Protein 1NIX (pdb70)

Radius of gyration: 7.75 Å; Cα contacts (8 Å, |Δi|>4): 69; chains: 1; bounding box: 17×21×16 Å

Solvent-accessible surface area: 2794 Å² total; per-residue (Å²): 217,59,62,31,136,35,105,81,18,99,59,72,178,108,75,12,26,117,59,90,21,21,24,101,228,77,142,75,0,86,55,146,181

Nearest PDB structures (foldseek):
  1nix-assembly1_A  TM=9.279E-01  e=1.036E-04  Haplopelma hainanum
  2mqf-assembly1_A  TM=8.501E-01  e=8.531E-04  Haplopelma hainanum
  2jtb-assembly1_A  TM=7.986E-01  e=7.970E-04  Haplopelma hainanum
  1qk6-assembly1_A  TM=8.111E-01  e=1.948E-02  Cyriopagopus schmidti
  1la4-assembly1_A  TM=8.201E-01  e=4.762E-01  unclassified

Foldseek 3Di:
DAADAPAADAAPVQPHHPQWGQDPVNNGTHGDD

Secondary structure (DSSP, 8-state):
--B-SS-B--TTTT-BPTTEEE-SSSSBEEE--

Structure (mmCIF, N/CA/C/O backbone):
data_1NIX
#
_entry.id   1NIX
#
_cell.length_a   1.000
_cell.length_b   1.000
_cell.length_c   1.000
_cell.angle_alpha   90.00
_cell.angle_beta   90.00
_cell.angle_gamma   90.00
#
_symmetry.space_group_name_H-M   'P 1'
#
loop_
_atom_site.group_PDB
_atom_site.id
_atom_site.type_symbol
_atom_site.label_atom_id
_atom_site.label_alt_id
_atom_site.label_comp_id
_atom_site.label_asym_id
_atom_site.label_entity_id
_atom_site.label_seq_id
_atom_site.pdbx_PDB_ins_code
_atom_site.Cartn_x
_atom_site.Cartn_y
_atom_site.Cartn_z
_atom_site.occupancy
_atom_site.B_iso_or_equiv
_atom_site.auth_seq_id
_atom_site.auth_comp_id
_atom_site.auth_asym_id
_atom_site.auth_atom_id
_atom_site.pdbx_PDB_model_num
ATOM 1 N N . GLU A 1 1 ? -7.788 8.078 -6.430 1.00 0.00 1 GLU A N 1
ATOM 2 C CA . GLU A 1 1 ? -6.881 8.803 -5.485 1.00 0.00 1 GLU A CA 1
ATOM 3 C C . GLU A 1 1 ? -6.305 7.831 -4.442 1.00 0.00 1 GLU A C 1
ATOM 4 O O . GLU A 1 1 ? -6.442 8.029 -3.248 1.00 0.00 1 GLU A O 1
ATOM 18 N N . CYS A 1 2 ? -5.658 6.784 -4.888 1.00 0.00 2 CYS A N 1
ATOM 19 C CA . CYS A 1 2 ? -5.069 5.797 -3.931 1.00 0.00 2 CYS A CA 1
ATOM 20 C C . CYS A 1 2 ? -3.648 5.407 -4.363 1.00 0.00 2 CYS A C 1
ATOM 21 O O . CYS A 1 2 ? -3.148 5.868 -5.373 1.00 0.00 2 CYS A O 1
ATOM 28 N N . LYS A 1 3 ? -2.996 4.561 -3.603 1.00 0.00 3 LYS A N 1
ATOM 29 C CA . LYS A 1 3 ? -1.605 4.139 -3.965 1.00 0.00 3 LYS A CA 1
ATOM 30 C C . LYS A 1 3 ? -1.649 2.848 -4.791 1.00 0.00 3 LYS A C 1
ATOM 31 O O . LYS A 1 3 ? -2.321 1.898 -4.437 1.00 0.00 3 LYS A O 1
ATOM 50 N N . GLY A 1 4 ? -0.942 2.810 -5.894 1.00 0.00 4 GLY A N 1
ATOM 51 C CA . GLY A 1 4 ? -0.946 1.587 -6.753 1.00 0.00 4 GLY A CA 1
ATOM 52 C C . GLY A 1 4 ? 0.059 0.567 -6.213 1.00 0.00 4 GLY A C 1
ATOM 53 O O . GLY A 1 4 ? -0.304 -0.365 -5.521 1.00 0.00 4 GLY A O 1
ATOM 57 N N . PHE A 1 5 ? 1.320 0.736 -6.527 1.00 0.00 5 PHE A N 1
ATOM 58 C CA . PHE A 1 5 ? 2.354 -0.224 -6.035 1.00 0.00 5 PHE A CA 1
ATOM 59 C C . PHE A 1 5 ? 3.702 0.488 -5.868 1.00 0.00 5 PHE A C 1
ATOM 60 O O . PHE A 1 5 ? 4.162 1.184 -6.755 1.00 0.00 5 PHE A O 1
ATOM 77 N N . GLY A 1 6 ? 4.334 0.318 -4.733 1.00 0.00 6 GLY A N 1
ATOM 78 C CA . GLY A 1 6 ? 5.650 0.982 -4.492 1.00 0.00 6 GLY A CA 1
ATOM 79 C C . GLY A 1 6 ? 5.428 2.466 -4.181 1.00 0.00 6 GLY A C 1
ATOM 80 O O . GLY A 1 6 ? 6.216 3.310 -4.562 1.00 0.00 6 GLY A O 1
ATOM 84 N N . LYS A 1 7 ? 4.357 2.787 -3.493 1.00 0.00 7 LYS A N 1
ATOM 85 C CA . LYS A 1 7 ? 4.075 4.216 -3.155 1.00 0.00 7 LYS A CA 1
ATOM 86 C C . LYS A 1 7 ? 3.884 4.375 -1.644 1.00 0.00 7 LYS A C 1
ATOM 87 O O . LYS A 1 7 ? 3.109 3.665 -1.032 1.00 0.00 7 LYS A O 1
ATOM 106 N N . SER A 1 8 ? 4.589 5.304 -1.043 1.00 0.00 8 SER A N 1
ATOM 107 C CA . SER A 1 8 ? 4.465 5.525 0.434 1.00 0.00 8 SER A CA 1
ATOM 108 C C . SER A 1 8 ? 2.992 5.669 0.844 1.00 0.00 8 SER A C 1
ATOM 109 O O . SER A 1 8 ? 2.259 6.469 0.292 1.00 0.00 8 SER A O 1
ATOM 117 N N . CYS A 1 9 ? 2.559 4.894 1.808 1.00 0.00 9 CYS A N 1
ATOM 118 C CA . CYS A 1 9 ? 1.137 4.972 2.264 1.00 0.00 9 CYS A CA 1
ATOM 119 C C . CYS A 1 9 ? 1.044 4.688 3.770 1.00 0.00 9 CYS A C 1
ATOM 120 O O . CYS A 1 9 ? 2.035 4.411 4.420 1.00 0.00 9 CYS A O 1
ATOM 127 N N . VAL A 1 10 ? -0.140 4.755 4.328 1.00 0.00 10 VAL A N 1
ATOM 128 C CA . VAL A 1 10 ? -0.298 4.490 5.792 1.00 0.00 10 VAL A CA 1
ATOM 129 C C . VAL A 1 10 ? -1.130 3.216 6.016 1.00 0.00 10 VAL A C 1
ATOM 130 O O . VAL A 1 10 ? -2.295 3.171 5.669 1.00 0.00 10 VAL A O 1
ATOM 143 N N . PRO A 1 11 ? -0.501 2.220 6.598 1.00 0.00 11 PRO A N 1
ATOM 144 C CA . PRO A 1 11 ? -1.199 0.939 6.877 1.00 0.00 11 PRO A CA 1
ATOM 145 C C . PRO A 1 11 ? -2.161 1.100 8.061 1.00 0.00 11 PRO A C 1
ATOM 146 O O . PRO A 1 11 ? -1.823 1.693 9.070 1.00 0.00 11 PRO A O 1
ATOM 157 N N . GLY A 1 12 ? -3.358 0.580 7.941 1.00 0.00 12 GLY A N 1
ATOM 158 C CA . GLY A 1 12 ? -4.349 0.702 9.053 1.00 0.00 12 GLY A CA 1
ATOM 159 C C . GLY A 1 12 ? -5.733 0.995 8.470 1.00 0.00 12 GLY A C 1
ATOM 160 O O . GLY A 1 12 ? -6.672 0.250 8.676 1.00 0.00 12 GLY A O 1
ATOM 164 N N . LYS A 1 13 ? -5.862 2.073 7.737 1.00 0.00 13 LYS A N 1
ATOM 165 C CA . LYS A 1 13 ? -7.184 2.419 7.126 1.00 0.00 13 LYS A CA 1
ATOM 166 C C . LYS A 1 13 ? -7.252 1.939 5.666 1.00 0.00 13 LYS A C 1
ATOM 167 O O . LYS A 1 13 ? -8.230 2.171 4.981 1.00 0.00 13 LYS A O 1
ATOM 186 N N . ASN A 1 14 ? -6.219 1.270 5.190 1.00 0.00 14 ASN A N 1
ATOM 187 C CA . ASN A 1 14 ? -6.203 0.762 3.780 1.00 0.00 14 ASN A CA 1
ATOM 188 C C . ASN A 1 14 ? -6.366 1.919 2.788 1.00 0.00 14 ASN A C 1
ATOM 189 O O . ASN A 1 14 ? -7.377 2.049 2.122 1.00 0.00 14 ASN A O 1
ATOM 200 N N . GLU A 1 15 ? -5.365 2.756 2.683 1.00 0.00 15 GLU A N 1
ATOM 201 C CA . GLU A 1 15 ? -5.436 3.909 1.731 1.00 0.00 15 GLU A CA 1
ATOM 202 C C . GLU A 1 15 ? -4.986 3.481 0.325 1.00 0.00 15 GLU A C 1
ATOM 203 O O . GLU A 1 15 ? -5.197 4.191 -0.640 1.00 0.00 15 GLU A O 1
ATOM 215 N N . CYS A 1 16 ? -4.371 2.326 0.201 1.00 0.00 16 CYS A N 1
ATOM 216 C CA . CYS A 1 16 ? -3.911 1.852 -1.142 1.00 0.00 16 CYS A CA 1
ATOM 217 C C . CYS A 1 16 ? -5.113 1.591 -2.060 1.00 0.00 16 CYS A C 1
ATOM 218 O O . CYS A 1 16 ? -6.248 1.564 -1.620 1.00 0.00 16 CYS A O 1
ATOM 225 N N . CYS A 1 17 ?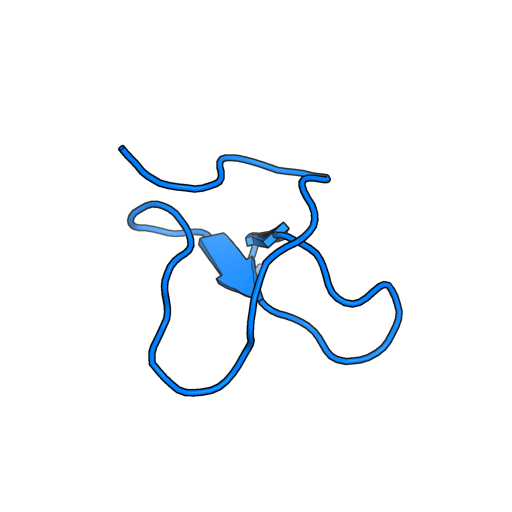 -4.867 1.394 -3.332 1.00 0.00 17 CYS A N 1
ATOM 226 C CA . CYS A 1 17 ? -5.990 1.127 -4.285 1.00 0.00 17 CYS A CA 1
ATOM 227 C C . CYS A 1 17 ? -6.609 -0.247 -3.996 1.00 0.00 17 CYS A C 1
ATOM 228 O O . CYS A 1 17 ? -6.041 -1.054 -3.281 1.00 0.00 17 CYS A O 1
ATOM 235 N N . SER A 1 18 ? -7.768 -0.517 -4.545 1.00 0.00 18 SER A N 1
ATOM 236 C CA . SER A 1 18 ? -8.429 -1.840 -4.305 1.00 0.00 18 SER A CA 1
ATOM 237 C C . SER A 1 18 ? -7.534 -2.981 -4.810 1.00 0.00 18 SER A C 1
ATOM 238 O O . SER A 1 18 ? -7.163 -3.026 -5.969 1.00 0.00 18 SER A O 1
ATOM 246 N N . GLY A 1 19 ? -7.178 -3.895 -3.941 1.00 0.00 19 GLY A N 1
ATOM 247 C CA . GLY A 1 19 ? -6.298 -5.031 -4.354 1.00 0.00 19 GLY A CA 1
ATOM 248 C C . GLY A 1 19 ? -4.934 -4.903 -3.666 1.00 0.00 19 GLY A C 1
ATOM 249 O O . GLY A 1 19 ? -4.359 -5.883 -3.230 1.00 0.00 19 GLY A O 1
ATOM 253 N N . TYR A 1 20 ? -4.412 -3.703 -3.566 1.00 0.00 20 TYR A N 1
ATOM 254 C CA . TYR A 1 20 ? -3.083 -3.511 -2.905 1.00 0.00 20 TYR A CA 1
ATOM 255 C C . TYR A 1 20 ? -3.275 -3.089 -1.442 1.00 0.00 20 TYR A C 1
ATOM 256 O O . TYR A 1 20 ? -4.248 -2.445 -1.095 1.00 0.00 20 TYR A O 1
ATOM 274 N N . ALA A 1 21 ? -2.350 -3.449 -0.585 1.00 0.00 21 ALA A N 1
ATOM 275 C CA . ALA A 1 21 ? -2.466 -3.074 0.858 1.00 0.00 21 ALA A CA 1
ATOM 276 C C . ALA A 1 21 ? -1.131 -2.521 1.374 1.00 0.00 21 ALA A C 1
ATOM 277 O O . ALA A 1 21 ? -0.072 -2.857 0.874 1.00 0.00 21 ALA A O 1
ATOM 284 N N . CYS A 1 22 ? -1.177 -1.674 2.373 1.00 0.00 22 CYS A N 1
ATOM 285 C CA . CYS A 1 22 ? 0.084 -1.091 2.930 1.00 0.00 22 CYS A CA 1
ATOM 286 C C . CYS A 1 22 ? 0.819 -2.125 3.794 1.00 0.00 22 CYS A C 1
ATOM 287 O O . CYS A 1 22 ? 0.209 -2.867 4.541 1.00 0.00 22 CYS A O 1
ATOM 294 N N . ASN A 1 23 ? 2.125 -2.174 3.696 1.00 0.00 23 ASN A N 1
ATOM 295 C CA . ASN A 1 23 ? 2.909 -3.158 4.509 1.00 0.00 23 ASN A CA 1
ATOM 296 C C . ASN A 1 23 ? 3.694 -2.441 5.619 1.00 0.00 23 ASN A C 1
ATOM 297 O O . ASN A 1 23 ? 3.639 -1.232 5.750 1.00 0.00 23 ASN A O 1
ATOM 308 N N . SER A 1 24 ? 4.421 -3.182 6.422 1.00 0.00 24 SER A N 1
ATOM 309 C CA . SER A 1 24 ? 5.208 -2.549 7.528 1.00 0.00 24 SER A CA 1
ATOM 310 C C . SER A 1 24 ? 6.719 -2.609 7.244 1.00 0.00 24 SER A C 1
ATOM 311 O O . SER A 1 24 ? 7.514 -2.096 8.009 1.00 0.00 24 SER A O 1
ATOM 319 N N . ARG A 1 25 ? 7.126 -3.226 6.157 1.00 0.00 25 ARG A N 1
ATOM 320 C CA . ARG A 1 25 ? 8.587 -3.308 5.841 1.00 0.00 25 ARG A CA 1
ATOM 321 C C . ARG A 1 25 ? 9.044 -2.044 5.099 1.00 0.00 25 ARG A C 1
ATOM 322 O O . ARG A 1 25 ? 9.985 -1.387 5.502 1.00 0.00 25 ARG A O 1
ATOM 343 N N . ASP A 1 26 ? 8.380 -1.701 4.023 1.00 0.00 26 ASP A N 1
ATOM 344 C CA . ASP A 1 26 ? 8.764 -0.479 3.251 1.00 0.00 26 ASP A CA 1
ATOM 345 C C . ASP A 1 26 ? 7.758 0.660 3.494 1.00 0.00 26 ASP A C 1
ATOM 346 O O . ASP A 1 26 ? 7.908 1.744 2.960 1.00 0.00 26 ASP A O 1
ATOM 355 N N . LYS A 1 27 ? 6.737 0.424 4.293 1.00 0.00 27 LYS A N 1
ATOM 356 C CA . LYS A 1 27 ? 5.718 1.486 4.577 1.00 0.00 27 LYS A CA 1
ATOM 357 C C . LYS A 1 27 ? 5.141 2.053 3.269 1.00 0.00 27 LYS A C 1
ATOM 358 O O . LYS A 1 27 ? 4.935 3.246 3.135 1.00 0.00 27 LYS A O 1
ATOM 377 N N . TRP A 1 28 ? 4.873 1.202 2.307 1.00 0.00 28 TRP A N 1
ATOM 378 C CA . TRP A 1 28 ? 4.302 1.685 1.011 1.00 0.00 28 TRP A CA 1
ATOM 379 C C . TRP A 1 28 ? 3.214 0.727 0.506 1.00 0.00 28 TRP A C 1
ATOM 380 O O . TRP A 1 28 ? 2.778 -0.162 1.215 1.00 0.00 28 TRP A O 1
ATOM 401 N N . CYS A 1 29 ? 2.764 0.911 -0.709 1.00 0.00 29 CYS A N 1
ATOM 402 C CA . CYS A 1 29 ? 1.698 0.021 -1.256 1.00 0.00 29 CYS A CA 1
ATOM 403 C C . CYS A 1 29 ? 2.294 -1.313 -1.718 1.00 0.00 29 CYS A C 1
ATOM 404 O O . CYS A 1 29 ? 3.263 -1.352 -2.453 1.00 0.00 29 CYS A O 1
ATOM 411 N N . LYS A 1 30 ? 1.714 -2.404 -1.288 1.00 0.00 30 LYS A N 1
ATOM 412 C CA . LYS A 1 30 ? 2.227 -3.748 -1.690 1.00 0.00 30 LYS A CA 1
ATOM 413 C C . LYS A 1 30 ? 1.054 -4.695 -1.969 1.00 0.00 30 LYS A C 1
ATOM 414 O O . LYS A 1 30 ? 0.103 -4.753 -1.213 1.00 0.00 30 LYS A O 1
ATOM 433 N N . VAL A 1 31 ? 1.117 -5.437 -3.046 1.00 0.00 31 VAL A N 1
ATOM 434 C CA . VAL A 1 31 ? 0.004 -6.384 -3.374 1.00 0.00 31 VAL A CA 1
ATOM 435 C C . VAL A 1 31 ? -0.089 -7.490 -2.309 1.00 0.00 31 VAL A C 1
ATOM 436 O O . VAL A 1 31 ? 0.904 -7.903 -1.738 1.00 0.00 31 VAL A O 1
ATOM 449 N N . LEU A 1 32 ? -1.283 -7.960 -2.035 1.00 0.00 32 LEU A N 1
ATOM 450 C CA . LEU A 1 32 ? -1.462 -9.031 -1.002 1.00 0.00 32 LEU A CA 1
ATOM 451 C C . LEU A 1 32 ? -0.785 -10.333 -1.443 1.00 0.00 32 LEU A C 1
ATOM 452 O O . LEU A 1 32 ? -0.009 -10.917 -0.711 1.00 0.00 32 LEU A O 1
ATOM 468 N N . LEU A 1 33 ? -1.080 -10.790 -2.631 1.00 0.00 33 LEU A N 1
ATOM 469 C CA . LEU A 1 33 ? -0.462 -12.061 -3.129 1.00 0.00 33 LEU A CA 1
ATOM 470 C C . LEU A 1 33 ? 0.852 -11.782 -3.878 1.00 0.00 33 LEU A C 1
ATOM 471 O O . LEU A 1 33 ? 0.901 -10.630 -4.281 1.00 0.00 33 LEU A O 1
ATOM 490 N N . GLU A 1 1 ? 12.751 5.680 3.911 1.00 0.00 1 GLU A N 2
ATOM 491 C CA . GLU A 1 1 ? 11.498 5.582 4.718 1.00 0.00 1 GLU A CA 2
ATOM 492 C C . GLU A 1 1 ? 10.287 5.361 3.801 1.00 0.00 1 GLU A C 2
ATOM 493 O O . GLU A 1 1 ? 10.251 5.833 2.679 1.00 0.00 1 GLU A O 2
ATOM 507 N N . CYS A 1 2 ? 9.295 4.645 4.273 1.00 0.00 2 CYS A N 2
ATOM 508 C CA . CYS A 1 2 ? 8.081 4.385 3.435 1.00 0.00 2 CYS A CA 2
ATOM 509 C C . CYS A 1 2 ? 6.846 4.168 4.324 1.00 0.00 2 CYS A C 2
ATOM 510 O O . CYS A 1 2 ? 6.921 4.246 5.537 1.00 0.00 2 CYS A O 2
ATOM 517 N N . LYS A 1 3 ? 5.708 3.904 3.726 1.00 0.00 3 LYS A N 2
ATOM 518 C CA . LYS A 1 3 ? 4.462 3.691 4.531 1.00 0.00 3 LYS A CA 2
ATOM 519 C C . LYS A 1 3 ? 4.425 2.270 5.104 1.00 0.00 3 LYS A C 2
ATOM 520 O O . LYS A 1 3 ? 4.760 1.312 4.434 1.00 0.00 3 LYS A O 2
ATOM 539 N N . GLY A 1 4 ? 4.014 2.133 6.341 1.00 0.00 4 GLY A N 2
ATOM 540 C CA . GLY A 1 4 ? 3.946 0.779 6.972 1.00 0.00 4 GLY A CA 2
ATOM 541 C C . GLY A 1 4 ? 2.671 0.057 6.519 1.00 0.00 4 GLY A C 2
ATOM 542 O O . GLY A 1 4 ? 1.895 0.577 5.740 1.00 0.00 4 GLY A O 2
ATOM 546 N N . PHE A 1 5 ? 2.452 -1.140 7.004 1.00 0.00 5 PHE A N 2
ATOM 547 C CA . PHE A 1 5 ? 1.229 -1.907 6.606 1.00 0.00 5 PHE A CA 2
ATOM 548 C C . PHE A 1 5 ? -0.006 -1.361 7.338 1.00 0.00 5 PHE A C 2
ATOM 549 O O . PHE A 1 5 ? 0.065 -0.969 8.488 1.00 0.00 5 PHE A O 2
ATOM 566 N N . GLY A 1 6 ? -1.136 -1.332 6.672 1.00 0.00 6 GLY A N 2
ATOM 567 C CA . GLY A 1 6 ? -2.380 -0.811 7.315 1.00 0.00 6 GLY A CA 2
ATOM 568 C C . GLY A 1 6 ? -2.361 0.723 7.316 1.00 0.00 6 GLY A C 2
ATOM 569 O O . GLY A 1 6 ? -2.872 1.354 8.222 1.00 0.00 6 GLY A O 2
ATOM 573 N N . LYS A 1 7 ? -1.779 1.322 6.305 1.00 0.00 7 LYS A N 2
ATOM 574 C CA . LYS A 1 7 ? -1.724 2.814 6.232 1.00 0.00 7 LYS A CA 2
ATOM 575 C C . LYS A 1 7 ? -2.480 3.300 4.993 1.00 0.00 7 LYS A C 2
ATOM 576 O O . LYS A 1 7 ? -2.277 2.804 3.901 1.00 0.00 7 LYS A O 2
ATOM 595 N N . SER A 1 8 ? -3.354 4.260 5.160 1.00 0.00 8 SER A N 2
ATOM 596 C CA . SER A 1 8 ? -4.142 4.782 3.998 1.00 0.00 8 SER A CA 2
ATOM 597 C C . SER A 1 8 ? -3.211 5.281 2.885 1.00 0.00 8 SER A C 2
ATOM 598 O O . SER A 1 8 ? -2.399 6.165 3.089 1.00 0.00 8 SER A O 2
ATOM 606 N N . CYS A 1 9 ? -3.330 4.716 1.708 1.00 0.00 9 CYS A N 2
ATOM 607 C CA . CYS A 1 9 ? -2.464 5.145 0.566 1.00 0.00 9 CYS A CA 2
ATOM 608 C C . CYS A 1 9 ? -3.226 4.999 -0.758 1.00 0.00 9 CYS A C 2
ATOM 609 O O . CYS A 1 9 ? -4.197 4.269 -0.848 1.00 0.00 9 CYS A O 2
ATOM 616 N N . VAL A 1 10 ? -2.793 5.689 -1.784 1.00 0.00 10 VAL A N 2
ATOM 617 C CA . VAL A 1 10 ? -3.491 5.594 -3.103 1.00 0.00 10 VAL A CA 2
ATOM 618 C C . VAL A 1 10 ? -2.791 4.559 -3.997 1.00 0.00 10 VAL A C 2
ATOM 619 O O . VAL A 1 10 ? -1.599 4.647 -4.226 1.00 0.00 10 VAL A O 2
ATOM 632 N N . PRO A 1 11 ? -3.562 3.609 -4.479 1.00 0.00 11 PRO A N 2
ATOM 633 C CA . PRO A 1 11 ? -3.008 2.549 -5.362 1.00 0.00 11 PRO A CA 2
ATOM 634 C C . PRO A 1 11 ? -2.688 3.118 -6.752 1.00 0.00 11 PRO A C 2
ATOM 635 O O . PRO A 1 11 ? -3.301 4.070 -7.200 1.00 0.00 11 PRO A O 2
ATOM 646 N N . GLY A 1 12 ? -1.727 2.542 -7.429 1.00 0.00 12 GLY A N 2
ATOM 647 C CA . GLY A 1 12 ? -1.351 3.040 -8.786 1.00 0.00 12 GLY A CA 2
ATOM 648 C C . GLY A 1 12 ? 0.175 3.099 -8.895 1.00 0.00 12 GLY A C 2
ATOM 649 O O . GLY A 1 12 ? 0.777 2.373 -9.663 1.00 0.00 12 GLY A O 2
ATOM 653 N N . LYS A 1 13 ? 0.802 3.953 -8.123 1.00 0.00 13 LYS A N 2
ATOM 654 C CA . LYS A 1 13 ? 2.295 4.057 -8.168 1.00 0.00 13 LYS A CA 2
ATOM 655 C C . LYS A 1 13 ? 2.928 3.330 -6.967 1.00 0.00 13 LYS A C 2
ATOM 656 O O . LYS A 1 13 ? 4.117 3.441 -6.732 1.00 0.00 13 LYS A O 2
ATOM 675 N N . ASN A 1 14 ? 2.143 2.585 -6.212 1.00 0.00 14 ASN A N 2
ATOM 676 C CA . ASN A 1 14 ? 2.683 1.841 -5.028 1.00 0.00 14 ASN A CA 2
ATOM 677 C C . ASN A 1 14 ? 3.385 2.799 -4.052 1.00 0.00 14 ASN A C 2
ATOM 678 O O . ASN A 1 14 ? 4.596 2.924 -4.047 1.00 0.00 14 ASN A O 2
ATOM 689 N N . GLU A 1 15 ? 2.626 3.471 -3.221 1.00 0.00 15 GLU A N 2
ATOM 690 C CA . GLU A 1 15 ? 3.235 4.417 -2.235 1.00 0.00 15 GLU A CA 2
ATOM 691 C C . GLU A 1 15 ? 3.420 3.714 -0.882 1.00 0.00 15 GLU A C 2
ATOM 692 O O . GLU A 1 15 ? 2.876 4.127 0.127 1.00 0.00 15 GLU A O 2
ATOM 704 N N . CYS A 1 16 ? 4.183 2.647 -0.860 1.00 0.00 16 CYS A N 2
ATOM 705 C CA . CYS A 1 16 ? 4.410 1.900 0.415 1.00 0.00 16 CYS A CA 2
ATOM 706 C C . CYS A 1 16 ? 5.822 1.299 0.438 1.00 0.00 16 CYS A C 2
ATOM 707 O O . CYS A 1 16 ? 6.568 1.414 -0.517 1.00 0.00 16 CYS A O 2
ATOM 714 N N . CYS A 1 17 ? 6.189 0.656 1.521 1.00 0.00 17 CYS A N 2
ATOM 715 C CA . CYS A 1 17 ? 7.552 0.038 1.610 1.00 0.00 17 CYS A CA 2
ATOM 716 C C . CYS A 1 17 ? 7.725 -1.031 0.521 1.00 0.00 17 CYS A C 2
ATOM 717 O O . CYS A 1 17 ? 6.765 -1.624 0.062 1.00 0.00 17 CYS A O 2
ATOM 724 N N . SER A 1 18 ? 8.946 -1.276 0.107 1.00 0.00 18 SER A N 2
ATOM 725 C CA . SER A 1 18 ? 9.198 -2.303 -0.955 1.00 0.00 18 SER A CA 2
ATOM 726 C C . SER A 1 18 ? 8.683 -3.677 -0.507 1.00 0.00 18 SER A C 2
ATOM 727 O O . SER A 1 18 ? 8.908 -4.100 0.612 1.00 0.00 18 SER A O 2
ATOM 735 N N . GLY A 1 19 ? 7.986 -4.370 -1.375 1.00 0.00 19 GLY A N 2
ATOM 736 C CA . GLY A 1 19 ? 7.443 -5.714 -1.009 1.00 0.00 19 GLY A CA 2
ATOM 737 C C . GLY A 1 19 ? 5.926 -5.620 -0.806 1.00 0.00 19 GLY A C 2
ATOM 738 O O . GLY A 1 19 ? 5.198 -6.552 -1.094 1.00 0.00 19 GLY A O 2
ATOM 742 N N . TYR A 1 20 ? 5.445 -4.503 -0.312 1.00 0.00 20 TYR A N 2
ATOM 743 C CA . TYR A 1 20 ? 3.973 -4.343 -0.089 1.00 0.00 20 TYR A CA 2
ATOM 744 C C . TYR A 1 20 ? 3.397 -3.350 -1.106 1.00 0.00 20 TYR A C 2
ATOM 745 O O . TYR A 1 20 ? 4.037 -2.379 -1.466 1.00 0.00 20 TYR A O 2
ATOM 763 N N . ALA A 1 21 ? 2.195 -3.587 -1.571 1.00 0.00 21 ALA A N 2
ATOM 764 C CA . ALA A 1 21 ? 1.575 -2.659 -2.567 1.00 0.00 21 ALA A CA 2
ATOM 765 C C . ALA A 1 21 ? 0.214 -2.163 -2.063 1.00 0.00 21 ALA A C 2
ATOM 766 O O . ALA A 1 21 ? -0.456 -2.831 -1.296 1.00 0.00 21 ALA A O 2
ATOM 773 N N . CYS A 1 22 ? -0.200 -0.996 -2.495 1.00 0.00 22 CYS A N 2
ATOM 774 C CA . CYS A 1 22 ? -1.521 -0.452 -2.051 1.00 0.00 22 CYS A CA 2
ATOM 775 C C . CYS A 1 22 ? -2.656 -1.176 -2.784 1.00 0.00 22 CYS A C 2
ATOM 776 O O . CYS A 1 22 ? -2.648 -1.289 -3.996 1.00 0.00 22 CYS A O 2
ATOM 783 N N . ASN A 1 23 ? -3.627 -1.673 -2.058 1.00 0.00 23 ASN A N 2
ATOM 784 C CA . ASN A 1 23 ? -4.761 -2.399 -2.711 1.00 0.00 23 ASN A CA 2
ATOM 785 C C . ASN A 1 23 ? -6.063 -1.598 -2.592 1.00 0.00 23 ASN A C 2
ATOM 786 O O . ASN A 1 23 ? -6.154 -0.644 -1.841 1.00 0.00 23 ASN A O 2
ATOM 797 N N . SER A 1 24 ? -7.072 -1.987 -3.334 1.00 0.00 24 SER A N 2
ATOM 798 C CA . SER A 1 24 ? -8.381 -1.261 -3.279 1.00 0.00 24 SER A CA 2
ATOM 799 C C . SER A 1 24 ? -9.302 -1.866 -2.206 1.00 0.00 24 SER A C 2
ATOM 800 O O . SER A 1 24 ? -10.298 -1.271 -1.840 1.00 0.00 24 SER A O 2
ATOM 808 N N . ARG A 1 25 ? -8.980 -3.038 -1.700 1.00 0.00 25 ARG A N 2
ATOM 809 C CA . ARG A 1 25 ? -9.841 -3.675 -0.650 1.00 0.00 25 ARG A CA 2
ATOM 810 C C . ARG A 1 25 ? -10.035 -2.717 0.532 1.00 0.00 25 ARG A C 2
ATOM 811 O O . ARG A 1 25 ? -11.148 -2.434 0.934 1.00 0.00 25 ARG A O 2
ATOM 832 N N . ASP A 1 26 ? -8.958 -2.215 1.082 1.00 0.00 26 ASP A N 2
ATOM 833 C CA . ASP A 1 26 ? -9.067 -1.268 2.233 1.00 0.00 26 ASP A CA 2
ATOM 834 C C . ASP A 1 26 ? -8.380 0.069 1.901 1.00 0.00 26 ASP A C 2
ATOM 835 O O . ASP A 1 26 ? -8.164 0.890 2.774 1.00 0.00 26 ASP A O 2
ATOM 844 N N . LYS A 1 27 ? -8.038 0.291 0.646 1.00 0.00 27 LYS A N 2
ATOM 845 C CA . LYS A 1 27 ? -7.363 1.568 0.240 1.00 0.00 27 LYS A CA 2
ATOM 846 C C . LYS A 1 27 ? -6.175 1.874 1.166 1.00 0.00 27 LYS A C 2
ATOM 847 O O . LYS A 1 27 ? -5.994 2.994 1.609 1.00 0.00 27 LYS A O 2
ATOM 866 N N . TRP A 1 28 ? -5.362 0.886 1.459 1.00 0.00 28 TRP A N 2
ATOM 867 C CA . TRP A 1 28 ? -4.187 1.122 2.354 1.00 0.00 28 TRP A CA 2
ATOM 868 C C . TRP A 1 28 ? -3.006 0.222 1.961 1.00 0.00 28 TRP A C 2
ATOM 869 O O . TRP A 1 28 ? -3.017 -0.417 0.924 1.00 0.00 28 TRP A O 2
ATOM 890 N N . CYS A 1 29 ? -1.985 0.175 2.780 1.00 0.00 29 CYS A N 2
ATOM 891 C CA . CYS A 1 29 ? -0.799 -0.675 2.459 1.00 0.00 29 CYS A CA 2
ATOM 892 C C . CYS A 1 29 ? -1.110 -2.148 2.743 1.00 0.00 29 CYS A C 2
ATOM 893 O O . CYS A 1 29 ? -1.586 -2.496 3.809 1.00 0.00 29 CYS A O 2
ATOM 900 N N . LYS A 1 30 ? -0.846 -3.012 1.795 1.00 0.00 30 LYS A N 2
ATOM 901 C CA . LYS A 1 30 ? -1.124 -4.464 1.999 1.00 0.00 30 LYS A CA 2
ATOM 902 C C . LYS A 1 30 ? 0.043 -5.305 1.472 1.00 0.00 30 LYS A C 2
ATOM 903 O O . LYS A 1 30 ? 0.678 -4.958 0.493 1.00 0.00 30 LYS A O 2
ATOM 922 N N . VAL A 1 31 ? 0.329 -6.410 2.114 1.00 0.00 31 VAL A N 2
ATOM 923 C CA . VAL A 1 31 ? 1.457 -7.278 1.654 1.00 0.00 31 VAL A CA 2
ATOM 924 C C . VAL A 1 31 ? 1.063 -8.019 0.371 1.00 0.00 31 VAL A C 2
ATOM 925 O O . VAL A 1 31 ? -0.019 -8.567 0.268 1.00 0.00 31 VAL A O 2
ATOM 938 N N . LEU A 1 32 ? 1.937 -8.040 -0.604 1.00 0.00 32 LEU A N 2
ATOM 939 C CA . LEU A 1 32 ? 1.623 -8.746 -1.885 1.00 0.00 32 LEU A CA 2
ATOM 940 C C . LEU A 1 32 ? 1.652 -10.264 -1.673 1.00 0.00 32 LEU A C 2
ATOM 941 O O . LEU A 1 32 ? 2.425 -10.774 -0.883 1.00 0.00 32 LEU A O 2
ATOM 957 N N . LEU A 1 33 ? 0.814 -10.986 -2.373 1.00 0.00 33 LEU A N 2
ATOM 958 C CA . LEU A 1 33 ? 0.787 -12.473 -2.216 1.00 0.00 33 LEU A CA 2
ATOM 959 C C . LEU A 1 33 ? 1.766 -13.129 -3.198 1.00 0.00 33 LEU A C 2
ATOM 960 O O . LEU A 1 33 ? 2.388 -14.043 -2.683 1.00 0.00 33 LEU A O 2
ATOM 979 N N . GLU A 1 1 ? 12.459 4.761 5.287 1.00 0.00 1 GLU A N 3
ATOM 980 C CA . GLU A 1 1 ? 11.339 4.073 5.998 1.00 0.00 1 GLU A CA 3
ATOM 981 C C . GLU A 1 1 ? 10.192 3.772 5.024 1.00 0.00 1 GLU A C 3
ATOM 982 O O . GLU A 1 1 ? 9.853 4.581 4.180 1.00 0.00 1 GLU A O 3
ATOM 996 N N . CYS A 1 2 ? 9.592 2.613 5.141 1.00 0.00 2 CYS A N 3
ATOM 997 C CA . CYS A 1 2 ? 8.463 2.248 4.228 1.00 0.00 2 CYS A CA 3
ATOM 998 C C . CYS A 1 2 ? 7.261 1.740 5.038 1.00 0.00 2 CYS A C 3
ATOM 999 O O . CYS A 1 2 ? 7.334 1.582 6.243 1.00 0.00 2 CYS A O 3
ATOM 1006 N N . LYS A 1 3 ? 6.155 1.485 4.380 1.00 0.00 3 LYS A N 3
ATOM 1007 C CA . LYS A 1 3 ? 4.942 0.988 5.104 1.00 0.00 3 LYS A CA 3
ATOM 1008 C C . LYS A 1 3 ? 4.949 -0.545 5.176 1.00 0.00 3 LYS A C 3
ATOM 1009 O O . LYS A 1 3 ? 5.721 -1.203 4.505 1.00 0.00 3 LYS A O 3
ATOM 1028 N N . GLY A 1 4 ? 4.092 -1.115 5.988 1.00 0.00 4 GLY A N 3
ATOM 1029 C CA . GLY A 1 4 ? 4.044 -2.603 6.111 1.00 0.00 4 GLY A CA 3
ATOM 1030 C C . GLY A 1 4 ? 2.753 -3.128 5.479 1.00 0.00 4 GLY A C 3
ATOM 1031 O O . GLY A 1 4 ? 2.629 -3.199 4.271 1.00 0.00 4 GLY A O 3
ATOM 1035 N N . PHE A 1 5 ? 1.792 -3.496 6.289 1.00 0.00 5 PHE A N 3
ATOM 1036 C CA . PHE A 1 5 ? 0.502 -4.018 5.744 1.00 0.00 5 PHE A CA 3
ATOM 1037 C C . PHE A 1 5 ? -0.679 -3.418 6.518 1.00 0.00 5 PHE A C 3
ATOM 1038 O O . PHE A 1 5 ? -0.679 -3.379 7.735 1.00 0.00 5 PHE A O 3
ATOM 1055 N N . GLY A 1 6 ? -1.682 -2.950 5.817 1.00 0.00 6 GLY A N 3
ATOM 1056 C CA . GLY A 1 6 ? -2.869 -2.348 6.498 1.00 0.00 6 GLY A CA 3
ATOM 1057 C C . GLY A 1 6 ? -2.529 -0.941 7.009 1.00 0.00 6 GLY A C 3
ATOM 1058 O O . GLY A 1 6 ? -3.108 -0.472 7.971 1.00 0.00 6 GLY A O 3
ATOM 1062 N N . LYS A 1 7 ? -1.600 -0.263 6.374 1.00 0.00 7 LYS A N 3
ATOM 1063 C CA . LYS A 1 7 ? -1.228 1.113 6.823 1.00 0.00 7 LYS A CA 3
ATOM 1064 C C . LYS A 1 7 ? -1.793 2.153 5.849 1.00 0.00 7 LYS A C 3
ATOM 1065 O O . LYS A 1 7 ? -1.562 2.083 4.657 1.00 0.00 7 LYS A O 3
ATOM 1084 N N . SER A 1 8 ? -2.534 3.113 6.350 1.00 0.00 8 SER A N 3
ATOM 1085 C CA . SER A 1 8 ? -3.126 4.162 5.458 1.00 0.00 8 SER A CA 3
ATOM 1086 C C . SER A 1 8 ? -2.027 4.880 4.662 1.00 0.00 8 SER A C 3
ATOM 1087 O O . SER A 1 8 ? -1.144 5.499 5.226 1.00 0.00 8 SER A O 3
ATOM 1095 N N . CYS A 1 9 ? -2.082 4.797 3.355 1.00 0.00 9 CYS A N 3
ATOM 1096 C CA . CYS A 1 9 ? -1.048 5.470 2.509 1.00 0.00 9 CYS A CA 3
ATOM 1097 C C . CYS A 1 9 ? -1.703 6.112 1.276 1.00 0.00 9 CYS A C 3
ATOM 1098 O O . CYS A 1 9 ? -2.912 6.237 1.201 1.00 0.00 9 CYS A O 3
ATOM 1105 N N . VAL A 1 10 ? -0.915 6.525 0.312 1.00 0.00 10 VAL A N 3
ATOM 1106 C CA . VAL A 1 10 ? -1.491 7.163 -0.912 1.00 0.00 10 VAL A CA 3
ATOM 1107 C C . VAL A 1 10 ? -1.412 6.200 -2.108 1.00 0.00 10 VAL A C 3
ATOM 1108 O O . VAL A 1 10 ? -0.335 5.911 -2.597 1.00 0.00 10 VAL A O 3
ATOM 1121 N N . PRO A 1 11 ? -2.564 5.741 -2.547 1.00 0.00 11 PRO A N 3
ATOM 1122 C CA . PRO A 1 11 ? -2.625 4.812 -3.706 1.00 0.00 11 PRO A CA 3
ATOM 1123 C C . PRO A 1 11 ? -2.325 5.566 -5.008 1.00 0.00 11 PRO A C 3
ATOM 1124 O O . PRO A 1 11 ? -2.976 6.541 -5.335 1.00 0.00 11 PRO A O 3
ATOM 1135 N N . GLY A 1 12 ? -1.334 5.125 -5.741 1.00 0.00 12 GLY A N 3
ATOM 1136 C CA . GLY A 1 12 ? -0.971 5.813 -7.017 1.00 0.00 12 GLY A CA 3
ATOM 1137 C C . GLY A 1 12 ? 0.501 6.233 -6.963 1.00 0.00 12 GLY A C 3
ATOM 1138 O O . GLY A 1 12 ? 1.221 6.121 -7.937 1.00 0.00 12 GLY A O 3
ATOM 1142 N N . LYS A 1 13 ? 0.953 6.708 -5.825 1.00 0.00 13 LYS A N 3
ATOM 1143 C CA . LYS A 1 13 ? 2.383 7.131 -5.694 1.00 0.00 13 LYS A CA 3
ATOM 1144 C C . LYS A 1 13 ? 3.262 5.958 -5.226 1.00 0.00 13 LYS A C 3
ATOM 1145 O O . LYS A 1 13 ? 4.472 6.078 -5.164 1.00 0.00 13 LYS A O 3
ATOM 1164 N N . ASN A 1 14 ? 2.664 4.828 -4.897 1.00 0.00 14 ASN A N 3
ATOM 1165 C CA . ASN A 1 14 ? 3.456 3.645 -4.432 1.00 0.00 14 ASN A CA 3
ATOM 1166 C C . ASN A 1 14 ? 4.327 4.023 -3.224 1.00 0.00 14 ASN A C 3
ATOM 1167 O O . ASN A 1 14 ? 5.542 4.040 -3.298 1.00 0.00 14 ASN A O 3
ATOM 1178 N N . GLU A 1 15 ? 3.705 4.322 -2.112 1.00 0.00 15 GLU A N 3
ATOM 1179 C CA . GLU A 1 15 ? 4.479 4.696 -0.889 1.00 0.00 15 GLU A CA 3
ATOM 1180 C C . GLU A 1 15 ? 4.481 3.524 0.101 1.00 0.00 15 GLU A C 3
ATOM 1181 O O . GLU A 1 15 ? 4.029 3.641 1.225 1.00 0.00 15 GLU A O 3
ATOM 1193 N N . CYS A 1 16 ? 4.988 2.390 -0.320 1.00 0.00 16 CYS A N 3
ATOM 1194 C CA . CYS A 1 16 ? 5.026 1.193 0.575 1.00 0.00 16 CYS A CA 3
ATOM 1195 C C . CYS A 1 16 ? 6.346 0.430 0.392 1.00 0.00 16 CYS A C 3
ATOM 1196 O O . CYS A 1 16 ? 7.173 0.791 -0.425 1.00 0.00 16 CYS A O 3
ATOM 1203 N N . CYS A 1 17 ? 6.546 -0.624 1.146 1.00 0.00 17 CYS A N 3
ATOM 1204 C CA . CYS A 1 17 ? 7.811 -1.417 1.016 1.00 0.00 17 CYS A CA 3
ATOM 1205 C C . CYS A 1 17 ? 7.673 -2.470 -0.092 1.00 0.00 17 CYS A C 3
ATOM 1206 O O . CYS A 1 17 ? 6.597 -2.696 -0.616 1.00 0.00 17 CYS A O 3
ATOM 1213 N N . SER A 1 18 ? 8.758 -3.116 -0.447 1.00 0.00 18 SER A N 3
ATOM 1214 C CA . SER A 1 18 ? 8.700 -4.160 -1.519 1.00 0.00 18 SER A CA 3
ATOM 1215 C C . SER A 1 18 ? 7.732 -5.280 -1.117 1.00 0.00 18 SER A C 3
ATOM 1216 O O . SER A 1 18 ? 7.777 -5.780 -0.007 1.00 0.00 18 SER A O 3
ATOM 1224 N N . GLY A 1 19 ? 6.854 -5.669 -2.008 1.00 0.00 19 GLY A N 3
ATOM 1225 C CA . GLY A 1 19 ? 5.873 -6.750 -1.683 1.00 0.00 19 GLY A CA 3
ATOM 1226 C C . GLY A 1 19 ? 4.494 -6.134 -1.419 1.00 0.00 19 GLY A C 3
ATOM 1227 O O . GLY A 1 19 ? 3.482 -6.669 -1.831 1.00 0.00 19 GLY A O 3
ATOM 1231 N N . TYR A 1 20 ? 4.446 -5.013 -0.736 1.00 0.00 20 TYR A N 3
ATOM 1232 C CA . TYR A 1 20 ? 3.130 -4.361 -0.447 1.00 0.00 20 TYR A CA 3
ATOM 1233 C C . TYR A 1 20 ? 2.944 -3.130 -1.342 1.00 0.00 20 TYR A C 3
ATOM 1234 O O . TYR A 1 20 ? 3.879 -2.397 -1.607 1.00 0.00 20 TYR A O 3
ATOM 1252 N N . ALA A 1 21 ? 1.741 -2.899 -1.807 1.00 0.00 21 ALA A N 3
ATOM 1253 C CA . ALA A 1 21 ? 1.482 -1.717 -2.686 1.00 0.00 21 ALA A CA 3
ATOM 1254 C C . ALA A 1 21 ? 0.272 -0.928 -2.174 1.00 0.00 21 ALA A C 3
ATOM 1255 O O . ALA A 1 21 ? -0.615 -1.475 -1.543 1.00 0.00 21 ALA A O 3
ATOM 1262 N N . CYS A 1 22 ? 0.225 0.353 -2.448 1.00 0.00 22 CYS A N 3
ATOM 1263 C CA . CYS A 1 22 ? -0.932 1.179 -1.985 1.00 0.00 22 CYS A CA 3
ATOM 1264 C C . CYS A 1 22 ? -2.123 0.986 -2.930 1.00 0.00 22 CYS A C 3
ATOM 1265 O O . CYS A 1 22 ? -2.011 1.166 -4.129 1.00 0.00 22 CYS A O 3
ATOM 1272 N N . ASN A 1 23 ? -3.260 0.611 -2.397 1.00 0.00 23 ASN A N 3
ATOM 1273 C CA . ASN A 1 23 ? -4.463 0.393 -3.258 1.00 0.00 23 ASN A CA 3
ATOM 1274 C C . ASN A 1 23 ? -5.572 1.389 -2.902 1.00 0.00 23 ASN A C 3
ATOM 1275 O O . ASN A 1 23 ? -5.608 1.930 -1.813 1.00 0.00 23 ASN A O 3
ATOM 1286 N N . SER A 1 24 ? -6.479 1.629 -3.817 1.00 0.00 24 SER A N 3
ATOM 1287 C CA . SER A 1 24 ? -7.596 2.587 -3.544 1.00 0.00 24 SER A CA 3
ATOM 1288 C C . SER A 1 24 ? -8.773 1.873 -2.858 1.00 0.00 24 SER A C 3
ATOM 1289 O O . SER A 1 24 ? -9.633 2.510 -2.278 1.00 0.00 24 SER A O 3
ATOM 1297 N N . ARG A 1 25 ? -8.815 0.558 -2.911 1.00 0.00 25 ARG A N 3
ATOM 1298 C CA . ARG A 1 25 ? -9.933 -0.195 -2.253 1.00 0.00 25 ARG A CA 3
ATOM 1299 C C . ARG A 1 25 ? -9.997 0.156 -0.760 1.00 0.00 25 ARG A C 3
ATOM 1300 O O . ARG A 1 25 ? -11.046 0.475 -0.232 1.00 0.00 25 ARG A O 3
ATOM 1321 N N . ASP A 1 26 ? -8.875 0.105 -0.084 1.00 0.00 26 ASP A N 3
ATOM 1322 C CA . ASP A 1 26 ? -8.848 0.442 1.373 1.00 0.00 26 ASP A CA 3
ATOM 1323 C C . ASP A 1 26 ? -7.930 1.650 1.637 1.00 0.00 26 ASP A C 3
ATOM 1324 O O . ASP A 1 26 ? -7.757 2.061 2.770 1.00 0.00 26 ASP A O 3
ATOM 1333 N N . LYS A 1 27 ? -7.339 2.218 0.602 1.00 0.00 27 LYS A N 3
ATOM 1334 C CA . LYS A 1 27 ? -6.430 3.395 0.784 1.00 0.00 27 LYS A CA 3
ATOM 1335 C C . LYS A 1 27 ? -5.309 3.062 1.783 1.00 0.00 27 LYS A C 3
ATOM 1336 O O . LYS A 1 27 ? -4.973 3.861 2.639 1.00 0.00 27 LYS A O 3
ATOM 1355 N N . TRP A 1 28 ? -4.728 1.889 1.677 1.00 0.00 28 TRP A N 3
ATOM 1356 C CA . TRP A 1 28 ? -3.630 1.506 2.618 1.00 0.00 28 TRP A CA 3
ATOM 1357 C C . TRP A 1 28 ? -2.606 0.590 1.931 1.00 0.00 28 TRP A C 3
ATOM 1358 O O . TRP A 1 28 ? -2.610 0.431 0.724 1.00 0.00 28 TRP A O 3
ATOM 1379 N N . CYS A 1 29 ? -1.730 -0.008 2.697 1.00 0.00 29 CYS A N 3
ATOM 1380 C CA . CYS A 1 29 ? -0.703 -0.914 2.105 1.00 0.00 29 CYS A CA 3
ATOM 1381 C C . CYS A 1 29 ? -1.221 -2.356 2.090 1.00 0.00 29 CYS A C 3
ATOM 1382 O O . CYS A 1 29 ? -1.686 -2.866 3.091 1.00 0.00 29 CYS A O 3
ATOM 1389 N N . LYS A 1 30 ? -1.144 -3.015 0.962 1.00 0.00 30 LYS A N 3
ATOM 1390 C CA . LYS A 1 30 ? -1.632 -4.427 0.881 1.00 0.00 30 LYS A CA 3
ATOM 1391 C C . LYS A 1 30 ? -0.710 -5.256 -0.021 1.00 0.00 30 LYS A C 3
ATOM 1392 O O . LYS A 1 30 ? -0.181 -4.765 -1.001 1.00 0.00 30 LYS A O 3
ATOM 1411 N N . VAL A 1 31 ? -0.512 -6.510 0.305 1.00 0.00 31 VAL A N 3
ATOM 1412 C CA . VAL A 1 31 ? 0.379 -7.372 -0.532 1.00 0.00 31 VAL A CA 3
ATOM 1413 C C . VAL A 1 31 ? -0.309 -7.723 -1.859 1.00 0.00 31 VAL A C 3
ATOM 1414 O O . VAL A 1 31 ? -1.486 -8.035 -1.898 1.00 0.00 31 VAL A O 3
ATOM 1427 N N . LEU A 1 32 ? 0.422 -7.674 -2.944 1.00 0.00 32 LEU A N 3
ATOM 1428 C CA . LEU A 1 32 ? -0.179 -8.005 -4.273 1.00 0.00 32 LEU A CA 3
ATOM 1429 C C . LEU A 1 32 ? -0.191 -9.525 -4.481 1.00 0.00 32 LEU A C 3
ATOM 1430 O O . LEU A 1 32 ? 0.753 -10.216 -4.144 1.00 0.00 32 LEU A O 3
ATOM 1446 N N . LEU A 1 33 ? -1.260 -10.048 -5.028 1.00 0.00 33 LEU A N 3
ATOM 1447 C CA . LEU A 1 33 ? -1.347 -11.524 -5.256 1.00 0.00 33 LEU A CA 3
ATOM 1448 C C . LEU A 1 33 ? -1.743 -11.816 -6.709 1.00 0.00 33 LEU A C 3
ATOM 1449 O O . LEU A 1 33 ? -2.851 -11.381 -6.983 1.00 0.00 33 LEU A O 3
ATOM 1468 N N . GLU A 1 1 ? 10.634 6.624 3.479 1.00 0.00 1 GLU A N 4
ATOM 1469 C CA . GLU A 1 1 ? 9.212 6.436 3.897 1.00 0.00 1 GLU A CA 4
ATOM 1470 C C . GLU A 1 1 ? 8.680 5.099 3.366 1.00 0.00 1 GLU A C 4
ATOM 1471 O O . GLU A 1 1 ? 8.232 5.001 2.237 1.00 0.00 1 GLU A O 4
ATOM 1485 N N . CYS A 1 2 ? 8.729 4.068 4.172 1.00 0.00 2 CYS A N 4
ATOM 1486 C CA . CYS A 1 2 ? 8.232 2.733 3.721 1.00 0.00 2 CYS A CA 4
ATOM 1487 C C . CYS A 1 2 ? 7.111 2.243 4.644 1.00 0.00 2 CYS A C 4
ATOM 1488 O O . CYS A 1 2 ? 7.315 2.040 5.826 1.00 0.00 2 CYS A O 4
ATOM 1495 N N . LYS A 1 3 ? 5.930 2.048 4.110 1.00 0.00 3 LYS A N 4
ATOM 1496 C CA . LYS A 1 3 ? 4.795 1.565 4.952 1.00 0.00 3 LYS A CA 4
ATOM 1497 C C . LYS A 1 3 ? 4.570 0.068 4.713 1.00 0.00 3 LYS A C 4
ATOM 1498 O O . LYS A 1 3 ? 4.350 -0.364 3.596 1.00 0.00 3 LYS A O 4
ATOM 1517 N N . GLY A 1 4 ? 4.624 -0.727 5.755 1.00 0.00 4 GLY A N 4
ATOM 1518 C CA . GLY A 1 4 ? 4.414 -2.197 5.593 1.00 0.00 4 GLY A CA 4
ATOM 1519 C C . GLY A 1 4 ? 2.918 -2.490 5.455 1.00 0.00 4 GLY A C 4
ATOM 1520 O O . GLY A 1 4 ? 2.125 -1.605 5.197 1.00 0.00 4 GLY A O 4
ATOM 1524 N N . PHE A 1 5 ? 2.528 -3.727 5.623 1.00 0.00 5 PHE A N 4
ATOM 1525 C CA . PHE A 1 5 ? 1.081 -4.079 5.500 1.00 0.00 5 PHE A CA 4
ATOM 1526 C C . PHE A 1 5 ? 0.287 -3.501 6.679 1.00 0.00 5 PHE A C 4
ATOM 1527 O O . PHE A 1 5 ? 0.777 -3.424 7.790 1.00 0.00 5 PHE A O 4
ATOM 1544 N N . GLY A 1 6 ? -0.934 -3.091 6.437 1.00 0.00 6 GLY A N 4
ATOM 1545 C CA . GLY A 1 6 ? -1.768 -2.511 7.532 1.00 0.00 6 GLY A CA 4
ATOM 1546 C C . GLY A 1 6 ? -1.445 -1.021 7.697 1.00 0.00 6 GLY A C 4
ATOM 1547 O O . GLY A 1 6 ? -1.594 -0.466 8.769 1.00 0.00 6 GLY A O 4
ATOM 1551 N N . LYS A 1 7 ? -1.004 -0.369 6.645 1.00 0.00 7 LYS A N 4
ATOM 1552 C CA . LYS A 1 7 ? -0.670 1.085 6.742 1.00 0.00 7 LYS A CA 4
ATOM 1553 C C . LYS A 1 7 ? -1.550 1.894 5.785 1.00 0.00 7 LYS A C 4
ATOM 1554 O O . LYS A 1 7 ? -1.492 1.722 4.583 1.00 0.00 7 LYS A O 4
ATOM 1573 N N . SER A 1 8 ? -2.366 2.771 6.316 1.00 0.00 8 SER A N 4
ATOM 1574 C CA . SER A 1 8 ? -3.267 3.598 5.451 1.00 0.00 8 SER A CA 4
ATOM 1575 C C . SER A 1 8 ? -2.464 4.340 4.370 1.00 0.00 8 SER A C 4
ATOM 1576 O O . SER A 1 8 ? -1.445 4.946 4.646 1.00 0.00 8 SER A O 4
ATOM 1584 N N . CYS A 1 9 ? -2.926 4.293 3.144 1.00 0.00 9 CYS A N 4
ATOM 1585 C CA . CYS A 1 9 ? -2.211 4.992 2.028 1.00 0.00 9 CYS A CA 4
ATOM 1586 C C . CYS A 1 9 ? -3.213 5.397 0.937 1.00 0.00 9 CYS A C 4
ATOM 1587 O O . CYS A 1 9 ? -4.411 5.281 1.116 1.00 0.00 9 CYS A O 4
ATOM 1594 N N . VAL A 1 10 ? -2.736 5.865 -0.193 1.00 0.00 10 VAL A N 4
ATOM 1595 C CA . VAL A 1 10 ? -3.669 6.266 -1.291 1.00 0.00 10 VAL A CA 4
ATOM 1596 C C . VAL A 1 10 ? -3.449 5.374 -2.522 1.00 0.00 10 VAL A C 4
ATOM 1597 O O . VAL A 1 10 ? -2.368 5.351 -3.082 1.00 0.00 10 VAL A O 4
ATOM 1610 N N . PRO A 1 11 ? -4.490 4.666 -2.905 1.00 0.00 11 PRO A N 4
ATOM 1611 C CA . PRO A 1 11 ? -4.413 3.765 -4.084 1.00 0.00 11 PRO A CA 4
ATOM 1612 C C . PRO A 1 11 ? -4.324 4.590 -5.374 1.00 0.00 11 PRO A C 4
ATOM 1613 O O . PRO A 1 11 ? -5.163 5.428 -5.645 1.00 0.00 11 PRO A O 4
ATOM 1624 N N . GLY A 1 12 ? -3.303 4.365 -6.161 1.00 0.00 12 GLY A N 4
ATOM 1625 C CA . GLY A 1 12 ? -3.142 5.139 -7.427 1.00 0.00 12 GLY A CA 4
ATOM 1626 C C . GLY A 1 12 ? -1.837 5.936 -7.365 1.00 0.00 12 GLY A C 4
ATOM 1627 O O . GLY A 1 12 ? -1.078 5.969 -8.315 1.00 0.00 12 GLY A O 4
ATOM 1631 N N . LYS A 1 13 ? -1.564 6.568 -6.248 1.00 0.00 13 LYS A N 4
ATOM 1632 C CA . LYS A 1 13 ? -0.300 7.357 -6.119 1.00 0.00 13 LYS A CA 4
ATOM 1633 C C . LYS A 1 13 ? 0.836 6.459 -5.603 1.00 0.00 13 LYS A C 4
ATOM 1634 O O . LYS A 1 13 ? 1.995 6.823 -5.677 1.00 0.00 13 LYS A O 4
ATOM 1653 N N . ASN A 1 14 ? 0.508 5.289 -5.087 1.00 0.00 14 ASN A N 4
ATOM 1654 C CA . ASN A 1 14 ? 1.553 4.349 -4.564 1.00 0.00 14 ASN A CA 4
ATOM 1655 C C . ASN A 1 14 ? 2.357 5.005 -3.436 1.00 0.00 14 ASN A C 4
ATOM 1656 O O . ASN A 1 14 ? 3.441 5.518 -3.645 1.00 0.00 14 ASN A O 4
ATOM 1667 N N . GLU A 1 15 ? 1.828 4.983 -2.238 1.00 0.00 15 GLU A N 4
ATOM 1668 C CA . GLU A 1 15 ? 2.547 5.593 -1.079 1.00 0.00 15 GLU A CA 4
ATOM 1669 C C . GLU A 1 15 ? 3.032 4.496 -0.119 1.00 0.00 15 GLU A C 4
ATOM 1670 O O . GLU A 1 15 ? 3.022 4.663 1.087 1.00 0.00 15 GLU A O 4
ATOM 1682 N N . CYS A 1 16 ? 3.454 3.374 -0.649 1.00 0.00 16 CYS A N 4
ATOM 1683 C CA . CYS A 1 16 ? 3.937 2.261 0.222 1.00 0.00 16 CYS A CA 4
ATOM 1684 C C . CYS A 1 16 ? 5.409 1.949 -0.074 1.00 0.00 16 CYS A C 4
ATOM 1685 O O . CYS A 1 16 ? 6.023 2.560 -0.929 1.00 0.00 16 CYS A O 4
ATOM 1692 N N . CYS A 1 17 ? 5.977 0.998 0.626 1.00 0.00 17 CYS A N 4
ATOM 1693 C CA . CYS A 1 17 ? 7.409 0.638 0.387 1.00 0.00 17 CYS A CA 4
ATOM 1694 C C . CYS A 1 17 ? 7.555 -0.082 -0.963 1.00 0.00 17 CYS A C 4
ATOM 1695 O O . CYS A 1 17 ? 6.583 -0.532 -1.541 1.00 0.00 17 CYS A O 4
ATOM 1702 N N . SER A 1 18 ? 8.762 -0.194 -1.465 1.00 0.00 18 SER A N 4
ATOM 1703 C CA . SER A 1 18 ? 8.977 -0.888 -2.775 1.00 0.00 18 SER A CA 4
ATOM 1704 C C . SER A 1 18 ? 8.426 -2.317 -2.709 1.00 0.00 18 SER A C 4
ATOM 1705 O O . SER A 1 18 ? 8.797 -3.094 -1.848 1.00 0.00 18 SER A O 4
ATOM 1713 N N . GLY A 1 19 ? 7.534 -2.663 -3.603 1.00 0.00 19 GLY A N 4
ATOM 1714 C CA . GLY A 1 19 ? 6.944 -4.035 -3.587 1.00 0.00 19 GLY A CA 4
ATOM 1715 C C . GLY A 1 19 ? 5.505 -3.969 -3.063 1.00 0.00 19 GLY A C 4
ATOM 1716 O O . GLY A 1 19 ? 4.668 -4.768 -3.435 1.00 0.00 19 GLY A O 4
ATOM 1720 N N . TYR A 1 20 ? 5.210 -3.022 -2.202 1.00 0.00 20 TYR A N 4
ATOM 1721 C CA . TYR A 1 20 ? 3.824 -2.905 -1.655 1.00 0.00 20 TYR A CA 4
ATOM 1722 C C . TYR A 1 20 ? 2.978 -1.998 -2.553 1.00 0.00 20 TYR A C 4
ATOM 1723 O O . TYR A 1 20 ? 3.460 -1.019 -3.091 1.00 0.00 20 TYR A O 4
ATOM 1741 N N . ALA A 1 21 ? 1.720 -2.321 -2.714 1.00 0.00 21 ALA A N 4
ATOM 1742 C CA . ALA A 1 21 ? 0.825 -1.490 -3.574 1.00 0.00 21 ALA A CA 4
ATOM 1743 C C . ALA A 1 21 ? -0.433 -1.088 -2.795 1.00 0.00 21 ALA A C 4
ATOM 1744 O O . ALA A 1 21 ? -1.091 -1.916 -2.193 1.00 0.00 21 ALA A O 4
ATOM 1751 N N . CYS A 1 22 ? -0.770 0.178 -2.803 1.00 0.00 22 CYS A N 4
ATOM 1752 C CA . CYS A 1 22 ? -1.984 0.642 -2.064 1.00 0.00 22 CYS A CA 4
ATOM 1753 C C . CYS A 1 22 ? -3.251 0.265 -2.843 1.00 0.00 22 CYS A C 4
ATOM 1754 O O . CYS A 1 22 ? -3.415 0.637 -3.991 1.00 0.00 22 CYS A O 4
ATOM 1761 N N . ASN A 1 23 ? -4.144 -0.473 -2.229 1.00 0.00 23 ASN A N 4
ATOM 1762 C CA . ASN A 1 23 ? -5.400 -0.879 -2.935 1.00 0.00 23 ASN A CA 4
ATOM 1763 C C . ASN A 1 23 ? -6.615 -0.169 -2.322 1.00 0.00 23 ASN A C 4
ATOM 1764 O O . ASN A 1 23 ? -6.522 0.460 -1.284 1.00 0.00 23 ASN A O 4
ATOM 1775 N N . SER A 1 24 ? -7.754 -0.272 -2.959 1.00 0.00 24 SER A N 4
ATOM 1776 C CA . SER A 1 24 ? -8.985 0.388 -2.423 1.00 0.00 24 SER A CA 4
ATOM 1777 C C . SER A 1 24 ? -9.789 -0.583 -1.541 1.00 0.00 24 SER A C 4
ATOM 1778 O O . SER A 1 24 ? -10.747 -0.192 -0.901 1.00 0.00 24 SER A O 4
ATOM 1786 N N . ARG A 1 25 ? -9.409 -1.842 -1.496 1.00 0.00 25 ARG A N 4
ATOM 1787 C CA . ARG A 1 25 ? -10.154 -2.828 -0.651 1.00 0.00 25 ARG A CA 4
ATOM 1788 C C . ARG A 1 25 ? -9.972 -2.494 0.833 1.00 0.00 25 ARG A C 4
ATOM 1789 O O . ARG A 1 25 ? -10.930 -2.266 1.547 1.00 0.00 25 ARG A O 4
ATOM 1810 N N . ASP A 1 26 ? -8.749 -2.459 1.297 1.00 0.00 26 ASP A N 4
ATOM 1811 C CA . ASP A 1 26 ? -8.493 -2.134 2.732 1.00 0.00 26 ASP A CA 4
ATOM 1812 C C . ASP A 1 26 ? -7.926 -0.713 2.869 1.00 0.00 26 ASP A C 4
ATOM 1813 O O . ASP A 1 26 ? -7.740 -0.221 3.966 1.00 0.00 26 ASP A O 4
ATOM 1822 N N . LYS A 1 27 ? -7.660 -0.047 1.761 1.00 0.00 27 LYS A N 4
ATOM 1823 C CA . LYS A 1 27 ? -7.119 1.349 1.805 1.00 0.00 27 LYS A CA 4
ATOM 1824 C C . LYS A 1 27 ? -5.726 1.406 2.456 1.00 0.00 27 LYS A C 4
ATOM 1825 O O . LYS A 1 27 ? -5.279 2.463 2.858 1.00 0.00 27 LYS A O 4
ATOM 1844 N N . TRP A 1 28 ? -5.025 0.296 2.552 1.00 0.00 28 TRP A N 4
ATOM 1845 C CA . TRP A 1 28 ? -3.660 0.337 3.165 1.00 0.00 28 TRP A CA 4
ATOM 1846 C C . TRP A 1 28 ? -2.626 -0.300 2.228 1.00 0.00 28 TRP A C 4
ATOM 1847 O O . TRP A 1 28 ? -2.933 -0.663 1.106 1.00 0.00 28 TRP A O 4
ATOM 1868 N N . CYS A 1 29 ? -1.400 -0.428 2.672 1.00 0.00 29 CYS A N 4
ATOM 1869 C CA . CYS A 1 29 ? -0.348 -1.031 1.799 1.00 0.00 29 CYS A CA 4
ATOM 1870 C C . CYS A 1 29 ? -0.533 -2.547 1.713 1.00 0.00 29 CYS A C 4
ATOM 1871 O O . CYS A 1 29 ? -0.698 -3.221 2.713 1.00 0.00 29 CYS A O 4
ATOM 1878 N N . LYS A 1 30 ? -0.506 -3.084 0.520 1.00 0.00 30 LYS A N 4
ATOM 1879 C CA . LYS A 1 30 ? -0.677 -4.557 0.350 1.00 0.00 30 LYS A CA 4
ATOM 1880 C C . LYS A 1 30 ? 0.511 -5.133 -0.423 1.00 0.00 30 LYS A C 4
ATOM 1881 O O . LYS A 1 30 ? 1.017 -4.522 -1.345 1.00 0.00 30 LYS A O 4
ATOM 1900 N N . VAL A 1 31 ? 0.961 -6.302 -0.052 1.00 0.00 31 VAL A N 4
ATOM 1901 C CA . VAL A 1 31 ? 2.119 -6.921 -0.765 1.00 0.00 31 VAL A CA 4
ATOM 1902 C C . VAL A 1 31 ? 1.738 -7.247 -2.219 1.00 0.00 31 VAL A C 4
ATOM 1903 O O . VAL A 1 31 ? 0.629 -7.664 -2.502 1.00 0.00 31 VAL A O 4
ATOM 1916 N N . LEU A 1 32 ? 2.652 -7.058 -3.138 1.00 0.00 32 LEU A N 4
ATOM 1917 C CA . LEU A 1 32 ? 2.359 -7.356 -4.576 1.00 0.00 32 LEU A CA 4
ATOM 1918 C C . LEU A 1 32 ? 3.353 -8.399 -5.109 1.00 0.00 32 LEU A C 4
ATOM 1919 O O . LEU A 1 32 ? 3.658 -8.431 -6.287 1.00 0.00 32 LEU A O 4
ATOM 1935 N N . LEU A 1 33 ? 3.866 -9.248 -4.252 1.00 0.00 33 LEU A N 4
ATOM 1936 C CA . LEU A 1 33 ? 4.846 -10.281 -4.711 1.00 0.00 33 LEU A CA 4
ATOM 1937 C C . LEU A 1 33 ? 4.712 -11.567 -3.881 1.00 0.00 33 LEU A C 4
ATOM 1938 O O . LEU A 1 33 ? 5.269 -12.516 -4.408 1.00 0.00 33 LEU A O 4
ATOM 1957 N N . GLU A 1 1 ? -1.084 5.303 -9.778 1.00 0.00 1 GLU A N 5
ATOM 1958 C CA . GLU A 1 1 ? -2.230 4.701 -10.524 1.00 0.00 1 GLU A CA 5
ATOM 1959 C C . GLU A 1 1 ? -2.434 3.241 -10.094 1.00 0.00 1 GLU A C 5
ATOM 1960 O O . GLU A 1 1 ? -2.028 2.321 -10.780 1.00 0.00 1 GLU A O 5
ATOM 1974 N N . CYS A 1 2 ? -3.063 3.032 -8.958 1.00 0.00 2 CYS A N 5
ATOM 1975 C CA . CYS A 1 2 ? -3.311 1.641 -8.452 1.00 0.00 2 CYS A CA 5
ATOM 1976 C C . CYS A 1 2 ? -1.992 0.862 -8.336 1.00 0.00 2 CYS A C 5
ATOM 1977 O O . CYS A 1 2 ? -1.608 0.132 -9.232 1.00 0.00 2 CYS A O 5
ATOM 1984 N N . LYS A 1 3 ? -1.299 1.009 -7.235 1.00 0.00 3 LYS A N 5
ATOM 1985 C CA . LYS A 1 3 ? -0.007 0.276 -7.056 1.00 0.00 3 LYS A CA 5
ATOM 1986 C C . LYS A 1 3 ? -0.275 -1.180 -6.657 1.00 0.00 3 LYS A C 5
ATOM 1987 O O . LYS A 1 3 ? -1.241 -1.480 -5.980 1.00 0.00 3 LYS A O 5
ATOM 2006 N N . GLY A 1 4 ? 0.575 -2.084 -7.078 1.00 0.00 4 GLY A N 5
ATOM 2007 C CA . GLY A 1 4 ? 0.379 -3.526 -6.734 1.00 0.00 4 GLY A CA 5
ATOM 2008 C C . GLY A 1 4 ? 1.145 -3.865 -5.451 1.00 0.00 4 GLY A C 5
ATOM 2009 O O . GLY A 1 4 ? 1.952 -3.088 -4.974 1.00 0.00 4 GLY A O 5
ATOM 2013 N N . PHE A 1 5 ? 0.894 -5.025 -4.892 1.00 0.00 5 PHE A N 5
ATOM 2014 C CA . PHE A 1 5 ? 1.600 -5.434 -3.636 1.00 0.00 5 PHE A CA 5
ATOM 2015 C C . PHE A 1 5 ? 3.117 -5.489 -3.863 1.00 0.00 5 PHE A C 5
ATOM 2016 O O . PHE A 1 5 ? 3.583 -5.886 -4.915 1.00 0.00 5 PHE A O 5
ATOM 2033 N N . GLY A 1 6 ? 3.887 -5.098 -2.877 1.00 0.00 6 GLY A N 5
ATOM 2034 C CA . GLY A 1 6 ? 5.375 -5.129 -3.020 1.00 0.00 6 GLY A CA 5
ATOM 2035 C C . GLY A 1 6 ? 5.865 -3.883 -3.770 1.00 0.00 6 GLY A C 5
ATOM 2036 O O . GLY A 1 6 ? 6.912 -3.901 -4.388 1.00 0.00 6 GLY A O 5
ATOM 2040 N N . LYS A 1 7 ? 5.123 -2.803 -3.717 1.00 0.00 7 LYS A N 5
ATOM 2041 C CA . LYS A 1 7 ? 5.552 -1.559 -4.420 1.00 0.00 7 LYS A CA 5
ATOM 2042 C C . LYS A 1 7 ? 5.628 -0.401 -3.420 1.00 0.00 7 LYS A C 5
ATOM 2043 O O . LYS A 1 7 ? 4.764 -0.247 -2.577 1.00 0.00 7 LYS A O 5
ATOM 2062 N N . SER A 1 8 ? 6.660 0.408 -3.506 1.00 0.00 8 SER A N 5
ATOM 2063 C CA . SER A 1 8 ? 6.806 1.561 -2.558 1.00 0.00 8 SER A CA 5
ATOM 2064 C C . SER A 1 8 ? 5.496 2.354 -2.471 1.00 0.00 8 SER A C 5
ATOM 2065 O O . SER A 1 8 ? 4.949 2.778 -3.473 1.00 0.00 8 SER A O 5
ATOM 2073 N N . CYS A 1 9 ? 4.985 2.542 -1.279 1.00 0.00 9 CYS A N 5
ATOM 2074 C CA . CYS A 1 9 ? 3.703 3.293 -1.114 1.00 0.00 9 CYS A CA 5
ATOM 2075 C C . CYS A 1 9 ? 3.782 4.222 0.103 1.00 0.00 9 CYS A C 5
ATOM 2076 O O . CYS A 1 9 ? 4.368 3.885 1.116 1.00 0.00 9 CYS A O 5
ATOM 2083 N N . VAL A 1 10 ? 3.185 5.385 0.011 1.00 0.00 10 VAL A N 5
ATOM 2084 C CA . VAL A 1 10 ? 3.210 6.340 1.161 1.00 0.00 10 VAL A CA 5
ATOM 2085 C C . VAL A 1 10 ? 2.027 6.051 2.099 1.00 0.00 10 VAL A C 5
ATOM 2086 O O . VAL A 1 10 ? 0.882 6.161 1.698 1.00 0.00 10 VAL A O 5
ATOM 2099 N N . PRO A 1 11 ? 2.343 5.685 3.322 1.00 0.00 11 PRO A N 5
ATOM 2100 C CA . PRO A 1 11 ? 1.288 5.374 4.322 1.00 0.00 11 PRO A CA 5
ATOM 2101 C C . PRO A 1 11 ? 0.580 6.657 4.774 1.00 0.00 11 PRO A C 5
ATOM 2102 O O . PRO A 1 11 ? 1.213 7.646 5.096 1.00 0.00 11 PRO A O 5
ATOM 2113 N N . GLY A 1 12 ? -0.729 6.645 4.792 1.00 0.00 12 GLY A N 5
ATOM 2114 C CA . GLY A 1 12 ? -1.494 7.857 5.213 1.00 0.00 12 GLY A CA 5
ATOM 2115 C C . GLY A 1 12 ? -2.407 8.302 4.067 1.00 0.00 12 GLY A C 5
ATOM 2116 O O . GLY A 1 12 ? -3.591 8.508 4.252 1.00 0.00 12 GLY A O 5
ATOM 2120 N N . LYS A 1 13 ? -1.863 8.442 2.881 1.00 0.00 13 LYS A N 5
ATOM 2121 C CA . LYS A 1 13 ? -2.696 8.865 1.711 1.00 0.00 13 LYS A CA 5
ATOM 2122 C C . LYS A 1 13 ? -3.215 7.641 0.933 1.00 0.00 13 LYS A C 5
ATOM 2123 O O . LYS A 1 13 ? -3.861 7.786 -0.086 1.00 0.00 13 LYS A O 5
ATOM 2142 N N . ASN A 1 14 ? -2.936 6.441 1.408 1.00 0.00 14 ASN A N 5
ATOM 2143 C CA . ASN A 1 14 ? -3.405 5.200 0.706 1.00 0.00 14 ASN A CA 5
ATOM 2144 C C . ASN A 1 14 ? -3.016 5.236 -0.778 1.00 0.00 14 ASN A C 5
ATOM 2145 O O . ASN A 1 14 ? -3.828 5.521 -1.639 1.00 0.00 14 ASN A O 5
ATOM 2156 N N . GLU A 1 15 ? -1.776 4.945 -1.078 1.00 0.00 15 GLU A N 5
ATOM 2157 C CA . GLU A 1 15 ? -1.320 4.956 -2.501 1.00 0.00 15 GLU A CA 5
ATOM 2158 C C . GLU A 1 15 ? -1.353 3.531 -3.073 1.00 0.00 15 GLU A C 5
ATOM 2159 O O . GLU A 1 15 ? -0.342 2.990 -3.477 1.00 0.00 15 GLU A O 5
ATOM 2171 N N . CYS A 1 16 ? -2.515 2.922 -3.106 1.00 0.00 16 CYS A N 5
ATOM 2172 C CA . CYS A 1 16 ? -2.628 1.531 -3.648 1.00 0.00 16 CYS A CA 5
ATOM 2173 C C . CYS A 1 16 ? -3.979 1.341 -4.352 1.00 0.00 16 CYS A C 5
ATOM 2174 O O . CYS A 1 16 ? -4.855 2.183 -4.274 1.00 0.00 16 CYS A O 5
ATOM 2181 N N . CYS A 1 17 ? -4.153 0.237 -5.036 1.00 0.00 17 CYS A N 5
ATOM 2182 C CA . CYS A 1 17 ? -5.446 -0.017 -5.747 1.00 0.00 17 CYS A CA 5
ATOM 2183 C C . CYS A 1 17 ? -6.505 -0.535 -4.763 1.00 0.00 17 CYS A C 5
ATOM 2184 O O . CYS A 1 17 ? -6.201 -0.873 -3.634 1.00 0.00 17 CYS A O 5
ATOM 2191 N N . SER A 1 18 ? -7.745 -0.598 -5.188 1.00 0.00 18 SER A N 5
ATOM 2192 C CA . SER A 1 18 ? -8.836 -1.091 -4.286 1.00 0.00 18 SER A CA 5
ATOM 2193 C C . SER A 1 18 ? -8.521 -2.507 -3.780 1.00 0.00 18 SER A C 5
ATOM 2194 O O . SER A 1 18 ? -8.134 -3.376 -4.541 1.00 0.00 18 SER A O 5
ATOM 2202 N N . GLY A 1 19 ? -8.678 -2.739 -2.500 1.00 0.00 19 GLY A N 5
ATOM 2203 C CA . GLY A 1 19 ? -8.384 -4.092 -1.936 1.00 0.00 19 GLY A CA 5
ATOM 2204 C C . GLY A 1 19 ? -7.031 -4.062 -1.218 1.00 0.00 19 GLY A C 5
ATOM 2205 O O . GLY A 1 19 ? -6.869 -4.641 -0.160 1.00 0.00 19 GLY A O 5
ATOM 2209 N N . TYR A 1 20 ? -6.061 -3.389 -1.787 1.00 0.00 20 TYR A N 5
ATOM 2210 C CA . TYR A 1 20 ? -4.715 -3.314 -1.144 1.00 0.00 20 TYR A CA 5
ATOM 2211 C C . TYR A 1 20 ? -4.527 -1.951 -0.466 1.00 0.00 20 TYR A C 5
ATOM 2212 O O . TYR A 1 20 ? -4.798 -0.918 -1.049 1.00 0.00 20 TYR A O 5
ATOM 2230 N N . ALA A 1 21 ? -4.061 -1.945 0.758 1.00 0.00 21 ALA A N 5
ATOM 2231 C CA . ALA A 1 21 ? -3.845 -0.655 1.482 1.00 0.00 21 ALA A CA 5
ATOM 2232 C C . ALA A 1 21 ? -2.356 -0.475 1.799 1.00 0.00 21 ALA A C 5
ATOM 2233 O O . ALA A 1 21 ? -1.606 -1.432 1.852 1.00 0.00 21 ALA A O 5
ATOM 2240 N N . CYS A 1 22 ? -1.921 0.743 2.009 1.00 0.00 22 CYS A N 5
ATOM 2241 C CA . CYS A 1 22 ? -0.477 0.982 2.321 1.00 0.00 22 CYS A CA 5
ATOM 2242 C C . CYS A 1 22 ? -0.115 0.370 3.681 1.00 0.00 22 CYS A C 5
ATOM 2243 O O . CYS A 1 22 ? -0.933 0.305 4.580 1.00 0.00 22 CYS A O 5
ATOM 2250 N N . ASN A 1 23 ? 1.106 -0.084 3.829 1.00 0.00 23 ASN A N 5
ATOM 2251 C CA . ASN A 1 23 ? 1.534 -0.705 5.121 1.00 0.00 23 ASN A CA 5
ATOM 2252 C C . ASN A 1 23 ? 2.603 0.153 5.810 1.00 0.00 23 ASN A C 5
ATOM 2253 O O . ASN A 1 23 ? 3.203 1.022 5.206 1.00 0.00 23 ASN A O 5
ATOM 2264 N N . SER A 1 24 ? 2.843 -0.095 7.074 1.00 0.00 24 SER A N 5
ATOM 2265 C CA . SER A 1 24 ? 3.874 0.691 7.822 1.00 0.00 24 SER A CA 5
ATOM 2266 C C . SER A 1 24 ? 5.119 -0.167 8.080 1.00 0.00 24 SER A C 5
ATOM 2267 O O . SER A 1 24 ? 6.233 0.321 8.039 1.00 0.00 24 SER A O 5
ATOM 2275 N N . ARG A 1 25 ? 4.938 -1.442 8.346 1.00 0.00 25 ARG A N 5
ATOM 2276 C CA . ARG A 1 25 ? 6.109 -2.341 8.607 1.00 0.00 25 ARG A CA 5
ATOM 2277 C C . ARG A 1 25 ? 7.065 -2.342 7.405 1.00 0.00 25 ARG A C 5
ATOM 2278 O O . ARG A 1 25 ? 8.264 -2.210 7.559 1.00 0.00 25 ARG A O 5
ATOM 2299 N N . ASP A 1 26 ? 6.541 -2.481 6.212 1.00 0.00 26 ASP A N 5
ATOM 2300 C CA . ASP A 1 26 ? 7.414 -2.482 4.996 1.00 0.00 26 ASP A CA 5
ATOM 2301 C C . ASP A 1 26 ? 7.263 -1.163 4.215 1.00 0.00 26 ASP A C 5
ATOM 2302 O O . ASP A 1 26 ? 7.989 -0.914 3.270 1.00 0.00 26 ASP A O 5
ATOM 2311 N N . LYS A 1 27 ? 6.327 -0.320 4.603 1.00 0.00 27 LYS A N 5
ATOM 2312 C CA . LYS A 1 27 ? 6.117 0.986 3.895 1.00 0.00 27 LYS A CA 5
ATOM 2313 C C . LYS A 1 27 ? 5.822 0.765 2.402 1.00 0.00 27 LYS A C 5
ATOM 2314 O O . LYS A 1 27 ? 6.290 1.501 1.552 1.00 0.00 27 LYS A O 5
ATOM 2333 N N . TRP A 1 28 ? 5.036 -0.235 2.080 1.00 0.00 28 TRP A N 5
ATOM 2334 C CA . TRP A 1 28 ? 4.698 -0.491 0.645 1.00 0.00 28 TRP A CA 5
ATOM 2335 C C . TRP A 1 28 ? 3.234 -0.929 0.501 1.00 0.00 28 TRP A C 5
ATOM 2336 O O . TRP A 1 28 ? 2.451 -0.821 1.426 1.00 0.00 28 TRP A O 5
ATOM 2357 N N . CYS A 1 29 ? 2.857 -1.404 -0.657 1.00 0.00 29 CYS A N 5
ATOM 2358 C CA . CYS A 1 29 ? 1.442 -1.834 -0.869 1.00 0.00 29 CYS A CA 5
ATOM 2359 C C . CYS A 1 29 ? 1.189 -3.203 -0.225 1.00 0.00 29 CYS A C 5
ATOM 2360 O O . CYS A 1 29 ? 1.892 -4.163 -0.484 1.00 0.00 29 CYS A O 5
ATOM 2367 N N . LYS A 1 30 ? 0.184 -3.289 0.611 1.00 0.00 30 LYS A N 5
ATOM 2368 C CA . LYS A 1 30 ? -0.143 -4.582 1.287 1.00 0.00 30 LYS A CA 5
ATOM 2369 C C . LYS A 1 30 ? -1.652 -4.851 1.193 1.00 0.00 30 LYS A C 5
ATOM 2370 O O . LYS A 1 30 ? -2.397 -4.046 0.670 1.00 0.00 30 LYS A O 5
ATOM 2389 N N . VAL A 1 31 ? -2.109 -5.971 1.694 1.00 0.00 31 VAL A N 5
ATOM 2390 C CA . VAL A 1 31 ? -3.573 -6.277 1.632 1.00 0.00 31 VAL A CA 5
ATOM 2391 C C . VAL A 1 31 ? -4.285 -5.665 2.845 1.00 0.00 31 VAL A C 5
ATOM 2392 O O . VAL A 1 31 ? -3.795 -5.724 3.958 1.00 0.00 31 VAL A O 5
ATOM 2405 N N . LEU A 1 32 ? -5.437 -5.076 2.635 1.00 0.00 32 LEU A N 5
ATOM 2406 C CA . LEU A 1 32 ? -6.189 -4.455 3.771 1.00 0.00 32 LEU A CA 5
ATOM 2407 C C . LEU A 1 32 ? -6.674 -5.532 4.749 1.00 0.00 32 LEU A C 5
ATOM 2408 O O . LEU A 1 32 ? -6.555 -5.386 5.951 1.00 0.00 32 LEU A O 5
ATOM 2424 N N . LEU A 1 33 ? -7.217 -6.608 4.242 1.00 0.00 33 LEU A N 5
ATOM 2425 C CA . LEU A 1 33 ? -7.714 -7.700 5.136 1.00 0.00 33 LEU A CA 5
ATOM 2426 C C . LEU A 1 33 ? -6.821 -8.941 5.011 1.00 0.00 33 LEU A C 5
ATOM 2427 O O . LEU A 1 33 ? -6.197 -9.096 6.048 1.00 0.00 33 LEU A O 5
ATOM 2446 N N . GLU A 1 1 ? 8.327 6.526 3.477 1.00 0.00 1 GLU A N 6
ATOM 2447 C CA . GLU A 1 1 ? 9.241 6.202 2.340 1.00 0.00 1 GLU A CA 6
ATOM 2448 C C . GLU A 1 1 ? 9.323 4.684 2.138 1.00 0.00 1 GLU A C 6
ATOM 2449 O O . GLU A 1 1 ? 9.832 3.967 2.981 1.00 0.00 1 GLU A O 6
ATOM 2463 N N . CYS A 1 2 ? 8.824 4.196 1.022 1.00 0.00 2 CYS A N 6
ATOM 2464 C CA . CYS A 1 2 ? 8.858 2.723 0.732 1.00 0.00 2 CYS A CA 6
ATOM 2465 C C . CYS A 1 2 ? 8.214 1.929 1.879 1.00 0.00 2 CYS A C 6
ATOM 2466 O O . CYS A 1 2 ? 8.892 1.404 2.745 1.00 0.00 2 CYS A O 6
ATOM 2473 N N . LYS A 1 3 ? 6.907 1.838 1.888 1.00 0.00 3 LYS A N 6
ATOM 2474 C CA . LYS A 1 3 ? 6.211 1.078 2.973 1.00 0.00 3 LYS A CA 6
ATOM 2475 C C . LYS A 1 3 ? 6.288 -0.428 2.698 1.00 0.00 3 LYS A C 6
ATOM 2476 O O . LYS A 1 3 ? 6.317 -0.860 1.559 1.00 0.00 3 LYS A O 6
ATOM 2495 N N . GLY A 1 4 ? 6.322 -1.229 3.735 1.00 0.00 4 GLY A N 6
ATOM 2496 C CA . GLY A 1 4 ? 6.399 -2.710 3.547 1.00 0.00 4 GLY A CA 6
ATOM 2497 C C . GLY A 1 4 ? 4.999 -3.272 3.276 1.00 0.00 4 GLY A C 6
ATOM 2498 O O . GLY A 1 4 ? 4.151 -2.604 2.719 1.00 0.00 4 GLY A O 6
ATOM 2502 N N . PHE A 1 5 ? 4.754 -4.499 3.668 1.00 0.00 5 PHE A N 6
ATOM 2503 C CA . PHE A 1 5 ? 3.408 -5.111 3.437 1.00 0.00 5 PHE A CA 6
ATOM 2504 C C . PHE A 1 5 ? 2.541 -4.967 4.693 1.00 0.00 5 PHE A C 6
ATOM 2505 O O . PHE A 1 5 ? 3.000 -5.178 5.801 1.00 0.00 5 PHE A O 6
ATOM 2522 N N . GLY A 1 6 ? 1.292 -4.608 4.526 1.00 0.00 6 GLY A N 6
ATOM 2523 C CA . GLY A 1 6 ? 0.391 -4.446 5.705 1.00 0.00 6 GLY A CA 6
ATOM 2524 C C . GLY A 1 6 ? 0.735 -3.149 6.449 1.00 0.00 6 GLY A C 6
ATOM 2525 O O . GLY A 1 6 ? 0.520 -3.037 7.641 1.00 0.00 6 GLY A O 6
ATOM 2529 N N . LYS A 1 7 ? 1.265 -2.169 5.754 1.00 0.00 7 LYS A N 6
ATOM 2530 C CA . LYS A 1 7 ? 1.620 -0.879 6.415 1.00 0.00 7 LYS A CA 6
ATOM 2531 C C . LYS A 1 7 ? 0.543 0.169 6.123 1.00 0.00 7 LYS A C 6
ATOM 2532 O O . LYS A 1 7 ? 0.102 0.312 4.999 1.00 0.00 7 LYS A O 6
ATOM 2551 N N . SER A 1 8 ? 0.117 0.894 7.130 1.00 0.00 8 SER A N 6
ATOM 2552 C CA . SER A 1 8 ? -0.942 1.936 6.926 1.00 0.00 8 SER A CA 6
ATOM 2553 C C . SER A 1 8 ? -0.597 2.834 5.729 1.00 0.00 8 SER A C 6
ATOM 2554 O O . SER A 1 8 ? 0.459 3.437 5.677 1.00 0.00 8 SER A O 6
ATOM 2562 N N . CYS A 1 9 ? -1.482 2.916 4.766 1.00 0.00 9 CYS A N 6
ATOM 2563 C CA . CYS A 1 9 ? -1.218 3.764 3.564 1.00 0.00 9 CYS A CA 6
ATOM 2564 C C . CYS A 1 9 ? -2.539 4.231 2.939 1.00 0.00 9 CYS A C 6
ATOM 2565 O O . CYS A 1 9 ? -3.522 3.512 2.929 1.00 0.00 9 CYS A O 6
ATOM 2572 N N . VAL A 1 10 ? -2.564 5.431 2.414 1.00 0.00 10 VAL A N 6
ATOM 2573 C CA . VAL A 1 10 ? -3.813 5.957 1.783 1.00 0.00 10 VAL A CA 6
ATOM 2574 C C . VAL A 1 10 ? -3.826 5.619 0.284 1.00 0.00 10 VAL A C 6
ATOM 2575 O O . VAL A 1 10 ? -2.895 5.944 -0.428 1.00 0.00 10 VAL A O 6
ATOM 2588 N N . PRO A 1 11 ? -4.888 4.978 -0.150 1.00 0.00 11 PRO A N 6
ATOM 2589 C CA . PRO A 1 11 ? -5.016 4.601 -1.582 1.00 0.00 11 PRO A CA 6
ATOM 2590 C C . PRO A 1 11 ? -5.284 5.846 -2.438 1.00 0.00 11 PRO A C 6
ATOM 2591 O O . PRO A 1 11 ? -6.338 6.451 -2.361 1.00 0.00 11 PRO A O 6
ATOM 2602 N N . GLY A 1 12 ? -4.329 6.235 -3.245 1.00 0.00 12 GLY A N 6
ATOM 2603 C CA . GLY A 1 12 ? -4.506 7.443 -4.106 1.00 0.00 12 GLY A CA 6
ATOM 2604 C C . GLY A 1 12 ? -3.153 8.135 -4.290 1.00 0.00 12 GLY A C 6
ATOM 2605 O O . GLY A 1 12 ? -2.771 8.483 -5.392 1.00 0.00 12 GLY A O 6
ATOM 2609 N N . LYS A 1 13 ? -2.422 8.327 -3.218 1.00 0.00 13 LYS A N 6
ATOM 2610 C CA . LYS A 1 13 ? -1.083 8.987 -3.325 1.00 0.00 13 LYS A CA 6
ATOM 2611 C C . LYS A 1 13 ? 0.017 7.938 -3.564 1.00 0.00 13 LYS A C 6
ATOM 2612 O O . LYS A 1 13 ? 1.121 8.275 -3.950 1.00 0.00 13 LYS A O 6
ATOM 2631 N N . ASN A 1 14 ? -0.280 6.672 -3.340 1.00 0.00 14 ASN A N 6
ATOM 2632 C CA . ASN A 1 14 ? 0.734 5.588 -3.552 1.00 0.00 14 ASN A CA 6
ATOM 2633 C C . ASN A 1 14 ? 1.981 5.838 -2.689 1.00 0.00 14 ASN A C 6
ATOM 2634 O O . ASN A 1 14 ? 2.987 6.339 -3.157 1.00 0.00 14 ASN A O 6
ATOM 2645 N N . GLU A 1 15 ? 1.914 5.487 -1.428 1.00 0.00 15 GLU A N 6
ATOM 2646 C CA . GLU A 1 15 ? 3.087 5.695 -0.520 1.00 0.00 15 GLU A CA 6
ATOM 2647 C C . GLU A 1 15 ? 3.868 4.383 -0.322 1.00 0.00 15 GLU A C 6
ATOM 2648 O O . GLU A 1 15 ? 4.855 4.350 0.388 1.00 0.00 15 GLU A O 6
ATOM 2660 N N . CYS A 1 16 ? 3.436 3.305 -0.938 1.00 0.00 16 CYS A N 6
ATOM 2661 C CA . CYS A 1 16 ? 4.158 2.005 -0.776 1.00 0.00 16 CYS A CA 6
ATOM 2662 C C . CYS A 1 16 ? 5.360 1.932 -1.726 1.00 0.00 16 CYS A C 6
ATOM 2663 O O . CYS A 1 16 ? 5.520 2.758 -2.606 1.00 0.00 16 CYS A O 6
ATOM 2670 N N . CYS A 1 17 ? 6.202 0.943 -1.554 1.00 0.00 17 CYS A N 6
ATOM 2671 C CA . CYS A 1 17 ? 7.397 0.802 -2.444 1.00 0.00 17 CYS A CA 6
ATOM 2672 C C . CYS A 1 17 ? 6.985 0.239 -3.811 1.00 0.00 17 CYS A C 6
ATOM 2673 O O . CYS A 1 17 ? 5.899 -0.291 -3.974 1.00 0.00 17 CYS A O 6
ATOM 2680 N N . SER A 1 18 ? 7.848 0.352 -4.793 1.00 0.00 18 SER A N 6
ATOM 2681 C CA . SER A 1 18 ? 7.519 -0.173 -6.158 1.00 0.00 18 SER A CA 6
ATOM 2682 C C . SER A 1 18 ? 7.222 -1.677 -6.093 1.00 0.00 18 SER A C 6
ATOM 2683 O O . SER A 1 18 ? 8.024 -2.457 -5.612 1.00 0.00 18 SER A O 6
ATOM 2691 N N . GLY A 1 19 ? 6.070 -2.083 -6.566 1.00 0.00 19 GLY A N 6
ATOM 2692 C CA . GLY A 1 19 ? 5.707 -3.532 -6.529 1.00 0.00 19 GLY A CA 6
ATOM 2693 C C . GLY A 1 19 ? 4.391 -3.715 -5.764 1.00 0.00 19 GLY A C 6
ATOM 2694 O O . GLY A 1 19 ? 3.558 -4.520 -6.136 1.00 0.00 19 GLY A O 6
ATOM 2698 N N . TYR A 1 20 ? 4.199 -2.976 -4.695 1.00 0.00 20 TYR A N 6
ATOM 2699 C CA . TYR A 1 20 ? 2.938 -3.108 -3.900 1.00 0.00 20 TYR A CA 6
ATOM 2700 C C . TYR A 1 20 ? 2.079 -1.847 -4.054 1.00 0.00 20 TYR A C 6
ATOM 2701 O O . TYR A 1 20 ? 2.585 -0.739 -4.068 1.00 0.00 20 TYR A O 6
ATOM 2719 N N . ALA A 1 21 ? 0.784 -2.011 -4.162 1.00 0.00 21 ALA A N 6
ATOM 2720 C CA . ALA A 1 21 ? -0.122 -0.830 -4.309 1.00 0.00 21 ALA A CA 6
ATOM 2721 C C . ALA A 1 21 ? -1.017 -0.700 -3.071 1.00 0.00 21 ALA A C 6
ATOM 2722 O O . ALA A 1 21 ? -1.547 -1.676 -2.576 1.00 0.00 21 ALA A O 6
ATOM 2729 N N . CYS A 1 22 ? -1.189 0.498 -2.569 1.00 0.00 22 CYS A N 6
ATOM 2730 C CA . CYS A 1 22 ? -2.050 0.690 -1.359 1.00 0.00 22 CYS A CA 6
ATOM 2731 C C . CYS A 1 22 ? -3.527 0.488 -1.719 1.00 0.00 22 CYS A C 6
ATOM 2732 O O . CYS A 1 22 ? -4.047 1.115 -2.623 1.00 0.00 22 CYS A O 6
ATOM 2739 N N . ASN A 1 23 ? -4.202 -0.390 -1.017 1.00 0.00 23 ASN A N 6
ATOM 2740 C CA . ASN A 1 23 ? -5.648 -0.646 -1.313 1.00 0.00 23 ASN A CA 6
ATOM 2741 C C . ASN A 1 23 ? -6.551 0.157 -0.363 1.00 0.00 23 ASN A C 6
ATOM 2742 O O . ASN A 1 23 ? -6.080 0.916 0.466 1.00 0.00 23 ASN A O 6
ATOM 2753 N N . SER A 1 24 ? -7.846 -0.007 -0.483 1.00 0.00 24 SER A N 6
ATOM 2754 C CA . SER A 1 24 ? -8.794 0.739 0.402 1.00 0.00 24 SER A CA 6
ATOM 2755 C C . SER A 1 24 ? -9.470 -0.207 1.409 1.00 0.00 24 SER A C 6
ATOM 2756 O O . SER A 1 24 ? -9.960 0.229 2.434 1.00 0.00 24 SER A O 6
ATOM 2764 N N . ARG A 1 25 ? -9.504 -1.493 1.126 1.00 0.00 25 ARG A N 6
ATOM 2765 C CA . ARG A 1 25 ? -10.152 -2.460 2.072 1.00 0.00 25 ARG A CA 6
ATOM 2766 C C . ARG A 1 25 ? -9.510 -2.361 3.462 1.00 0.00 25 ARG A C 6
ATOM 2767 O O . ARG A 1 25 ? -10.183 -2.112 4.445 1.00 0.00 25 ARG A O 6
ATOM 2788 N N . ASP A 1 26 ? -8.215 -2.542 3.546 1.00 0.00 26 ASP A N 6
ATOM 2789 C CA . ASP A 1 26 ? -7.522 -2.447 4.868 1.00 0.00 26 ASP A CA 6
ATOM 2790 C C . ASP A 1 26 ? -6.752 -1.120 4.982 1.00 0.00 26 ASP A C 6
ATOM 2791 O O . ASP A 1 26 ? -6.092 -0.870 5.974 1.00 0.00 26 ASP A O 6
ATOM 2800 N N . LYS A 1 27 ? -6.836 -0.268 3.978 1.00 0.00 27 LYS A N 6
ATOM 2801 C CA . LYS A 1 27 ? -6.118 1.048 4.015 1.00 0.00 27 LYS A CA 6
ATOM 2802 C C . LYS A 1 27 ? -4.620 0.844 4.290 1.00 0.00 27 LYS A C 6
ATOM 2803 O O . LYS A 1 27 ? -4.032 1.527 5.108 1.00 0.00 27 LYS A O 6
ATOM 2822 N N . TRP A 1 28 ? -3.998 -0.089 3.608 1.00 0.00 28 TRP A N 6
ATOM 2823 C CA . TRP A 1 28 ? -2.537 -0.331 3.827 1.00 0.00 28 TRP A CA 6
ATOM 2824 C C . TRP A 1 28 ? -1.857 -0.798 2.533 1.00 0.00 28 TRP A C 6
ATOM 2825 O O . TRP A 1 28 ? -2.419 -0.707 1.457 1.00 0.00 28 TRP A O 6
ATOM 2846 N N . CYS A 1 29 ? -0.649 -1.289 2.633 1.00 0.00 29 CYS A N 6
ATOM 2847 C CA . CYS A 1 29 ? 0.077 -1.759 1.414 1.00 0.00 29 CYS A CA 6
ATOM 2848 C C . CYS A 1 29 ? -0.436 -3.137 0.981 1.00 0.00 29 CYS A C 6
ATOM 2849 O O . CYS A 1 29 ? -0.471 -4.071 1.761 1.00 0.00 29 CYS A O 6
ATOM 2856 N N . LYS A 1 30 ? -0.825 -3.265 -0.263 1.00 0.00 30 LYS A N 6
ATOM 2857 C CA . LYS A 1 30 ? -1.330 -4.575 -0.771 1.00 0.00 30 LYS A CA 6
ATOM 2858 C C . LYS A 1 30 ? -0.462 -5.039 -1.947 1.00 0.00 30 LYS A C 6
ATOM 2859 O O . LYS A 1 30 ? -0.278 -4.321 -2.912 1.00 0.00 30 LYS A O 6
ATOM 2878 N N . VAL A 1 31 ? 0.074 -6.231 -1.869 1.00 0.00 31 VAL A N 6
ATOM 2879 C CA . VAL A 1 31 ? 0.937 -6.744 -2.979 1.00 0.00 31 VAL A CA 6
ATOM 2880 C C . VAL A 1 31 ? 0.127 -6.874 -4.276 1.00 0.00 31 VAL A C 6
ATOM 2881 O O . VAL A 1 31 ? -1.063 -7.133 -4.255 1.00 0.00 31 VAL A O 6
ATOM 2894 N N . LEU A 1 32 ? 0.768 -6.692 -5.403 1.00 0.00 32 LEU A N 6
ATOM 2895 C CA . LEU A 1 32 ? 0.050 -6.799 -6.710 1.00 0.00 32 LEU A CA 6
ATOM 2896 C C . LEU A 1 32 ? 0.331 -8.158 -7.365 1.00 0.00 32 LEU A C 6
ATOM 2897 O O . LEU A 1 32 ? 1.132 -8.937 -6.882 1.00 0.00 32 LEU A O 6
ATOM 2913 N N . LEU A 1 33 ? -0.322 -8.442 -8.465 1.00 0.00 33 LEU A N 6
ATOM 2914 C CA . LEU A 1 33 ? -0.097 -9.746 -9.165 1.00 0.00 33 LEU A CA 6
ATOM 2915 C C . LEU A 1 33 ? -0.004 -9.539 -10.686 1.00 0.00 33 LEU A C 6
ATOM 2916 O O . LEU A 1 33 ? 0.439 -10.528 -11.246 1.00 0.00 33 LEU A O 6
ATOM 2935 N N . GLU A 1 1 ? 10.187 5.207 3.176 1.00 0.00 1 GLU A N 7
ATOM 2936 C CA . GLU A 1 1 ? 10.027 4.101 4.169 1.00 0.00 1 GLU A CA 7
ATOM 2937 C C . GLU A 1 1 ? 9.488 2.838 3.484 1.00 0.00 1 GLU A C 7
ATOM 2938 O O . GLU A 1 1 ? 8.973 2.888 2.382 1.00 0.00 1 GLU A O 7
ATOM 2952 N N . CYS A 1 2 ? 9.607 1.707 4.134 1.00 0.00 2 CYS A N 7
ATOM 2953 C CA . CYS A 1 2 ? 9.109 0.433 3.532 1.00 0.00 2 CYS A CA 7
ATOM 2954 C C . CYS A 1 2 ? 7.932 -0.120 4.346 1.00 0.00 2 CYS A C 7
ATOM 2955 O O . CYS A 1 2 ? 8.076 -0.471 5.503 1.00 0.00 2 CYS A O 7
ATOM 2962 N N . LYS A 1 3 ? 6.770 -0.200 3.746 1.00 0.00 3 LYS A N 7
ATOM 2963 C CA . LYS A 1 3 ? 5.578 -0.733 4.475 1.00 0.00 3 LYS A CA 7
ATOM 2964 C C . LYS A 1 3 ? 5.284 -2.170 4.027 1.00 0.00 3 LYS A C 7
ATOM 2965 O O . LYS A 1 3 ? 5.380 -2.497 2.858 1.00 0.00 3 LYS A O 7
ATOM 2984 N N . GLY A 1 4 ? 4.928 -3.027 4.952 1.00 0.00 4 GLY A N 7
ATOM 2985 C CA . GLY A 1 4 ? 4.629 -4.445 4.593 1.00 0.00 4 GLY A CA 7
ATOM 2986 C C . GLY A 1 4 ? 3.190 -4.554 4.081 1.00 0.00 4 GLY A C 7
ATOM 2987 O O . GLY A 1 4 ? 2.910 -4.264 2.934 1.00 0.00 4 GLY A O 7
ATOM 2991 N N . PHE A 1 5 ? 2.277 -4.972 4.923 1.00 0.00 5 PHE A N 7
ATOM 2992 C CA . PHE A 1 5 ? 0.853 -5.102 4.486 1.00 0.00 5 PHE A CA 7
ATOM 2993 C C . PHE A 1 5 ? -0.097 -4.755 5.640 1.00 0.00 5 PHE A C 7
ATOM 2994 O O . PHE A 1 5 ? 0.139 -5.111 6.780 1.00 0.00 5 PHE A O 7
ATOM 3011 N N . GLY A 1 6 ? -1.175 -4.070 5.345 1.00 0.00 6 GLY A N 7
ATOM 3012 C CA . GLY A 1 6 ? -2.153 -3.702 6.410 1.00 0.00 6 GLY A CA 7
ATOM 3013 C C . GLY A 1 6 ? -1.690 -2.436 7.136 1.00 0.00 6 GLY A C 7
ATOM 3014 O O . GLY A 1 6 ? -1.701 -2.372 8.351 1.00 0.00 6 GLY A O 7
ATOM 3018 N N . LYS A 1 7 ? -1.287 -1.428 6.402 1.00 0.00 7 LYS A N 7
ATOM 3019 C CA . LYS A 1 7 ? -0.826 -0.159 7.045 1.00 0.00 7 LYS A CA 7
ATOM 3020 C C . LYS A 1 7 ? -1.320 1.045 6.236 1.00 0.00 7 LYS A C 7
ATOM 3021 O O . LYS A 1 7 ? -1.004 1.188 5.070 1.00 0.00 7 LYS A O 7
ATOM 3040 N N . SER A 1 8 ? -2.101 1.904 6.848 1.00 0.00 8 SER A N 7
ATOM 3041 C CA . SER A 1 8 ? -2.637 3.103 6.125 1.00 0.00 8 SER A CA 7
ATOM 3042 C C . SER A 1 8 ? -1.509 3.873 5.425 1.00 0.00 8 SER A C 7
ATOM 3043 O O . SER A 1 8 ? -0.521 4.238 6.036 1.00 0.00 8 SER A O 7
ATOM 3051 N N . CYS A 1 9 ? -1.655 4.118 4.145 1.00 0.00 9 CYS A N 7
ATOM 3052 C CA . CYS A 1 9 ? -0.601 4.862 3.389 1.00 0.00 9 CYS A CA 7
ATOM 3053 C C . CYS A 1 9 ? -1.247 5.769 2.329 1.00 0.00 9 CYS A C 7
ATOM 3054 O O . CYS A 1 9 ? -2.429 6.053 2.384 1.00 0.00 9 CYS A O 7
ATOM 3061 N N . VAL A 1 10 ? -0.480 6.223 1.367 1.00 0.00 10 VAL A N 7
ATOM 3062 C CA . VAL A 1 10 ? -1.045 7.111 0.304 1.00 0.00 10 VAL A CA 7
ATOM 3063 C C . VAL A 1 10 ? -1.244 6.313 -0.995 1.00 0.00 10 VAL A C 7
ATOM 3064 O O . VAL A 1 10 ? -0.282 5.942 -1.643 1.00 0.00 10 VAL A O 7
ATOM 3077 N N . PRO A 1 11 ? -2.491 6.077 -1.337 1.00 0.00 11 PRO A N 7
ATOM 3078 C CA . PRO A 1 11 ? -2.812 5.318 -2.574 1.00 0.00 11 PRO A CA 7
ATOM 3079 C C . PRO A 1 11 ? -2.548 6.181 -3.814 1.00 0.00 11 PRO A C 7
ATOM 3080 O O . PRO A 1 11 ? -2.774 7.378 -3.807 1.00 0.00 11 PRO A O 7
ATOM 3091 N N . GLY A 1 12 ? -2.064 5.583 -4.874 1.00 0.00 12 GLY A N 7
ATOM 3092 C CA . GLY A 1 12 ? -1.775 6.363 -6.114 1.00 0.00 12 GLY A CA 7
ATOM 3093 C C . GLY A 1 12 ? -0.268 6.616 -6.221 1.00 0.00 12 GLY A C 7
ATOM 3094 O O . GLY A 1 12 ? 0.319 6.459 -7.275 1.00 0.00 12 GLY A O 7
ATOM 3098 N N . LYS A 1 13 ? 0.363 6.998 -5.135 1.00 0.00 13 LYS A N 7
ATOM 3099 C CA . LYS A 1 13 ? 1.838 7.256 -5.170 1.00 0.00 13 LYS A CA 7
ATOM 3100 C C . LYS A 1 13 ? 2.624 5.974 -4.851 1.00 0.00 13 LYS A C 7
ATOM 3101 O O . LYS A 1 13 ? 3.837 5.952 -4.948 1.00 0.00 13 LYS A O 7
ATOM 3120 N N . ASN A 1 14 ? 1.945 4.907 -4.474 1.00 0.00 14 ASN A N 7
ATOM 3121 C CA . ASN A 1 14 ? 2.645 3.621 -4.148 1.00 0.00 14 ASN A CA 7
ATOM 3122 C C . ASN A 1 14 ? 3.747 3.855 -3.106 1.00 0.00 14 ASN A C 7
ATOM 3123 O O . ASN A 1 14 ? 4.925 3.738 -3.394 1.00 0.00 14 ASN A O 7
ATOM 3134 N N . GLU A 1 15 ? 3.370 4.181 -1.896 1.00 0.00 15 GLU A N 7
ATOM 3135 C CA . GLU A 1 15 ? 4.389 4.421 -0.830 1.00 0.00 15 GLU A CA 7
ATOM 3136 C C . GLU A 1 15 ? 4.551 3.163 0.034 1.00 0.00 15 GLU A C 7
ATOM 3137 O O . GLU A 1 15 ? 4.291 3.173 1.224 1.00 0.00 15 GLU A O 7
ATOM 3149 N N . CYS A 1 16 ? 4.979 2.078 -0.563 1.00 0.00 16 CYS A N 7
ATOM 3150 C CA . CYS A 1 16 ? 5.165 0.810 0.208 1.00 0.00 16 CYS A CA 7
ATOM 3151 C C . CYS A 1 16 ? 6.497 0.146 -0.167 1.00 0.00 16 CYS A C 7
ATOM 3152 O O . CYS A 1 16 ? 7.218 0.621 -1.025 1.00 0.00 16 CYS A O 7
ATOM 3159 N N . CYS A 1 17 ? 6.825 -0.953 0.468 1.00 0.00 17 CYS A N 7
ATOM 3160 C CA . CYS A 1 17 ? 8.108 -1.653 0.148 1.00 0.00 17 CYS A CA 7
ATOM 3161 C C . CYS A 1 17 ? 7.950 -2.502 -1.123 1.00 0.00 17 CYS A C 7
ATOM 3162 O O . CYS A 1 17 ? 6.880 -2.579 -1.699 1.00 0.00 17 CYS A O 7
ATOM 3169 N N . SER A 1 18 ? 9.012 -3.137 -1.563 1.00 0.00 18 SER A N 7
ATOM 3170 C CA . SER A 1 18 ? 8.936 -3.984 -2.798 1.00 0.00 18 SER A CA 7
ATOM 3171 C C . SER A 1 18 ? 7.936 -5.130 -2.600 1.00 0.00 18 SER A C 7
ATOM 3172 O O . SER A 1 18 ? 7.954 -5.814 -1.593 1.00 0.00 18 SER A O 7
ATOM 3180 N N . GLY A 1 19 ? 7.061 -5.337 -3.553 1.00 0.00 19 GLY A N 7
ATOM 3181 C CA . GLY A 1 19 ? 6.050 -6.430 -3.429 1.00 0.00 19 GLY A CA 7
ATOM 3182 C C . GLY A 1 19 ? 4.774 -5.899 -2.756 1.00 0.00 19 GLY A C 7
ATOM 3183 O O . GLY A 1 19 ? 3.851 -6.648 -2.499 1.00 0.00 19 GLY A O 7
ATOM 3187 N N . TYR A 1 20 ? 4.713 -4.617 -2.466 1.00 0.00 20 TYR A N 7
ATOM 3188 C CA . TYR A 1 20 ? 3.497 -4.048 -1.810 1.00 0.00 20 TYR A CA 7
ATOM 3189 C C . TYR A 1 20 ? 3.075 -2.754 -2.517 1.00 0.00 20 TYR A C 7
ATOM 3190 O O . TYR A 1 20 ? 3.906 -1.983 -2.961 1.00 0.00 20 TYR A O 7
ATOM 3208 N N . ALA A 1 21 ? 1.792 -2.512 -2.624 1.00 0.00 21 ALA A N 7
ATOM 3209 C CA . ALA A 1 21 ? 1.315 -1.268 -3.303 1.00 0.00 21 ALA A CA 7
ATOM 3210 C C . ALA A 1 21 ? 0.113 -0.676 -2.556 1.00 0.00 21 ALA A C 7
ATOM 3211 O O . ALA A 1 21 ? -0.762 -1.393 -2.105 1.00 0.00 21 ALA A O 7
ATOM 3218 N N . CYS A 1 22 ? 0.066 0.628 -2.425 1.00 0.00 22 CYS A N 7
ATOM 3219 C CA . CYS A 1 22 ? -1.079 1.274 -1.710 1.00 0.00 22 CYS A CA 7
ATOM 3220 C C . CYS A 1 22 ? -2.360 1.157 -2.545 1.00 0.00 22 CYS A C 7
ATOM 3221 O O . CYS A 1 22 ? -2.362 1.422 -3.733 1.00 0.00 22 CYS A O 7
ATOM 3228 N N . ASN A 1 23 ? -3.446 0.755 -1.931 1.00 0.00 23 ASN A N 7
ATOM 3229 C CA . ASN A 1 23 ? -4.730 0.610 -2.684 1.00 0.00 23 ASN A CA 7
ATOM 3230 C C . ASN A 1 23 ? -5.734 1.685 -2.249 1.00 0.00 23 ASN A C 7
ATOM 3231 O O . ASN A 1 23 ? -5.625 2.253 -1.179 1.00 0.00 23 ASN A O 7
ATOM 3242 N N . SER A 1 24 ? -6.714 1.963 -3.074 1.00 0.00 24 SER A N 7
ATOM 3243 C CA . SER A 1 24 ? -7.736 2.999 -2.717 1.00 0.00 24 SER A CA 7
ATOM 3244 C C . SER A 1 24 ? -8.885 2.367 -1.917 1.00 0.00 24 SER A C 7
ATOM 3245 O O . SER A 1 24 ? -9.426 2.976 -1.014 1.00 0.00 24 SER A O 7
ATOM 3253 N N . ARG A 1 25 ? -9.258 1.151 -2.244 1.00 0.00 25 ARG A N 7
ATOM 3254 C CA . ARG A 1 25 ? -10.371 0.471 -1.508 1.00 0.00 25 ARG A CA 7
ATOM 3255 C C . ARG A 1 25 ? -10.043 0.374 -0.011 1.00 0.00 25 ARG A C 7
ATOM 3256 O O . ARG A 1 25 ? -10.853 0.715 0.830 1.00 0.00 25 ARG A O 7
ATOM 3277 N N . ASP A 1 26 ? -8.861 -0.084 0.322 1.00 0.00 26 ASP A N 7
ATOM 3278 C CA . ASP A 1 26 ? -8.473 -0.200 1.763 1.00 0.00 26 ASP A CA 7
ATOM 3279 C C . ASP A 1 26 ? -7.654 1.022 2.210 1.00 0.00 26 ASP A C 7
ATOM 3280 O O . ASP A 1 26 ? -7.471 1.246 3.392 1.00 0.00 26 ASP A O 7
ATOM 3289 N N . LYS A 1 27 ? -7.155 1.805 1.274 1.00 0.00 27 LYS A N 7
ATOM 3290 C CA . LYS A 1 27 ? -6.337 3.012 1.629 1.00 0.00 27 LYS A CA 7
ATOM 3291 C C . LYS A 1 27 ? -5.136 2.615 2.503 1.00 0.00 27 LYS A C 7
ATOM 3292 O O . LYS A 1 27 ? -4.729 3.348 3.388 1.00 0.00 27 LYS A O 7
ATOM 3311 N N . TRP A 1 28 ? -4.560 1.460 2.256 1.00 0.00 28 TRP A N 7
ATOM 3312 C CA . TRP A 1 28 ? -3.384 1.019 3.068 1.00 0.00 28 TRP A CA 7
ATOM 3313 C C . TRP A 1 28 ? -2.374 0.254 2.199 1.00 0.00 28 TRP A C 7
ATOM 3314 O O . TRP A 1 28 ? -2.507 0.186 0.990 1.00 0.00 28 TRP A O 7
ATOM 3335 N N . CYS A 1 29 ? -1.363 -0.315 2.806 1.00 0.00 29 CYS A N 7
ATOM 3336 C CA . CYS A 1 29 ? -0.343 -1.072 2.020 1.00 0.00 29 CYS A CA 7
ATOM 3337 C C . CYS A 1 29 ? -0.881 -2.462 1.666 1.00 0.00 29 CYS A C 7
ATOM 3338 O O . CYS A 1 29 ? -1.233 -3.240 2.533 1.00 0.00 29 CYS A O 7
ATOM 3345 N N . LYS A 1 30 ? -0.948 -2.774 0.397 1.00 0.00 30 LYS A N 7
ATOM 3346 C CA . LYS A 1 30 ? -1.464 -4.112 -0.029 1.00 0.00 30 LYS A CA 7
ATOM 3347 C C . LYS A 1 30 ? -0.313 -4.982 -0.550 1.00 0.00 30 LYS A C 7
ATOM 3348 O O . LYS A 1 30 ? 0.825 -4.556 -0.592 1.00 0.00 30 LYS A O 7
ATOM 3367 N N . VAL A 1 31 ? -0.603 -6.197 -0.947 1.00 0.00 31 VAL A N 7
ATOM 3368 C CA . VAL A 1 31 ? 0.472 -7.099 -1.468 1.00 0.00 31 VAL A CA 7
ATOM 3369 C C . VAL A 1 31 ? 0.284 -7.326 -2.974 1.00 0.00 31 VAL A C 7
ATOM 3370 O O . VAL A 1 31 ? -0.827 -7.366 -3.471 1.00 0.00 31 VAL A O 7
ATOM 3383 N N . LEU A 1 32 ? 1.364 -7.479 -3.699 1.00 0.00 32 LEU A N 7
ATOM 3384 C CA . LEU A 1 32 ? 1.259 -7.708 -5.174 1.00 0.00 32 LEU A CA 7
ATOM 3385 C C . LEU A 1 32 ? 0.928 -9.178 -5.462 1.00 0.00 32 LEU A C 7
ATOM 3386 O O . LEU A 1 32 ? 1.460 -10.076 -4.836 1.00 0.00 32 LEU A O 7
ATOM 3402 N N . LEU A 1 33 ? 0.055 -9.425 -6.406 1.00 0.00 33 LEU A N 7
ATOM 3403 C CA . LEU A 1 33 ? -0.315 -10.836 -6.742 1.00 0.00 33 LEU A CA 7
ATOM 3404 C C . LEU A 1 33 ? 0.593 -11.376 -7.854 1.00 0.00 33 LEU A C 7
ATOM 3405 O O . LEU A 1 33 ? 0.928 -12.530 -7.649 1.00 0.00 33 LEU A O 7
ATOM 3424 N N . GLU A 1 1 ? 11.746 7.736 2.489 1.00 0.00 1 GLU A N 8
ATOM 3425 C CA . GLU A 1 1 ? 11.011 6.950 3.527 1.00 0.00 1 GLU A CA 8
ATOM 3426 C C . GLU A 1 1 ? 9.762 6.306 2.914 1.00 0.00 1 GLU A C 8
ATOM 3427 O O . GLU A 1 1 ? 8.980 6.959 2.248 1.00 0.00 1 GLU A O 8
ATOM 3441 N N . CYS A 1 2 ? 9.573 5.027 3.132 1.00 0.00 2 CYS A N 8
ATOM 3442 C CA . CYS A 1 2 ? 8.378 4.331 2.559 1.00 0.00 2 CYS A CA 8
ATOM 3443 C C . CYS A 1 2 ? 7.514 3.726 3.675 1.00 0.00 2 CYS A C 8
ATOM 3444 O O . CYS A 1 2 ? 7.883 3.736 4.835 1.00 0.00 2 CYS A O 8
ATOM 3451 N N . LYS A 1 3 ? 6.367 3.195 3.325 1.00 0.00 3 LYS A N 8
ATOM 3452 C CA . LYS A 1 3 ? 5.470 2.580 4.353 1.00 0.00 3 LYS A CA 8
ATOM 3453 C C . LYS A 1 3 ? 5.494 1.053 4.227 1.00 0.00 3 LYS A C 8
ATOM 3454 O O . LYS A 1 3 ? 5.561 0.513 3.138 1.00 0.00 3 LYS A O 8
ATOM 3473 N N . GLY A 1 4 ? 5.440 0.354 5.335 1.00 0.00 4 GLY A N 8
ATOM 3474 C CA . GLY A 1 4 ? 5.462 -1.139 5.288 1.00 0.00 4 GLY A CA 8
ATOM 3475 C C . GLY A 1 4 ? 4.040 -1.679 5.092 1.00 0.00 4 GLY A C 8
ATOM 3476 O O . GLY A 1 4 ? 3.121 -0.941 4.786 1.00 0.00 4 GLY A O 8
ATOM 3480 N N . PHE A 1 5 ? 3.854 -2.965 5.267 1.00 0.00 5 PHE A N 8
ATOM 3481 C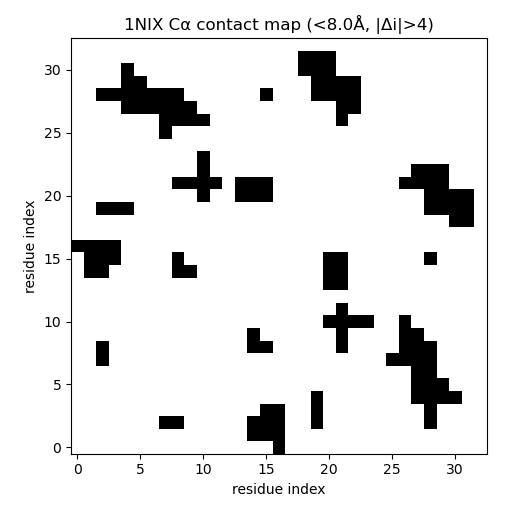 CA . PHE A 1 5 ? 2.493 -3.565 5.091 1.00 0.00 5 PHE A CA 8
ATOM 3482 C C . PHE A 1 5 ? 1.587 -3.194 6.273 1.00 0.00 5 PHE A C 8
ATOM 3483 O O . PHE A 1 5 ? 2.038 -3.059 7.396 1.00 0.00 5 PHE A O 8
ATOM 3500 N N . GLY A 1 6 ? 0.310 -3.032 6.024 1.00 0.00 6 GLY A N 8
ATOM 3501 C CA . GLY A 1 6 ? -0.637 -2.674 7.122 1.00 0.00 6 GLY A CA 8
ATOM 3502 C C . GLY A 1 6 ? -0.556 -1.171 7.411 1.00 0.00 6 GLY A C 8
ATOM 3503 O O . GLY A 1 6 ? -0.554 -0.753 8.553 1.00 0.00 6 GLY A O 8
ATOM 3507 N N . LYS A 1 7 ? -0.492 -0.361 6.384 1.00 0.00 7 LYS A N 8
ATOM 3508 C CA . LYS A 1 7 ? -0.414 1.118 6.587 1.00 0.00 7 LYS A CA 8
ATOM 3509 C C . LYS A 1 7 ? -1.439 1.824 5.693 1.00 0.00 7 LYS A C 8
ATOM 3510 O O . LYS A 1 7 ? -1.386 1.725 4.481 1.00 0.00 7 LYS A O 8
ATOM 3529 N N . SER A 1 8 ? -2.372 2.532 6.285 1.00 0.00 8 SER A N 8
ATOM 3530 C CA . SER A 1 8 ? -3.413 3.247 5.477 1.00 0.00 8 SER A CA 8
ATOM 3531 C C . SER A 1 8 ? -2.755 4.124 4.404 1.00 0.00 8 SER A C 8
ATOM 3532 O O . SER A 1 8 ? -1.937 4.976 4.700 1.00 0.00 8 SER A O 8
ATOM 3540 N N . CYS A 1 9 ? -3.106 3.913 3.160 1.00 0.00 9 CYS A N 8
ATOM 3541 C CA . CYS A 1 9 ? -2.505 4.722 2.056 1.00 0.00 9 CYS A CA 8
ATOM 3542 C C . CYS A 1 9 ? -3.544 4.981 0.956 1.00 0.00 9 CYS A C 8
ATOM 3543 O O . CYS A 1 9 ? -4.666 4.512 1.027 1.00 0.00 9 CYS A O 8
ATOM 3550 N N . VAL A 1 10 ? -3.180 5.728 -0.059 1.00 0.00 10 VAL A N 8
ATOM 3551 C CA . VAL A 1 10 ? -4.145 6.023 -1.164 1.00 0.00 10 VAL A CA 8
ATOM 3552 C C . VAL A 1 10 ? -3.887 5.092 -2.359 1.00 0.00 10 VAL A C 8
ATOM 3553 O O . VAL A 1 10 ? -2.791 5.058 -2.888 1.00 0.00 10 VAL A O 8
ATOM 3566 N N . PRO A 1 11 ? -4.913 4.369 -2.752 1.00 0.00 11 PRO A N 8
ATOM 3567 C CA . PRO A 1 11 ? -4.794 3.435 -3.904 1.00 0.00 11 PRO A CA 8
ATOM 3568 C C . PRO A 1 11 ? -4.706 4.222 -5.218 1.00 0.00 11 PRO A C 8
ATOM 3569 O O . PRO A 1 11 ? -5.492 5.118 -5.466 1.00 0.00 11 PRO A O 8
ATOM 3580 N N . GLY A 1 12 ? -3.752 3.899 -6.056 1.00 0.00 12 GLY A N 8
ATOM 3581 C CA . GLY A 1 12 ? -3.603 4.632 -7.350 1.00 0.00 12 GLY A CA 8
ATOM 3582 C C . GLY A 1 12 ? -2.314 5.460 -7.323 1.00 0.00 12 GLY A C 8
ATOM 3583 O O . GLY A 1 12 ? -1.624 5.577 -8.318 1.00 0.00 12 GLY A O 8
ATOM 3587 N N . LYS A 1 13 ? -1.982 6.029 -6.188 1.00 0.00 13 LYS A N 8
ATOM 3588 C CA . LYS A 1 13 ? -0.732 6.845 -6.086 1.00 0.00 13 LYS A CA 8
ATOM 3589 C C . LYS A 1 13 ? 0.459 5.956 -5.697 1.00 0.00 13 LYS A C 8
ATOM 3590 O O . LYS A 1 13 ? 1.601 6.321 -5.903 1.00 0.00 13 LYS A O 8
ATOM 3609 N N . ASN A 1 14 ? 0.198 4.792 -5.135 1.00 0.00 14 ASN A N 8
ATOM 3610 C CA . ASN A 1 14 ? 1.302 3.868 -4.726 1.00 0.00 14 ASN A CA 8
ATOM 3611 C C . ASN A 1 14 ? 2.275 4.586 -3.781 1.00 0.00 14 ASN A C 8
ATOM 3612 O O . ASN A 1 14 ? 3.413 4.852 -4.124 1.00 0.00 14 ASN A O 8
ATOM 3623 N N . GLU A 1 15 ? 1.829 4.897 -2.589 1.00 0.00 15 GLU A N 8
ATOM 3624 C CA . GLU A 1 15 ? 2.715 5.595 -1.605 1.00 0.00 15 GLU A CA 8
ATOM 3625 C C . GLU A 1 15 ? 3.233 4.594 -0.560 1.00 0.00 15 GLU A C 8
ATOM 3626 O O . GLU A 1 15 ? 2.998 4.735 0.626 1.00 0.00 15 GLU A O 8
ATOM 3638 N N . CYS A 1 16 ? 3.937 3.580 -1.000 1.00 0.00 16 CYS A N 8
ATOM 3639 C CA . CYS A 1 16 ? 4.478 2.560 -0.050 1.00 0.00 16 CYS A CA 8
ATOM 3640 C C . CYS A 1 16 ? 5.883 2.119 -0.484 1.00 0.00 16 CYS A C 8
ATOM 3641 O O . CYS A 1 16 ? 6.452 2.659 -1.416 1.00 0.00 16 CYS A O 8
ATOM 3648 N N . CYS A 1 17 ? 6.444 1.137 0.180 1.00 0.00 17 CYS A N 8
ATOM 3649 C CA . CYS A 1 17 ? 7.810 0.657 -0.200 1.00 0.00 17 CYS A CA 8
ATOM 3650 C C . CYS A 1 17 ? 7.729 -0.239 -1.442 1.00 0.00 17 CYS A C 8
ATOM 3651 O O . CYS A 1 17 ? 6.664 -0.691 -1.824 1.00 0.00 17 CYS A O 8
ATOM 3658 N N . SER A 1 18 ? 8.849 -0.498 -2.072 1.00 0.00 18 SER A N 8
ATOM 3659 C CA . SER A 1 18 ? 8.850 -1.364 -3.293 1.00 0.00 18 SER A CA 8
ATOM 3660 C C . SER A 1 18 ? 8.320 -2.763 -2.957 1.00 0.00 18 SER A C 8
ATOM 3661 O O . SER A 1 18 ? 8.781 -3.403 -2.030 1.00 0.00 18 SER A O 8
ATOM 3669 N N . GLY A 1 19 ? 7.354 -3.237 -3.703 1.00 0.00 19 GLY A N 8
ATOM 3670 C CA . GLY A 1 19 ? 6.787 -4.593 -3.433 1.00 0.00 19 GLY A CA 8
ATOM 3671 C C . GLY A 1 19 ? 5.397 -4.466 -2.797 1.00 0.00 19 GLY A C 8
ATOM 3672 O O . GLY A 1 19 ? 4.530 -5.287 -3.025 1.00 0.00 19 GLY A O 8
ATOM 3676 N N . TYR A 1 20 ? 5.181 -3.452 -1.994 1.00 0.00 20 TYR A N 8
ATOM 3677 C CA . TYR A 1 20 ? 3.847 -3.283 -1.337 1.00 0.00 20 TYR A CA 8
ATOM 3678 C C . TYR A 1 20 ? 3.042 -2.178 -2.031 1.00 0.00 20 TYR A C 8
ATOM 3679 O O . TYR A 1 20 ? 3.476 -1.045 -2.122 1.00 0.00 20 TYR A O 8
ATOM 3697 N N . ALA A 1 21 ? 1.870 -2.505 -2.517 1.00 0.00 21 ALA A N 8
ATOM 3698 C CA . ALA A 1 21 ? 1.020 -1.484 -3.204 1.00 0.00 21 ALA A CA 8
ATOM 3699 C C . ALA A 1 21 ? -0.209 -1.152 -2.347 1.00 0.00 21 ALA A C 8
ATOM 3700 O O . ALA A 1 21 ? -0.405 -1.715 -1.287 1.00 0.00 21 ALA A O 8
ATOM 3707 N N . CYS A 1 22 ? -1.040 -0.247 -2.799 1.00 0.00 22 CYS A N 8
ATOM 3708 C CA . CYS A 1 22 ? -2.259 0.117 -2.012 1.00 0.00 22 CYS A CA 8
ATOM 3709 C C . CYS A 1 22 ? -3.483 -0.623 -2.568 1.00 0.00 22 CYS A C 8
ATOM 3710 O O . CYS A 1 22 ? -3.753 -0.583 -3.755 1.00 0.00 22 CYS A O 8
ATOM 3717 N N . ASN A 1 23 ? -4.222 -1.303 -1.724 1.00 0.00 23 ASN A N 8
ATOM 3718 C CA . ASN A 1 23 ? -5.425 -2.052 -2.210 1.00 0.00 23 ASN A CA 8
ATOM 3719 C C . ASN A 1 23 ? -6.722 -1.344 -1.789 1.00 0.00 23 ASN A C 8
ATOM 3720 O O . ASN A 1 23 ? -6.698 -0.325 -1.125 1.00 0.00 23 ASN A O 8
ATOM 3731 N N . SER A 1 24 ? -7.853 -1.880 -2.180 1.00 0.00 24 SER A N 8
ATOM 3732 C CA . SER A 1 24 ? -9.160 -1.250 -1.815 1.00 0.00 24 SER A CA 8
ATOM 3733 C C . SER A 1 24 ? -9.867 -2.050 -0.709 1.00 0.00 24 SER A C 8
ATOM 3734 O O . SER A 1 24 ? -10.689 -1.517 0.013 1.00 0.00 24 SER A O 8
ATOM 3742 N N . ARG A 1 25 ? -9.557 -3.321 -0.569 1.00 0.00 25 ARG A N 8
ATOM 3743 C CA . ARG A 1 25 ? -10.215 -4.151 0.493 1.00 0.00 25 ARG A CA 8
ATOM 3744 C C . ARG A 1 25 ? -9.982 -3.530 1.878 1.00 0.00 25 ARG A C 8
ATOM 3745 O O . ARG A 1 25 ? -10.890 -3.424 2.679 1.00 0.00 25 ARG A O 8
ATOM 3766 N N . ASP A 1 26 ? -8.770 -3.119 2.156 1.00 0.00 26 ASP A N 8
ATOM 3767 C CA . ASP A 1 26 ? -8.459 -2.500 3.480 1.00 0.00 26 ASP A CA 8
ATOM 3768 C C . ASP A 1 26 ? -7.989 -1.046 3.303 1.00 0.00 26 ASP A C 8
ATOM 3769 O O . ASP A 1 26 ? -7.764 -0.344 4.272 1.00 0.00 26 ASP A O 8
ATOM 3778 N N . LYS A 1 27 ? -7.833 -0.591 2.075 1.00 0.00 27 LYS A N 8
ATOM 3779 C CA . LYS A 1 27 ? -7.370 0.813 1.825 1.00 0.00 27 LYS A CA 8
ATOM 3780 C C . LYS A 1 27 ? -6.009 1.058 2.496 1.00 0.00 27 LYS A C 8
ATOM 3781 O O . LYS A 1 27 ? -5.743 2.130 3.009 1.00 0.00 27 LYS A O 8
ATOM 3800 N N . TRP A 1 28 ? -5.144 0.072 2.490 1.00 0.00 28 TRP A N 8
ATOM 3801 C CA . TRP A 1 28 ? -3.799 0.244 3.122 1.00 0.00 28 TRP A CA 8
ATOM 3802 C C . TRP A 1 28 ? -2.707 -0.426 2.276 1.00 0.00 28 TRP A C 8
ATOM 3803 O O . TRP A 1 28 ? -2.937 -0.823 1.148 1.00 0.00 28 TRP A O 8
ATOM 3824 N N . CYS A 1 29 ? -1.521 -0.546 2.814 1.00 0.00 29 CYS A N 8
ATOM 3825 C CA . CYS A 1 29 ? -0.408 -1.184 2.049 1.00 0.00 29 CYS A CA 8
ATOM 3826 C C . CYS A 1 29 ? -0.583 -2.707 2.027 1.00 0.00 29 CYS A C 8
ATOM 3827 O O . CYS A 1 29 ? -0.811 -3.331 3.047 1.00 0.00 29 CYS A O 8
ATOM 3834 N N . LYS A 1 30 ? -0.475 -3.305 0.868 1.00 0.00 30 LYS A N 8
ATOM 3835 C CA . LYS A 1 30 ? -0.630 -4.786 0.760 1.00 0.00 30 LYS A CA 8
ATOM 3836 C C . LYS A 1 30 ? 0.446 -5.362 -0.167 1.00 0.00 30 LYS A C 8
ATOM 3837 O O . LYS A 1 30 ? 0.903 -4.705 -1.083 1.00 0.00 30 LYS A O 8
ATOM 3856 N N . VAL A 1 31 ? 0.854 -6.584 0.070 1.00 0.00 31 VAL A N 8
ATOM 3857 C CA . VAL A 1 31 ? 1.906 -7.210 -0.792 1.00 0.00 31 VAL A CA 8
ATOM 3858 C C . VAL A 1 31 ? 1.385 -7.405 -2.224 1.00 0.00 31 VAL A C 8
ATOM 3859 O O . VAL A 1 31 ? 0.204 -7.602 -2.445 1.00 0.00 31 VAL A O 8
ATOM 3872 N N . LEU A 1 32 ? 2.262 -7.349 -3.196 1.00 0.00 32 LEU A N 8
ATOM 3873 C CA . LEU A 1 32 ? 1.828 -7.528 -4.616 1.00 0.00 32 LEU A CA 8
ATOM 3874 C C . LEU A 1 32 ? 2.037 -8.982 -5.061 1.00 0.00 32 LEU A C 8
ATOM 3875 O O . LEU A 1 32 ? 2.557 -9.799 -4.323 1.00 0.00 32 LEU A O 8
ATOM 3891 N N . LEU A 1 33 ? 1.634 -9.307 -6.265 1.00 0.00 33 LEU A N 8
ATOM 3892 C CA . LEU A 1 33 ? 1.807 -10.708 -6.766 1.00 0.00 33 LEU A CA 8
ATOM 3893 C C . LEU A 1 33 ? 3.031 -10.810 -7.693 1.00 0.00 33 LEU A C 8
ATOM 3894 O O . LEU A 1 33 ? 3.254 -9.769 -8.295 1.00 0.00 33 LEU A O 8
ATOM 3913 N N . GLU A 1 1 ? 12.248 4.897 1.266 1.00 0.00 1 GLU A N 9
ATOM 3914 C CA . GLU A 1 1 ? 10.799 4.968 0.908 1.00 0.00 1 GLU A CA 9
ATOM 3915 C C . GLU A 1 1 ? 10.141 3.595 1.092 1.00 0.00 1 GLU A C 9
ATOM 3916 O O . GLU A 1 1 ? 10.129 2.773 0.194 1.00 0.00 1 GLU A O 9
ATOM 3930 N N . CYS A 1 2 ? 9.599 3.345 2.258 1.00 0.00 2 CYS A N 9
ATOM 3931 C CA . CYS A 1 2 ? 8.941 2.029 2.522 1.00 0.00 2 CYS A CA 9
ATOM 3932 C C . CYS A 1 2 ? 7.842 2.189 3.582 1.00 0.00 2 CYS A C 9
ATOM 3933 O O . CYS A 1 2 ? 8.069 2.734 4.646 1.00 0.00 2 CYS A O 9
ATOM 3940 N N . LYS A 1 3 ? 6.656 1.712 3.296 1.00 0.00 3 LYS A N 9
ATOM 3941 C CA . LYS A 1 3 ? 5.537 1.826 4.282 1.00 0.00 3 LYS A CA 9
ATOM 3942 C C . LYS A 1 3 ? 5.291 0.473 4.959 1.00 0.00 3 LYS A C 9
ATOM 3943 O O . LYS A 1 3 ? 5.663 -0.566 4.442 1.00 0.00 3 LYS A O 9
ATOM 3962 N N . GLY A 1 4 ? 4.668 0.478 6.111 1.00 0.00 4 GLY A N 9
ATOM 3963 C CA . GLY A 1 4 ? 4.397 -0.804 6.826 1.00 0.00 4 GLY A CA 9
ATOM 3964 C C . GLY A 1 4 ? 3.034 -1.359 6.398 1.00 0.00 4 GLY A C 9
ATOM 3965 O O . GLY A 1 4 ? 2.283 -0.712 5.692 1.00 0.00 4 GLY A O 9
ATOM 3969 N N . PHE A 1 5 ? 2.712 -2.557 6.822 1.00 0.00 5 PHE A N 9
ATOM 3970 C CA . PHE A 1 5 ? 1.400 -3.168 6.443 1.00 0.00 5 PHE A CA 9
ATOM 3971 C C . PHE A 1 5 ? 0.269 -2.593 7.308 1.00 0.00 5 PHE A C 9
ATOM 3972 O O . PHE A 1 5 ? 0.416 -2.420 8.504 1.00 0.00 5 PHE A O 9
ATOM 3989 N N . GLY A 1 6 ? -0.857 -2.294 6.706 1.00 0.00 6 GLY A N 9
ATOM 3990 C CA . GLY A 1 6 ? -2.000 -1.727 7.481 1.00 0.00 6 GLY A CA 9
ATOM 3991 C C . GLY A 1 6 ? -1.801 -0.219 7.688 1.00 0.00 6 GLY A C 9
ATOM 3992 O O . GLY A 1 6 ? -2.420 0.376 8.549 1.00 0.00 6 GLY A O 9
ATOM 3996 N N . LYS A 1 7 ? -0.948 0.404 6.905 1.00 0.00 7 LYS A N 9
ATOM 3997 C CA . LYS A 1 7 ? -0.719 1.872 7.061 1.00 0.00 7 LYS A CA 9
ATOM 3998 C C . LYS A 1 7 ? -1.391 2.626 5.913 1.00 0.00 7 LYS A C 9
ATOM 3999 O O . LYS A 1 7 ? -1.252 2.267 4.759 1.00 0.00 7 LYS A O 9
ATOM 4018 N N . SER A 1 8 ? -2.122 3.667 6.225 1.00 0.00 8 SER A N 9
ATOM 4019 C CA . SER A 1 8 ? -2.816 4.453 5.157 1.00 0.00 8 SER A CA 9
ATOM 4020 C C . SER A 1 8 ? -1.808 4.947 4.110 1.00 0.00 8 SER A C 9
ATOM 4021 O O . SER A 1 8 ? -0.836 5.605 4.431 1.00 0.00 8 SER A O 9
ATOM 4029 N N . CYS A 1 9 ? -2.038 4.629 2.861 1.00 0.00 9 CYS A N 9
ATOM 4030 C CA . CYS A 1 9 ? -1.103 5.072 1.781 1.00 0.00 9 CYS A CA 9
ATOM 4031 C C . CYS A 1 9 ? -1.895 5.588 0.573 1.00 0.00 9 CYS A C 9
ATOM 4032 O O . CYS A 1 9 ? -3.114 5.590 0.573 1.00 0.00 9 CYS A O 9
ATOM 4039 N N . VAL A 1 10 ? -1.212 6.028 -0.453 1.00 0.00 10 VAL A N 9
ATOM 4040 C CA . VAL A 1 10 ? -1.920 6.547 -1.662 1.00 0.00 10 VAL A CA 9
ATOM 4041 C C . VAL A 1 10 ? -1.827 5.532 -2.811 1.00 0.00 10 VAL A C 9
ATOM 4042 O O . VAL A 1 10 ? -0.755 5.289 -3.335 1.00 0.00 10 VAL A O 9
ATOM 4055 N N . PRO A 1 11 ? -2.962 4.977 -3.171 1.00 0.00 11 PRO A N 9
ATOM 4056 C CA . PRO A 1 11 ? -3.010 3.984 -4.277 1.00 0.00 11 PRO A CA 9
ATOM 4057 C C . PRO A 1 11 ? -2.809 4.680 -5.630 1.00 0.00 11 PRO A C 9
ATOM 4058 O O . PRO A 1 11 ? -3.188 5.822 -5.813 1.00 0.00 11 PRO A O 9
ATOM 4069 N N . GLY A 1 12 ? -2.212 3.997 -6.574 1.00 0.00 12 GLY A N 9
ATOM 4070 C CA . GLY A 1 12 ? -1.974 4.607 -7.917 1.00 0.00 12 GLY A CA 9
ATOM 4071 C C . GLY A 1 12 ? -0.467 4.727 -8.155 1.00 0.00 12 GLY A C 9
ATOM 4072 O O . GLY A 1 12 ? 0.053 4.238 -9.140 1.00 0.00 12 GLY A O 9
ATOM 4076 N N . LYS A 1 13 ? 0.237 5.369 -7.253 1.00 0.00 13 LYS A N 9
ATOM 4077 C CA . LYS A 1 13 ? 1.718 5.520 -7.414 1.00 0.00 13 LYS A CA 9
ATOM 4078 C C . LYS A 1 13 ? 2.456 4.335 -6.768 1.00 0.00 13 LYS A C 9
ATOM 4079 O O . LYS A 1 13 ? 3.615 4.097 -7.052 1.00 0.00 13 LYS A O 9
ATOM 4098 N N . ASN A 1 14 ? 1.793 3.593 -5.902 1.00 0.00 14 ASN A N 9
ATOM 4099 C CA . ASN A 1 14 ? 2.444 2.422 -5.229 1.00 0.00 14 ASN A CA 9
ATOM 4100 C C . ASN A 1 14 ? 3.695 2.872 -4.460 1.00 0.00 14 ASN A C 9
ATOM 4101 O O . ASN A 1 14 ? 4.806 2.488 -4.778 1.00 0.00 14 ASN A O 9
ATOM 4112 N N . GLU A 1 15 ? 3.519 3.684 -3.446 1.00 0.00 15 GLU A N 9
ATOM 4113 C CA . GLU A 1 15 ? 4.691 4.163 -2.647 1.00 0.00 15 GLU A CA 9
ATOM 4114 C C . GLU A 1 15 ? 4.962 3.229 -1.452 1.00 0.00 15 GLU A C 9
ATOM 4115 O O . GLU A 1 15 ? 5.787 3.524 -0.607 1.00 0.00 15 GLU A O 9
ATOM 4127 N N . CYS A 1 16 ? 4.283 2.106 -1.377 1.00 0.00 16 CYS A N 9
ATOM 4128 C CA . CYS A 1 16 ? 4.513 1.162 -0.239 1.00 0.00 16 CYS A CA 9
ATOM 4129 C C . CYS A 1 16 ? 5.798 0.356 -0.471 1.00 0.00 16 CYS A C 9
ATOM 4130 O O . CYS A 1 16 ? 6.443 0.480 -1.496 1.00 0.00 16 CYS A O 9
ATOM 4137 N N . CYS A 1 17 ? 6.172 -0.471 0.475 1.00 0.00 17 CYS A N 9
ATOM 4138 C CA . CYS A 1 17 ? 7.415 -1.289 0.308 1.00 0.00 17 CYS A CA 9
ATOM 4139 C C . CYS A 1 17 ? 7.195 -2.377 -0.752 1.00 0.00 17 CYS A C 9
ATOM 4140 O O . CYS A 1 17 ? 6.074 -2.735 -1.065 1.00 0.00 17 CYS A O 9
ATOM 4147 N N . SER A 1 18 ? 8.262 -2.902 -1.307 1.00 0.00 18 SER A N 9
ATOM 4148 C CA . SER A 1 18 ? 8.127 -3.967 -2.352 1.00 0.00 18 SER A CA 9
ATOM 4149 C C . SER A 1 18 ? 7.368 -5.176 -1.792 1.00 0.00 18 SER A C 9
ATOM 4150 O O . SER A 1 18 ? 7.597 -5.599 -0.674 1.00 0.00 18 SER A O 9
ATOM 4158 N N . GLY A 1 19 ? 6.463 -5.728 -2.562 1.00 0.00 19 GLY A N 9
ATOM 4159 C CA . GLY A 1 19 ? 5.680 -6.905 -2.081 1.00 0.00 19 GLY A CA 9
ATOM 4160 C C . GLY A 1 19 ? 4.288 -6.453 -1.623 1.00 0.00 19 GLY A C 9
ATOM 4161 O O . GLY A 1 19 ? 3.332 -7.198 -1.711 1.00 0.00 19 GLY A O 9
ATOM 4165 N 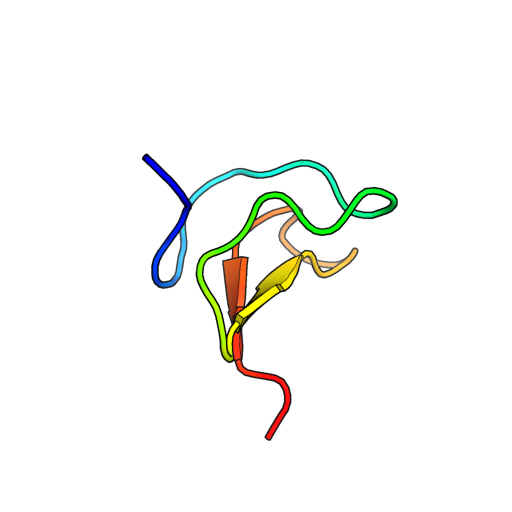N . TYR A 1 20 ? 4.166 -5.241 -1.132 1.00 0.00 20 TYR A N 9
ATOM 4166 C CA . TYR A 1 20 ? 2.834 -4.748 -0.664 1.00 0.00 20 TYR A CA 9
ATOM 4167 C C . TYR A 1 20 ? 2.325 -3.615 -1.565 1.00 0.00 20 TYR A C 9
ATOM 4168 O O . TYR A 1 20 ? 3.075 -2.741 -1.961 1.00 0.00 20 TYR A O 9
ATOM 4186 N N . ALA A 1 21 ? 1.051 -3.620 -1.878 1.00 0.00 21 ALA A N 9
ATOM 4187 C CA . ALA A 1 21 ? 0.474 -2.542 -2.742 1.00 0.00 21 ALA A CA 9
ATOM 4188 C C . ALA A 1 21 ? -0.629 -1.790 -1.984 1.00 0.00 21 ALA A C 9
ATOM 4189 O O . ALA A 1 21 ? -1.119 -2.247 -0.969 1.00 0.00 21 ALA A O 9
ATOM 4196 N N . CYS A 1 22 ? -1.024 -0.640 -2.472 1.00 0.00 22 CYS A N 9
ATOM 4197 C CA . CYS A 1 22 ? -2.096 0.144 -1.781 1.00 0.00 22 CYS A CA 9
ATOM 4198 C C . CYS A 1 22 ? -3.481 -0.326 -2.241 1.00 0.00 22 CYS A C 9
ATOM 4199 O O . CYS A 1 22 ? -3.738 -0.463 -3.423 1.00 0.00 22 CYS A O 9
ATOM 4206 N N . ASN A 1 23 ? -4.375 -0.573 -1.313 1.00 0.00 23 ASN A N 9
ATOM 4207 C CA . ASN A 1 23 ? -5.748 -1.035 -1.690 1.00 0.00 23 ASN A CA 9
ATOM 4208 C C . ASN A 1 23 ? -6.741 0.134 -1.642 1.00 0.00 23 ASN A C 9
ATOM 4209 O O . ASN A 1 23 ? -6.382 1.255 -1.332 1.00 0.00 23 ASN A O 9
ATOM 4220 N N . SER A 1 24 ? -7.989 -0.123 -1.951 1.00 0.00 24 SER A N 9
ATOM 4221 C CA . SER A 1 24 ? -9.015 0.966 -1.928 1.00 0.00 24 SER A CA 9
ATOM 4222 C C . SER A 1 24 ? -10.007 0.754 -0.774 1.00 0.00 24 SER A C 9
ATOM 4223 O O . SER A 1 24 ? -10.508 1.704 -0.202 1.00 0.00 24 SER A O 9
ATOM 4231 N N . ARG A 1 25 ? -10.292 -0.483 -0.427 1.00 0.00 25 ARG A N 9
ATOM 4232 C CA . ARG A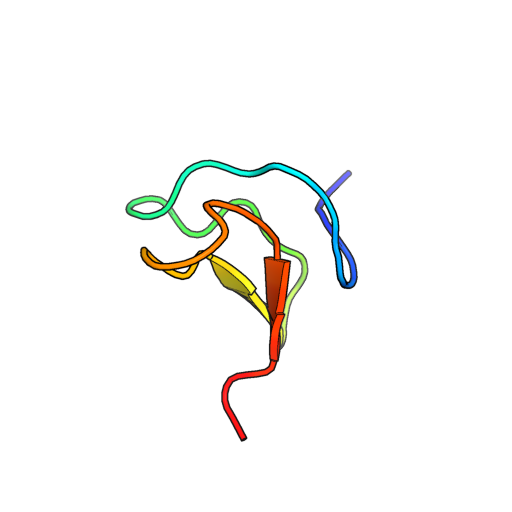 1 25 ? -11.250 -0.759 0.693 1.00 0.00 25 ARG A CA 9
ATOM 4233 C C . ARG A 1 25 ? -10.763 -0.089 1.983 1.00 0.00 25 ARG A C 9
ATOM 4234 O O . ARG A 1 25 ? -11.502 0.617 2.643 1.00 0.00 25 ARG A O 9
ATOM 4255 N N . ASP A 1 26 ? -9.521 -0.304 2.336 1.00 0.00 26 ASP A N 9
ATOM 4256 C CA . ASP A 1 26 ? -8.965 0.317 3.576 1.00 0.00 26 ASP A CA 9
ATOM 4257 C C . ASP A 1 26 ? -8.008 1.466 3.226 1.00 0.00 26 ASP A C 9
ATOM 4258 O O . ASP A 1 26 ? -7.545 2.176 4.099 1.00 0.00 26 ASP A O 9
ATOM 4267 N N . LYS A 1 27 ? -7.707 1.653 1.955 1.00 0.00 27 LYS A N 9
ATOM 4268 C CA . LYS A 1 27 ? -6.779 2.753 1.535 1.00 0.00 27 LYS A CA 9
ATOM 4269 C C . LYS A 1 27 ? -5.440 2.651 2.282 1.00 0.00 27 LYS A C 9
ATOM 4270 O O . LYS A 1 27 ? -4.837 3.651 2.629 1.00 0.00 27 LYS A O 9
ATOM 4289 N N . TRP A 1 28 ? -4.965 1.451 2.525 1.00 0.00 28 TRP A N 9
ATOM 4290 C CA . TRP A 1 28 ? -3.662 1.292 3.242 1.00 0.00 28 TRP A CA 9
ATOM 4291 C C . TRP A 1 28 ? -2.754 0.287 2.521 1.00 0.00 28 TRP A C 9
ATOM 4292 O O . TRP A 1 28 ? -3.031 -0.132 1.412 1.00 0.00 28 TRP A O 9
ATOM 4313 N N . CYS A 1 29 ? -1.664 -0.088 3.139 1.00 0.00 29 CYS A N 9
ATOM 4314 C CA . CYS A 1 29 ? -0.726 -1.053 2.493 1.00 0.00 29 CYS A CA 9
ATOM 4315 C C . CYS A 1 29 ? -1.245 -2.488 2.637 1.00 0.00 29 CYS A C 9
ATOM 4316 O O . CYS A 1 29 ? -1.558 -2.941 3.722 1.00 0.00 29 CYS A O 9
ATOM 4323 N N . LYS A 1 30 ? -1.328 -3.199 1.542 1.00 0.00 30 LYS A N 9
ATOM 4324 C CA . LYS A 1 30 ? -1.814 -4.612 1.581 1.00 0.00 30 LYS A CA 9
ATOM 4325 C C . LYS A 1 30 ? -0.794 -5.529 0.899 1.00 0.00 30 LYS A C 9
ATOM 4326 O O . LYS A 1 30 ? 0.104 -5.068 0.225 1.00 0.00 30 LYS A O 9
ATOM 4345 N N . VAL A 1 31 ? -0.921 -6.820 1.069 1.00 0.00 31 VAL A N 9
ATOM 4346 C CA . VAL A 1 31 ? 0.053 -7.757 0.425 1.00 0.00 31 VAL A CA 9
ATOM 4347 C C . VAL A 1 31 ? -0.285 -7.948 -1.062 1.00 0.00 31 VAL A C 9
ATOM 4348 O O . VAL A 1 31 ? -1.433 -7.881 -1.462 1.00 0.00 31 VAL A O 9
ATOM 4361 N N . LEU A 1 32 ? 0.711 -8.183 -1.880 1.00 0.00 32 LEU A N 9
ATOM 4362 C CA . LEU A 1 32 ? 0.464 -8.381 -3.340 1.00 0.00 32 LEU A CA 9
ATOM 4363 C C . LEU A 1 32 ? 1.386 -9.479 -3.884 1.00 0.00 32 LEU A C 9
ATOM 4364 O O . LEU A 1 32 ? 2.589 -9.311 -3.956 1.00 0.00 32 LEU A O 9
ATOM 4380 N N . LEU A 1 33 ? 0.828 -10.602 -4.267 1.00 0.00 33 LEU A N 9
ATOM 4381 C CA . LEU A 1 33 ? 1.670 -11.716 -4.809 1.00 0.00 33 LEU A CA 9
ATOM 4382 C C . LEU A 1 33 ? 1.622 -11.740 -6.348 1.00 0.00 33 LEU A C 9
ATOM 4383 O O . LEU A 1 33 ? 0.545 -11.352 -6.777 1.00 0.00 33 LEU A O 9
ATOM 4402 N N . GLU A 1 1 ? 9.060 9.123 4.307 1.00 0.00 1 GLU A N 10
ATOM 4403 C CA . GLU A 1 1 ? 7.725 8.648 3.828 1.00 0.00 1 GLU A CA 10
ATOM 4404 C C . GLU A 1 1 ? 7.799 7.168 3.424 1.00 0.00 1 GLU A C 10
ATOM 4405 O O . GLU A 1 1 ? 8.160 6.835 2.310 1.00 0.00 1 GLU A O 10
ATOM 4419 N N . CYS A 1 2 ? 7.457 6.281 4.327 1.00 0.00 2 CYS A N 10
ATOM 4420 C CA . CYS A 1 2 ? 7.500 4.819 4.010 1.00 0.00 2 CYS A CA 10
ATOM 4421 C C . CYS A 1 2 ? 6.449 4.066 4.838 1.00 0.00 2 CYS A C 10
ATOM 4422 O O . CYS A 1 2 ? 6.436 4.136 6.053 1.00 0.00 2 CYS A O 10
ATOM 4429 N N . LYS A 1 3 ? 5.573 3.343 4.185 1.00 0.00 3 LYS A N 10
ATOM 4430 C CA . LYS A 1 3 ? 4.524 2.575 4.924 1.00 0.00 3 LYS A CA 10
ATOM 4431 C C . LYS A 1 3 ? 4.793 1.071 4.793 1.00 0.00 3 LYS A C 10
ATOM 4432 O O . LYS A 1 3 ? 5.129 0.585 3.729 1.00 0.00 3 LYS A O 10
ATOM 4451 N N . GLY A 1 4 ? 4.658 0.333 5.869 1.00 0.00 4 GLY A N 10
ATOM 4452 C CA . GLY A 1 4 ? 4.916 -1.140 5.813 1.00 0.00 4 GLY A CA 10
ATOM 4453 C C . GLY A 1 4 ? 3.763 -1.852 5.096 1.00 0.00 4 GLY A C 10
ATOM 4454 O O . GLY A 1 4 ? 3.228 -1.360 4.122 1.00 0.00 4 GLY A O 10
ATOM 4458 N N . PHE A 1 5 ? 3.384 -3.012 5.571 1.00 0.00 5 PHE A N 10
ATOM 4459 C CA . PHE A 1 5 ? 2.271 -3.767 4.921 1.00 0.00 5 PHE A CA 10
ATOM 4460 C C . PHE A 1 5 ? 1.042 -3.793 5.840 1.00 0.00 5 PHE A C 10
ATOM 4461 O O . PHE A 1 5 ? 1.150 -4.019 7.031 1.00 0.00 5 PHE A O 10
ATOM 4478 N N . GLY A 1 6 ? -0.124 -3.563 5.289 1.00 0.00 6 GLY A N 10
ATOM 4479 C CA . GLY A 1 6 ? -1.366 -3.570 6.117 1.00 0.00 6 GLY A CA 10
ATOM 4480 C C . GLY A 1 6 ? -1.561 -2.203 6.787 1.00 0.00 6 GLY A C 10
ATOM 4481 O O . GLY A 1 6 ? -2.197 -2.100 7.819 1.00 0.00 6 GLY A O 10
ATOM 4485 N N . LYS A 1 7 ? -1.028 -1.154 6.206 1.00 0.00 7 LYS A N 10
ATOM 4486 C CA . LYS A 1 7 ? -1.188 0.205 6.805 1.00 0.00 7 LYS A CA 10
ATOM 4487 C C . LYS A 1 7 ? -2.138 1.040 5.945 1.00 0.00 7 LYS A C 10
ATOM 4488 O O . LYS A 1 7 ? -2.091 0.984 4.731 1.00 0.00 7 LYS A O 10
ATOM 4507 N N . SER A 1 8 ? -3.002 1.808 6.569 1.00 0.00 8 SER A N 10
ATOM 4508 C CA . SER A 1 8 ? -3.972 2.651 5.798 1.00 0.00 8 SER A CA 10
ATOM 4509 C C . SER A 1 8 ? -3.257 3.401 4.666 1.00 0.00 8 SER A C 10
ATOM 4510 O O . SER A 1 8 ? -2.291 4.108 4.888 1.00 0.00 8 SER A O 10
ATOM 4518 N N . CYS A 1 9 ? -3.724 3.240 3.453 1.00 0.00 9 CYS A N 10
ATOM 4519 C CA . CYS A 1 9 ? -3.077 3.928 2.295 1.00 0.00 9 CYS A CA 10
ATOM 4520 C C . CYS A 1 9 ? -4.095 4.146 1.170 1.00 0.00 9 CYS A C 10
ATOM 4521 O O . CYS A 1 9 ? -4.959 3.322 0.932 1.00 0.00 9 CYS A O 10
ATOM 4528 N N . VAL A 1 10 ? -3.993 5.250 0.474 1.00 0.00 10 VAL A N 10
ATOM 4529 C CA . VAL A 1 10 ? -4.947 5.527 -0.643 1.00 0.00 10 VAL A CA 10
ATOM 4530 C C . VAL A 1 10 ? -4.361 5.015 -1.967 1.00 0.00 10 VAL A C 10
ATOM 4531 O O . VAL A 1 10 ? -3.299 5.445 -2.379 1.00 0.00 10 VAL A O 10
ATOM 4544 N N . PRO A 1 11 ? -5.073 4.104 -2.593 1.00 0.00 11 PRO A N 10
ATOM 4545 C CA . PRO A 1 11 ? -4.611 3.527 -3.882 1.00 0.00 11 PRO A CA 10
ATOM 4546 C C . PRO A 1 11 ? -4.698 4.572 -5.002 1.00 0.00 11 PRO A C 10
ATOM 4547 O O . PRO A 1 11 ? -5.677 5.286 -5.124 1.00 0.00 11 PRO A O 10
ATOM 4558 N N . GLY A 1 12 ? -3.676 4.665 -5.815 1.00 0.00 12 GLY A N 10
ATOM 4559 C CA . GLY A 1 12 ? -3.683 5.662 -6.928 1.00 0.00 12 GLY A CA 10
ATOM 4560 C C . GLY A 1 12 ? -2.266 6.200 -7.138 1.00 0.00 12 GLY A C 10
ATOM 4561 O O . GLY A 1 12 ? -1.730 6.141 -8.228 1.00 0.00 12 GLY A O 10
ATOM 4565 N N . LYS A 1 13 ? -1.653 6.720 -6.101 1.00 0.00 13 LYS A N 10
ATOM 4566 C CA . LYS A 1 13 ? -0.263 7.257 -6.240 1.00 0.00 13 LYS A CA 10
ATOM 4567 C C . LYS A 1 13 ? 0.765 6.305 -5.602 1.00 0.00 13 LYS A C 10
ATOM 4568 O O . LYS A 1 13 ? 1.944 6.605 -5.567 1.00 0.00 13 LYS A O 10
ATOM 4587 N N . ASN A 1 14 ? 0.332 5.161 -5.104 1.00 0.00 14 ASN A N 10
ATOM 4588 C CA . ASN A 1 14 ? 1.283 4.186 -4.474 1.00 0.00 14 ASN A CA 10
ATOM 4589 C C . ASN A 1 14 ? 2.056 4.854 -3.325 1.00 0.00 14 ASN A C 10
ATOM 4590 O O . ASN A 1 14 ? 3.171 5.314 -3.497 1.00 0.00 14 ASN A O 10
ATOM 4601 N N . GLU A 1 15 ? 1.469 4.913 -2.152 1.00 0.00 15 GLU A N 10
ATOM 4602 C CA . GLU A 1 15 ? 2.165 5.555 -0.990 1.00 0.00 15 GLU A CA 10
ATOM 4603 C C . GLU A 1 15 ? 2.759 4.494 -0.049 1.00 0.00 15 GLU A C 10
ATOM 4604 O O . GLU A 1 15 ? 2.895 4.719 1.140 1.00 0.00 15 GLU A O 10
ATOM 4616 N N . CYS A 1 16 ? 3.122 3.345 -0.569 1.00 0.00 16 CYS A N 10
ATOM 4617 C CA . CYS A 1 16 ? 3.715 2.279 0.298 1.00 0.00 16 CYS A CA 10
ATOM 4618 C C . CYS A 1 16 ? 5.242 2.261 0.138 1.00 0.00 16 CYS A C 10
ATOM 4619 O O . CYS A 1 16 ? 5.782 2.830 -0.794 1.00 0.00 16 CYS A O 10
ATOM 4626 N N . CYS A 1 17 ? 5.943 1.615 1.040 1.00 0.00 17 CYS A N 10
ATOM 4627 C CA . CYS A 1 17 ? 7.438 1.566 0.938 1.00 0.00 17 CYS A CA 10
ATOM 4628 C C . CYS A 1 17 ? 7.871 0.684 -0.242 1.00 0.00 17 CYS A C 10
ATOM 4629 O O . CYS A 1 17 ? 7.064 0.009 -0.856 1.00 0.00 17 CYS A O 10
ATOM 4636 N N . SER A 1 18 ? 9.144 0.692 -0.562 1.00 0.00 18 SER A N 10
ATOM 4637 C CA . SER A 1 18 ? 9.649 -0.135 -1.704 1.00 0.00 18 SER A CA 10
ATOM 4638 C C . SER A 1 18 ? 9.307 -1.616 -1.497 1.00 0.00 18 SER A C 10
ATOM 4639 O O . SER A 1 18 ? 9.571 -2.185 -0.453 1.00 0.00 18 SER A O 10
ATOM 4647 N N . GLY A 1 19 ? 8.718 -2.239 -2.488 1.00 0.00 19 GLY A N 10
ATOM 4648 C CA . GLY A 1 19 ? 8.351 -3.680 -2.362 1.00 0.00 19 GLY A CA 10
ATOM 4649 C C . GLY A 1 19 ? 6.830 -3.818 -2.267 1.00 0.00 19 GLY A C 10
ATOM 4650 O O . GLY A 1 19 ? 6.241 -4.684 -2.888 1.00 0.00 19 GLY A O 10
ATOM 4654 N N . TYR A 1 20 ? 6.189 -2.972 -1.496 1.00 0.00 20 TYR A N 10
ATOM 4655 C CA . TYR A 1 20 ? 4.702 -3.054 -1.359 1.00 0.00 20 TYR A CA 10
ATOM 4656 C C . TYR A 1 20 ? 4.041 -1.913 -2.141 1.00 0.00 20 TYR A C 10
ATOM 4657 O O . TYR A 1 20 ? 4.614 -0.851 -2.311 1.00 0.00 20 TYR A O 10
ATOM 4675 N N . ALA A 1 21 ? 2.841 -2.126 -2.620 1.00 0.00 21 ALA A N 10
ATOM 4676 C CA . ALA A 1 21 ? 2.135 -1.060 -3.395 1.00 0.00 21 ALA A CA 10
ATOM 4677 C C . ALA A 1 21 ? 0.727 -0.830 -2.832 1.00 0.00 21 ALA A C 10
ATOM 4678 O O . ALA A 1 21 ? 0.107 -1.733 -2.301 1.00 0.00 21 ALA A O 10
ATOM 4685 N N . CYS A 1 22 ? 0.220 0.374 -2.947 1.00 0.00 22 CYS A N 10
ATOM 4686 C CA . CYS A 1 22 ? -1.149 0.667 -2.419 1.00 0.00 22 CYS A CA 10
ATOM 4687 C C . CYS A 1 22 ? -2.216 0.048 -3.329 1.00 0.00 22 CYS A C 10
ATOM 4688 O O . CYS A 1 22 ? -2.198 0.228 -4.533 1.00 0.00 22 CYS A O 10
ATOM 4695 N N . ASN A 1 23 ? -3.143 -0.679 -2.758 1.00 0.00 23 ASN A N 10
ATOM 4696 C CA . ASN A 1 23 ? -4.219 -1.317 -3.577 1.00 0.00 23 ASN A CA 10
ATOM 4697 C C . ASN A 1 23 ? -5.599 -0.954 -3.017 1.00 0.00 23 ASN A C 10
ATOM 4698 O O . ASN A 1 23 ? -5.719 -0.460 -1.909 1.00 0.00 23 ASN A O 10
ATOM 4709 N N . SER A 1 24 ? -6.640 -1.197 -3.773 1.00 0.00 24 SER A N 10
ATOM 4710 C CA . SER A 1 24 ? -8.017 -0.871 -3.289 1.00 0.00 24 SER A CA 10
ATOM 4711 C C . SER A 1 24 ? -8.691 -2.109 -2.673 1.00 0.00 24 SER A C 10
ATOM 4712 O O . SER A 1 24 ? -9.870 -2.088 -2.370 1.00 0.00 24 SER A O 10
ATOM 4720 N N . ARG A 1 25 ? -7.957 -3.182 -2.473 1.00 0.00 25 ARG A N 10
ATOM 4721 C CA . ARG A 1 25 ? -8.565 -4.406 -1.863 1.00 0.00 25 ARG A CA 10
ATOM 4722 C C . ARG A 1 25 ? -8.947 -4.121 -0.407 1.00 0.00 25 ARG A C 10
ATOM 4723 O O . ARG A 1 25 ? -10.027 -4.458 0.037 1.00 0.00 25 ARG A O 10
ATOM 4744 N N . ASP A 1 26 ? -8.064 -3.494 0.331 1.00 0.00 26 ASP A N 10
ATOM 4745 C CA . ASP A 1 26 ? -8.360 -3.168 1.758 1.00 0.00 26 ASP A CA 10
ATOM 4746 C C . ASP A 1 26 ? -7.965 -1.714 2.069 1.00 0.00 26 ASP A C 10
ATOM 4747 O O . ASP A 1 26 ? -7.786 -1.348 3.216 1.00 0.00 26 ASP A O 10
ATOM 4756 N N . LYS A 1 27 ? -7.831 -0.885 1.051 1.00 0.00 27 LYS A N 10
ATOM 4757 C CA . LYS A 1 27 ? -7.447 0.549 1.265 1.00 0.00 27 LYS A CA 10
ATOM 4758 C C . LYS A 1 27 ? -6.178 0.653 2.124 1.00 0.00 27 LYS A C 10
ATOM 4759 O O . LYS A 1 27 ? -6.083 1.485 3.008 1.00 0.00 27 LYS A O 10
ATOM 4778 N N . TRP A 1 28 ? -5.201 -0.183 1.868 1.00 0.00 28 TRP A N 10
ATOM 4779 C CA . TRP A 1 28 ? -3.937 -0.131 2.666 1.00 0.00 28 TRP A CA 10
ATOM 4780 C C . TRP A 1 28 ? -2.740 -0.594 1.824 1.00 0.00 28 TRP A C 10
ATOM 4781 O O . TRP A 1 28 ? -2.834 -0.736 0.618 1.00 0.00 28 TRP A O 10
ATOM 4802 N N . CYS A 1 29 ? -1.616 -0.827 2.453 1.00 0.00 29 CYS A N 10
ATOM 4803 C CA . CYS A 1 29 ? -0.414 -1.282 1.692 1.00 0.00 29 CYS A CA 10
ATOM 4804 C C . CYS A 1 29 ? -0.489 -2.793 1.455 1.00 0.00 29 CYS A C 10
ATOM 4805 O O . CYS A 1 29 ? -0.633 -3.570 2.381 1.00 0.00 29 CYS A O 10
ATOM 4812 N N . LYS A 1 30 ? -0.392 -3.209 0.219 1.00 0.00 30 LYS A N 10
ATOM 4813 C CA . LYS A 1 30 ? -0.453 -4.667 -0.094 1.00 0.00 30 LYS A CA 10
ATOM 4814 C C . LYS A 1 30 ? 0.844 -5.103 -0.781 1.00 0.00 30 LYS A C 10
ATOM 4815 O O . LYS A 1 30 ? 1.359 -4.418 -1.645 1.00 0.00 30 LYS A O 10
ATOM 4834 N N . VAL A 1 31 ? 1.378 -6.235 -0.396 1.00 0.00 31 VAL A N 10
ATOM 4835 C CA . VAL A 1 31 ? 2.649 -6.719 -1.016 1.00 0.00 31 VAL A CA 10
ATOM 4836 C C . VAL A 1 31 ? 2.439 -7.047 -2.499 1.00 0.00 31 VAL A C 10
ATOM 4837 O O . VAL A 1 31 ? 1.446 -7.637 -2.882 1.00 0.00 31 VAL A O 10
ATOM 4850 N N . LEU A 1 32 ? 3.372 -6.662 -3.333 1.00 0.00 32 LEU A N 10
ATOM 4851 C CA . LEU A 1 32 ? 3.241 -6.943 -4.796 1.00 0.00 32 LEU A CA 10
ATOM 4852 C C . LEU A 1 32 ? 3.611 -8.400 -5.090 1.00 0.00 32 LEU A C 10
ATOM 4853 O O . LEU A 1 32 ? 4.577 -8.921 -4.564 1.00 0.00 32 LEU A O 10
ATOM 4869 N N . LEU A 1 33 ? 2.850 -9.059 -5.928 1.00 0.00 33 LEU A N 10
ATOM 4870 C CA . LEU A 1 33 ? 3.156 -10.486 -6.259 1.00 0.00 33 LEU A CA 10
ATOM 4871 C C . LEU A 1 33 ? 3.027 -10.738 -7.772 1.00 0.00 33 LEU A C 10
ATOM 4872 O O . LEU A 1 33 ? 2.072 -10.150 -8.259 1.00 0.00 33 LEU A O 10
ATOM 4891 N N . GLU A 1 1 ? 0.820 6.573 -10.646 1.00 0.00 1 GLU A N 11
ATOM 4892 C CA . GLU A 1 1 ? 1.003 5.114 -10.915 1.00 0.00 1 GLU A CA 11
ATOM 4893 C C . GLU A 1 1 ? 0.717 4.296 -9.650 1.00 0.00 1 GLU A C 11
ATOM 4894 O O . GLU A 1 1 ? 0.645 4.827 -8.557 1.00 0.00 1 GLU A O 11
ATOM 4908 N N . CYS A 1 2 ? 0.557 3.004 -9.795 1.00 0.00 2 CYS A N 11
ATOM 4909 C CA . CYS A 1 2 ? 0.279 2.139 -8.607 1.00 0.00 2 CYS A CA 11
ATOM 4910 C C . CYS A 1 2 ? 1.595 1.669 -7.970 1.00 0.00 2 CYS A C 11
ATOM 4911 O O . CYS A 1 2 ? 2.672 1.983 -8.443 1.00 0.00 2 CYS A O 11
ATOM 4918 N N . LYS A 1 3 ? 1.513 0.918 -6.899 1.00 0.00 3 LYS A N 11
ATOM 4919 C CA . LYS A 1 3 ? 2.754 0.423 -6.225 1.00 0.00 3 LYS A CA 11
ATOM 4920 C C . LYS A 1 3 ? 2.645 -1.083 -5.957 1.00 0.00 3 LYS A C 11
ATOM 4921 O O . LYS A 1 3 ? 1.569 -1.606 -5.732 1.00 0.00 3 LYS A O 11
ATOM 4940 N N . GLY A 1 4 ? 3.754 -1.782 -5.982 1.00 0.00 4 GLY A N 11
ATOM 4941 C CA . GLY A 1 4 ? 3.722 -3.254 -5.735 1.00 0.00 4 GLY A CA 11
ATOM 4942 C C . GLY A 1 4 ? 3.740 -3.530 -4.229 1.00 0.00 4 GLY A C 11
ATOM 4943 O O . GLY A 1 4 ? 2.731 -3.421 -3.560 1.00 0.00 4 GLY A O 11
ATOM 4947 N N . PHE A 1 5 ? 4.879 -3.892 -3.696 1.00 0.00 5 PHE A N 11
ATOM 4948 C CA . PHE A 1 5 ? 4.968 -4.185 -2.233 1.00 0.00 5 PHE A CA 11
ATOM 4949 C C . PHE A 1 5 ? 6.203 -3.502 -1.630 1.00 0.00 5 PHE A C 11
ATOM 4950 O O . PHE A 1 5 ? 7.234 -3.390 -2.267 1.00 0.00 5 PHE A O 11
ATOM 4967 N N . GLY A 1 6 ? 6.100 -3.042 -0.406 1.00 0.00 6 GLY A N 11
ATOM 4968 C CA . GLY A 1 6 ? 7.260 -2.360 0.245 1.00 0.00 6 GLY A CA 11
ATOM 4969 C C . GLY A 1 6 ? 7.473 -0.983 -0.395 1.00 0.00 6 GLY A C 11
ATOM 4970 O O . GLY A 1 6 ? 8.590 -0.520 -0.527 1.00 0.00 6 GLY A O 11
ATOM 4974 N N . LYS A 1 7 ? 6.408 -0.329 -0.794 1.00 0.00 7 LYS A N 11
ATOM 4975 C CA . LYS A 1 7 ? 6.537 1.016 -1.430 1.00 0.00 7 LYS A CA 11
ATOM 4976 C C . LYS A 1 7 ? 5.832 2.072 -0.576 1.00 0.00 7 LYS A C 11
ATOM 4977 O O . LYS A 1 7 ? 4.671 1.933 -0.245 1.00 0.00 7 LYS A O 11
ATOM 4996 N N . SER A 1 8 ? 6.529 3.125 -0.216 1.00 0.00 8 SER A N 11
ATOM 4997 C CA . SER A 1 8 ? 5.907 4.201 0.624 1.00 0.00 8 SER A CA 11
ATOM 4998 C C . SER A 1 8 ? 4.535 4.596 0.062 1.00 0.00 8 SER A C 11
ATOM 4999 O O . SER A 1 8 ? 4.398 4.891 -1.110 1.00 0.00 8 SER A O 11
ATOM 5007 N N . CYS A 1 9 ? 3.519 4.586 0.889 1.00 0.00 9 CYS A N 11
ATOM 5008 C CA . CYS A 1 9 ? 2.150 4.943 0.404 1.00 0.00 9 CYS A CA 11
ATOM 5009 C C . CYS A 1 9 ? 1.310 5.528 1.546 1.00 0.00 9 CYS A C 11
ATOM 5010 O O . CYS A 1 9 ? 1.426 5.120 2.687 1.00 0.00 9 CYS A O 11
ATOM 5017 N N . VAL A 1 10 ? 0.455 6.472 1.240 1.00 0.00 10 VAL A N 11
ATOM 5018 C CA . VAL A 1 10 ? -0.408 7.078 2.299 1.00 0.00 10 VAL A CA 11
ATOM 5019 C C . VAL A 1 10 ? -1.786 6.399 2.290 1.00 0.00 10 VAL A C 11
ATOM 5020 O O . VAL A 1 10 ? -2.420 6.305 1.255 1.00 0.00 10 VAL A O 11
ATOM 5033 N N . PRO A 1 11 ? -2.204 5.939 3.447 1.00 0.00 11 PRO A N 11
ATOM 5034 C CA . PRO A 1 11 ? -3.518 5.252 3.568 1.00 0.00 11 PRO A CA 11
ATOM 5035 C C . PRO A 1 11 ? -4.673 6.246 3.387 1.00 0.00 11 PRO A C 11
ATOM 5036 O O . PRO A 1 11 ? -4.612 7.375 3.841 1.00 0.00 11 PRO A O 11
ATOM 5047 N N . GLY A 1 12 ? -5.721 5.830 2.719 1.00 0.00 12 GLY A N 11
ATOM 5048 C CA . GLY A 1 12 ? -6.886 6.735 2.488 1.00 0.00 12 GLY A CA 11
ATOM 5049 C C . GLY A 1 12 ? -7.408 6.527 1.065 1.00 0.00 12 GLY A C 11
ATOM 5050 O O . GLY A 1 12 ? -8.536 6.121 0.863 1.00 0.00 12 GLY A O 11
ATOM 5054 N N . LYS A 1 13 ? -6.587 6.792 0.079 1.00 0.00 13 LYS A N 11
ATOM 5055 C CA . LYS A 1 13 ? -7.023 6.600 -1.339 1.00 0.00 13 LYS A CA 11
ATOM 5056 C C . LYS A 1 13 ? -6.472 5.277 -1.901 1.00 0.00 13 LYS A C 11
ATOM 5057 O O . LYS A 1 13 ? -6.837 4.865 -2.986 1.00 0.00 13 LYS A O 11
ATOM 5076 N N . ASN A 1 14 ? -5.599 4.613 -1.168 1.00 0.00 14 ASN A N 11
ATOM 5077 C CA . ASN A 1 14 ? -5.014 3.317 -1.641 1.00 0.00 14 ASN A CA 11
ATOM 5078 C C . ASN A 1 14 ? -4.274 3.507 -2.970 1.00 0.00 14 ASN A C 11
ATOM 5079 O O . ASN A 1 14 ? -4.828 3.315 -4.038 1.00 0.00 14 ASN A O 11
ATOM 5090 N N . GLU A 1 15 ? -3.020 3.875 -2.909 1.00 0.00 15 GLU A N 11
ATOM 5091 C CA . GLU A 1 15 ? -2.229 4.072 -4.160 1.00 0.00 15 GLU A CA 11
ATOM 5092 C C . GLU A 1 15 ? -1.427 2.802 -4.469 1.00 0.00 15 GLU A C 11
ATOM 5093 O O . GLU A 1 15 ? -0.230 2.846 -4.689 1.00 0.00 15 GLU A O 11
ATOM 5105 N N . CYS A 1 16 ? -2.083 1.668 -4.477 1.00 0.00 16 CYS A N 11
ATOM 5106 C CA . CYS A 1 16 ? -1.375 0.384 -4.760 1.00 0.00 16 CYS A CA 11
ATOM 5107 C C . CYS A 1 16 ? -1.951 -0.283 -6.015 1.00 0.00 16 CYS A C 11
ATOM 5108 O O . CYS A 1 16 ? -3.022 0.063 -6.478 1.00 0.00 16 CYS A O 11
ATOM 5115 N N . CYS A 1 17 ? -1.244 -1.239 -6.566 1.00 0.00 17 CYS A N 11
ATOM 5116 C CA . CYS A 1 17 ? -1.743 -1.938 -7.793 1.00 0.00 17 CYS A CA 11
ATOM 5117 C C . CYS A 1 17 ? -2.691 -3.080 -7.409 1.00 0.00 17 CYS A C 11
ATOM 5118 O O . CYS A 1 17 ? -2.878 -3.377 -6.243 1.00 0.00 17 CYS A O 11
ATOM 5125 N N . SER A 1 18 ? -3.290 -3.721 -8.386 1.00 0.00 18 SER A N 11
ATOM 5126 C CA . SER A 1 18 ? -4.230 -4.849 -8.094 1.00 0.00 18 SER A CA 11
ATOM 5127 C C . SER A 1 18 ? -3.536 -5.914 -7.235 1.00 0.00 18 SER A C 11
ATOM 5128 O O . SER A 1 18 ? -2.446 -6.358 -7.544 1.00 0.00 18 SER A O 11
ATOM 5136 N N . GLY A 1 19 ? -4.160 -6.319 -6.156 1.00 0.00 19 GLY A N 11
ATOM 5137 C CA . GLY A 1 19 ? -3.541 -7.349 -5.269 1.00 0.00 19 GLY A CA 11
ATOM 5138 C C . GLY A 1 19 ? -2.867 -6.673 -4.069 1.00 0.00 19 GLY A C 11
ATOM 5139 O O . GLY A 1 19 ? -2.753 -7.258 -3.009 1.00 0.00 19 GLY A O 11
ATOM 5143 N N . TYR A 1 20 ? -2.413 -5.451 -4.226 1.00 0.00 20 TYR A N 11
ATOM 5144 C CA . TYR A 1 20 ? -1.741 -4.746 -3.091 1.00 0.00 20 TYR A CA 11
ATOM 5145 C C . TYR A 1 20 ? -2.640 -3.632 -2.538 1.00 0.00 20 TYR A C 11
ATOM 5146 O O . TYR A 1 20 ? -3.570 -3.188 -3.185 1.00 0.00 20 TYR A O 11
ATOM 5164 N N . ALA A 1 21 ? -2.361 -3.180 -1.340 1.00 0.00 21 ALA A N 11
ATOM 5165 C CA . ALA A 1 21 ? -3.182 -2.093 -0.721 1.00 0.00 21 ALA A CA 11
ATOM 5166 C C . ALA A 1 21 ? -2.317 -1.256 0.230 1.00 0.00 21 ALA A C 11
ATOM 5167 O O . ALA A 1 21 ? -1.363 -1.746 0.804 1.00 0.00 21 ALA A O 11
ATOM 5174 N N . CYS A 1 22 ? -2.642 0.003 0.402 1.00 0.00 22 CYS A N 11
ATOM 5175 C CA . CYS A 1 22 ? -1.834 0.868 1.317 1.00 0.00 22 CYS A CA 11
ATOM 5176 C C . CYS A 1 22 ? -2.008 0.412 2.772 1.00 0.00 22 CYS A C 11
ATOM 5177 O O . CYS A 1 22 ? -3.111 0.175 3.230 1.00 0.00 22 CYS A O 11
ATOM 5184 N N . ASN A 1 23 ? -0.924 0.279 3.495 1.00 0.00 23 ASN A N 11
ATOM 5185 C CA . ASN A 1 23 ? -1.011 -0.171 4.918 1.00 0.00 23 ASN A CA 11
ATOM 5186 C C . ASN A 1 23 ? -0.620 0.962 5.875 1.00 0.00 23 ASN A C 11
ATOM 5187 O O . ASN A 1 23 ? 0.196 1.807 5.553 1.00 0.00 23 ASN A O 11
ATOM 5198 N N . SER A 1 24 ? -1.192 0.974 7.054 1.00 0.00 24 SER A N 11
ATOM 5199 C CA . SER A 1 24 ? -0.857 2.039 8.051 1.00 0.00 24 SER A CA 11
ATOM 5200 C C . SER A 1 24 ? 0.176 1.525 9.072 1.00 0.00 24 SER A C 11
ATOM 5201 O O . SER A 1 24 ? 0.544 2.231 9.992 1.00 0.00 24 SER A O 11
ATOM 5209 N N . ARG A 1 25 ? 0.645 0.307 8.917 1.00 0.00 25 ARG A N 11
ATOM 5210 C CA . ARG A 1 25 ? 1.653 -0.243 9.877 1.00 0.00 25 ARG A CA 11
ATOM 5211 C C . ARG A 1 25 ? 3.057 0.247 9.501 1.00 0.00 25 ARG A C 11
ATOM 5212 O O . ARG A 1 25 ? 3.726 0.893 10.285 1.00 0.00 25 ARG A O 11
ATOM 5233 N N . ASP A 1 26 ? 3.503 -0.054 8.306 1.00 0.00 26 ASP A N 11
ATOM 5234 C CA . ASP A 1 26 ? 4.860 0.395 7.870 1.00 0.00 26 ASP A CA 11
ATOM 5235 C C . ASP A 1 26 ? 4.754 1.599 6.918 1.00 0.00 26 ASP A C 11
ATOM 5236 O O . ASP A 1 26 ? 5.714 1.962 6.263 1.00 0.00 26 ASP A O 11
ATOM 5245 N N . LYS A 1 27 ? 3.594 2.221 6.844 1.00 0.00 27 LYS A N 11
ATOM 5246 C CA . LYS A 1 27 ? 3.404 3.408 5.946 1.00 0.00 27 LYS A CA 11
ATOM 5247 C C . LYS A 1 27 ? 3.802 3.078 4.497 1.00 0.00 27 LYS A C 11
ATOM 5248 O O . LYS A 1 27 ? 4.408 3.883 3.814 1.00 0.00 27 LYS A O 11
ATOM 5267 N N . TRP A 1 28 ? 3.456 1.905 4.018 1.00 0.00 28 TRP A N 11
ATOM 5268 C CA . TRP A 1 28 ? 3.809 1.540 2.609 1.00 0.00 28 TRP A CA 11
ATOM 5269 C C . TRP A 1 28 ? 2.741 0.627 1.989 1.00 0.00 28 TRP A C 11
ATOM 5270 O O . TRP A 1 28 ? 1.671 0.443 2.539 1.00 0.00 28 TRP A O 11
ATOM 5291 N N . CYS A 1 29 ? 3.023 0.065 0.841 1.00 0.00 29 CYS A N 11
ATOM 5292 C CA . CYS A 1 29 ? 2.029 -0.827 0.172 1.00 0.00 29 CYS A CA 11
ATOM 5293 C C . CYS A 1 29 ? 2.217 -2.276 0.633 1.00 0.00 29 CYS A C 11
ATOM 5294 O O . CYS A 1 29 ? 3.315 -2.802 0.631 1.00 0.00 29 CYS A O 11
ATOM 5301 N N . LYS A 1 30 ? 1.148 -2.921 1.024 1.00 0.00 30 LYS A N 11
ATOM 5302 C CA . LYS A 1 30 ? 1.242 -4.339 1.485 1.00 0.00 30 LYS A CA 11
ATOM 5303 C C . LYS A 1 30 ? 0.211 -5.199 0.746 1.00 0.00 30 LYS A C 11
ATOM 5304 O O . LYS A 1 30 ? -0.766 -4.696 0.227 1.00 0.00 30 LYS A O 11
ATOM 5323 N N . VAL A 1 31 ? 0.419 -6.492 0.699 1.00 0.00 31 VAL A N 11
ATOM 5324 C CA . VAL A 1 31 ? -0.555 -7.385 -0.004 1.00 0.00 31 VAL A CA 11
ATOM 5325 C C . VAL A 1 31 ? -1.948 -7.243 0.624 1.00 0.00 31 VAL A C 11
ATOM 5326 O O . VAL A 1 31 ? -2.111 -7.357 1.825 1.00 0.00 31 VAL A O 11
ATOM 5339 N N . LEU A 1 32 ? -2.949 -6.992 -0.184 1.00 0.00 32 LEU A N 11
ATOM 5340 C CA . LEU A 1 32 ? -4.338 -6.838 0.351 1.00 0.00 32 LEU A CA 11
ATOM 5341 C C . LEU A 1 32 ? -4.811 -8.151 0.986 1.00 0.00 32 LEU A C 11
ATOM 5342 O O . LEU A 1 32 ? -4.605 -9.222 0.446 1.00 0.00 32 LEU A O 11
ATOM 5358 N N . LEU A 1 33 ? -5.442 -8.073 2.131 1.00 0.00 33 LEU A N 11
ATOM 5359 C CA . LEU A 1 33 ? -5.930 -9.312 2.812 1.00 0.00 33 LEU A CA 11
ATOM 5360 C C . LEU A 1 33 ? -7.464 -9.334 2.842 1.00 0.00 33 LEU A C 11
ATOM 5361 O O . LEU A 1 33 ? -7.908 -10.449 2.623 1.00 0.00 33 LEU A O 11
ATOM 5380 N N . GLU A 1 1 ? 9.226 5.070 6.003 1.00 0.00 1 GLU A N 12
ATOM 5381 C CA . GLU A 1 1 ? 7.955 5.027 5.217 1.00 0.00 1 GLU A CA 12
ATOM 5382 C C . GLU A 1 1 ? 7.785 3.648 4.561 1.00 0.00 1 GLU A C 12
ATOM 5383 O O . GLU A 1 1 ? 7.758 3.522 3.351 1.00 0.00 1 GLU A O 12
ATOM 5397 N N . CYS A 1 2 ? 7.674 2.614 5.359 1.00 0.00 2 CYS A N 12
ATOM 5398 C CA . CYS A 1 2 ? 7.512 1.239 4.797 1.00 0.00 2 CYS A CA 12
ATOM 5399 C C . CYS A 1 2 ? 6.406 0.482 5.543 1.00 0.00 2 CYS A C 12
ATOM 5400 O O . CYS A 1 2 ? 6.405 0.406 6.758 1.00 0.00 2 CYS A O 12
ATOM 5407 N N . LYS A 1 3 ? 5.467 -0.080 4.821 1.00 0.00 3 LYS A N 12
ATOM 5408 C CA . LYS A 1 3 ? 4.356 -0.837 5.476 1.00 0.00 3 LYS A CA 12
ATOM 5409 C C . LYS A 1 3 ? 4.249 -2.246 4.880 1.00 0.00 3 LYS A C 12
ATOM 5410 O O . LYS A 1 3 ? 4.354 -2.430 3.681 1.00 0.00 3 LYS A O 12
ATOM 5429 N N . GLY A 1 4 ? 4.039 -3.240 5.709 1.00 0.00 4 GLY A N 12
ATOM 5430 C CA . GLY A 1 4 ? 3.921 -4.640 5.198 1.00 0.00 4 GLY A CA 12
ATOM 5431 C C . GLY A 1 4 ? 2.541 -4.848 4.564 1.00 0.00 4 GLY A C 12
ATOM 5432 O O . GLY A 1 4 ? 1.668 -4.006 4.666 1.00 0.00 4 GLY A O 12
ATOM 5436 N N . PHE A 1 5 ? 2.338 -5.967 3.911 1.00 0.00 5 PHE A N 12
ATOM 5437 C CA . PHE A 1 5 ? 1.014 -6.234 3.266 1.00 0.00 5 PHE A CA 12
ATOM 5438 C C . PHE A 1 5 ? -0.081 -6.374 4.332 1.00 0.00 5 PHE A C 12
ATOM 5439 O O . PHE A 1 5 ? 0.101 -7.033 5.340 1.00 0.00 5 PHE A O 12
ATOM 5456 N N . GLY A 1 6 ? -1.217 -5.761 4.109 1.00 0.00 6 GLY A N 12
ATOM 5457 C CA . GLY A 1 6 ? -2.334 -5.854 5.098 1.00 0.00 6 GLY A CA 12
ATOM 5458 C C . GLY A 1 6 ? -2.368 -4.606 5.993 1.00 0.00 6 GLY A C 12
ATOM 5459 O O . GLY A 1 6 ? -3.220 -4.485 6.854 1.00 0.00 6 GLY A O 12
ATOM 5463 N N . LYS A 1 7 ? -1.458 -3.678 5.804 1.00 0.00 7 LYS A N 12
ATOM 5464 C CA . LYS A 1 7 ? -1.455 -2.447 6.652 1.00 0.00 7 LYS A CA 12
ATOM 5465 C C . LYS A 1 7 ? -2.319 -1.363 6.004 1.00 0.00 7 LYS A C 12
ATOM 5466 O O . LYS A 1 7 ? -2.072 -0.950 4.888 1.00 0.00 7 LYS A O 12
ATOM 5485 N N . SER A 1 8 ? -3.333 -0.907 6.699 1.00 0.00 8 SER A N 12
ATOM 5486 C CA . SER A 1 8 ? -4.230 0.149 6.132 1.00 0.00 8 SER A CA 12
ATOM 5487 C C . SER A 1 8 ? -3.408 1.331 5.600 1.00 0.00 8 SER A C 12
ATOM 5488 O O . SER A 1 8 ? -2.519 1.831 6.264 1.00 0.00 8 SER A O 12
ATOM 5496 N N . CYS A 1 9 ? -3.702 1.775 4.403 1.00 0.00 9 CYS A N 12
ATOM 5497 C CA . CYS A 1 9 ? -2.946 2.922 3.812 1.00 0.00 9 CYS A CA 12
ATOM 5498 C C . CYS A 1 9 ? -3.769 3.581 2.701 1.00 0.00 9 CYS A C 12
ATOM 5499 O O . CYS A 1 9 ? -4.592 2.946 2.065 1.00 0.00 9 CYS A O 12
ATOM 5506 N N . VAL A 1 10 ? -3.546 4.847 2.459 1.00 0.00 10 VAL A N 12
ATOM 5507 C CA . VAL A 1 10 ? -4.307 5.554 1.387 1.00 0.00 10 VAL A CA 12
ATOM 5508 C C . VAL A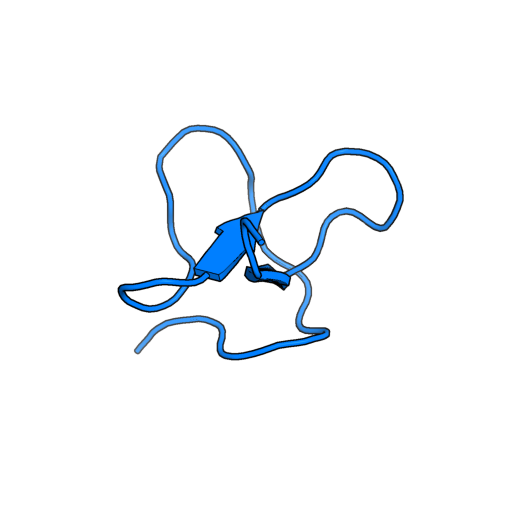 1 10 ? -3.525 5.501 0.066 1.00 0.00 10 VAL A C 12
ATOM 5509 O O . VAL A 1 10 ? -2.364 5.866 0.021 1.00 0.00 10 VAL A O 12
ATOM 5522 N N . PRO A 1 1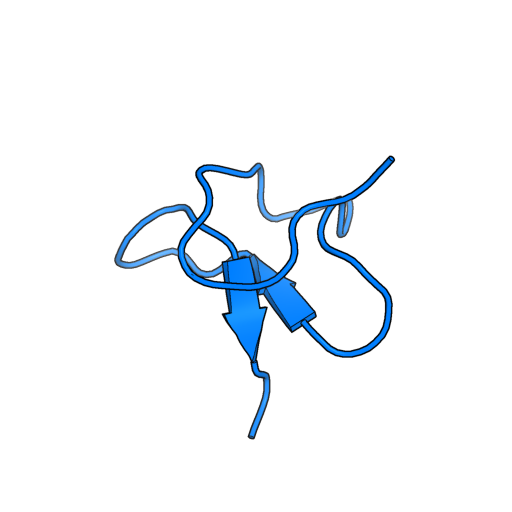1 ? -4.192 5.051 -0.970 1.00 0.00 11 PRO A N 12
ATOM 5523 C CA . PRO A 1 11 ? -3.552 4.958 -2.308 1.00 0.00 11 PRO A CA 12
ATOM 5524 C C . PRO A 1 11 ? -3.358 6.356 -2.910 1.00 0.00 11 PRO A C 12
ATOM 5525 O O . PRO A 1 11 ? -4.100 7.274 -2.616 1.00 0.00 11 PRO A O 12
ATOM 5536 N N . GLY A 1 12 ? -2.366 6.521 -3.750 1.00 0.00 12 GLY A N 12
ATOM 5537 C CA . GLY A 1 12 ? -2.120 7.857 -4.373 1.00 0.00 12 GLY A CA 12
ATOM 5538 C C . GLY A 1 12 ? -0.721 8.347 -3.994 1.00 0.00 12 GLY A C 12
ATOM 5539 O O . GLY A 1 12 ? 0.098 8.629 -4.849 1.00 0.00 12 GLY A O 12
ATOM 5543 N N . LYS A 1 13 ? -0.439 8.443 -2.719 1.00 0.00 13 LYS A N 12
ATOM 5544 C CA . LYS A 1 13 ? 0.913 8.911 -2.279 1.00 0.00 13 LYS A CA 12
ATOM 5545 C C . LYS A 1 13 ? 1.876 7.721 -2.132 1.00 0.00 13 LYS A C 12
ATOM 5546 O O . LYS A 1 13 ? 3.077 7.901 -2.061 1.00 0.00 13 LYS A O 12
ATOM 5565 N N . ASN A 1 14 ? 1.356 6.510 -2.089 1.00 0.00 14 ASN A N 12
ATOM 5566 C CA . ASN A 1 14 ? 2.227 5.300 -1.952 1.00 0.00 14 ASN A CA 12
ATOM 5567 C C . ASN A 1 14 ? 3.125 5.416 -0.713 1.00 0.00 14 ASN A C 12
ATOM 5568 O O . ASN A 1 14 ? 4.294 5.743 -0.807 1.00 0.00 14 ASN A O 12
ATOM 5579 N N . GLU A 1 15 ? 2.583 5.149 0.448 1.00 0.00 15 GLU A N 12
ATOM 5580 C CA . GLU A 1 15 ? 3.397 5.240 1.697 1.00 0.00 15 GLU A CA 12
ATOM 5581 C C . GLU A 1 15 ? 3.780 3.836 2.188 1.00 0.00 15 GLU A C 12
ATOM 5582 O O . GLU A 1 15 ? 3.786 3.563 3.374 1.00 0.00 15 GLU A O 12
ATOM 5594 N N . CYS A 1 16 ? 4.111 2.949 1.280 1.00 0.00 16 CYS A N 12
ATOM 5595 C CA . CYS A 1 16 ? 4.504 1.563 1.679 1.00 0.00 16 CYS A CA 12
ATOM 5596 C C . CYS A 1 16 ? 5.979 1.317 1.332 1.00 0.00 16 CYS A C 12
ATOM 5597 O O . CYS A 1 16 ? 6.691 2.222 0.939 1.00 0.00 16 CYS A O 12
ATOM 5604 N N . CYS A 1 17 ? 6.442 0.099 1.474 1.00 0.00 17 CYS A N 12
ATOM 5605 C CA . CYS A 1 17 ? 7.871 -0.205 1.152 1.00 0.00 17 CYS A CA 12
ATOM 5606 C C . CYS A 1 17 ? 8.007 -0.641 -0.313 1.00 0.00 17 CYS A C 12
ATOM 5607 O O . CYS A 1 17 ? 7.026 -0.795 -1.017 1.00 0.00 17 CYS A O 12
ATOM 5614 N N . SER A 1 18 ? 9.218 -0.835 -0.774 1.00 0.00 18 SER A N 12
ATOM 5615 C CA . SER A 1 18 ? 9.434 -1.257 -2.194 1.00 0.00 18 SER A CA 12
ATOM 5616 C C . SER A 1 18 ? 8.740 -2.598 -2.471 1.00 0.00 18 SER A C 12
ATOM 5617 O O . SER A 1 18 ? 8.893 -3.551 -1.729 1.00 0.00 18 SER A O 12
ATOM 5625 N N . GLY A 1 19 ? 7.977 -2.672 -3.534 1.00 0.00 19 GLY A N 12
ATOM 5626 C CA . GLY A 1 19 ? 7.268 -3.945 -3.866 1.00 0.00 19 GLY A CA 12
ATOM 5627 C C . GLY A 1 19 ? 5.818 -3.889 -3.370 1.00 0.00 19 GLY A C 12
ATOM 5628 O O . GLY A 1 19 ? 4.976 -4.640 -3.824 1.00 0.00 19 GLY A O 12
ATOM 5632 N N . TYR A 1 20 ? 5.517 -3.014 -2.437 1.00 0.00 20 TYR A N 12
ATOM 5633 C CA . TYR A 1 20 ? 4.120 -2.923 -1.914 1.00 0.00 20 TYR A CA 12
ATOM 5634 C C . TYR A 1 20 ? 3.549 -1.523 -2.164 1.00 0.00 20 TYR A C 12
ATOM 5635 O O . TYR A 1 20 ? 4.223 -0.526 -1.979 1.00 0.00 20 TYR A O 12
ATOM 5653 N N . ALA A 1 21 ? 2.311 -1.447 -2.579 1.00 0.00 21 ALA A N 12
ATOM 5654 C CA . ALA A 1 21 ? 1.679 -0.119 -2.842 1.00 0.00 21 ALA A CA 12
ATOM 5655 C C . ALA A 1 21 ? 0.302 -0.049 -2.173 1.00 0.00 21 ALA A C 12
ATOM 5656 O O . ALA A 1 21 ? -0.432 -1.020 -2.145 1.00 0.00 21 ALA A O 12
ATOM 5663 N N . CYS A 1 22 ? -0.056 1.093 -1.640 1.00 0.00 22 CYS A N 12
ATOM 5664 C CA . CYS A 1 22 ? -1.390 1.228 -0.977 1.00 0.00 22 CYS A CA 12
ATOM 5665 C C . CYS A 1 22 ? -2.503 1.130 -2.026 1.00 0.00 22 CYS A C 12
ATOM 5666 O O . CYS A 1 22 ? -2.413 1.709 -3.093 1.00 0.00 22 CYS A O 12
ATOM 5673 N N . ASN A 1 23 ? -3.543 0.389 -1.736 1.00 0.00 23 ASN A N 12
ATOM 5674 C CA . ASN A 1 23 ? -4.658 0.236 -2.719 1.00 0.00 23 ASN A CA 12
ATOM 5675 C C . ASN A 1 23 ? -5.958 0.827 -2.162 1.00 0.00 23 ASN A C 12
ATOM 5676 O O . ASN A 1 23 ? -6.039 1.199 -1.006 1.00 0.00 23 ASN A O 12
ATOM 5687 N N . SER A 1 24 ? -6.976 0.908 -2.983 1.00 0.00 24 SER A N 12
ATOM 5688 C CA . SER A 1 24 ? -8.282 1.467 -2.518 1.00 0.00 24 SER A CA 12
ATOM 5689 C C . SER A 1 24 ? -9.284 0.336 -2.246 1.00 0.00 24 SER A C 12
ATOM 5690 O O . SER A 1 24 ? -10.065 0.410 -1.317 1.00 0.00 24 SER A O 12
ATOM 5698 N N . ARG A 1 25 ? -9.265 -0.704 -3.051 1.00 0.00 25 ARG A N 12
ATOM 5699 C CA . ARG A 1 25 ? -10.217 -1.847 -2.847 1.00 0.00 25 ARG A CA 12
ATOM 5700 C C . ARG A 1 25 ? -10.160 -2.338 -1.395 1.00 0.00 25 ARG A C 12
ATOM 5701 O O . ARG A 1 25 ? -11.166 -2.400 -0.715 1.00 0.00 25 ARG A O 12
ATOM 5722 N N . ASP A 1 26 ? -8.989 -2.673 -0.914 1.00 0.00 26 ASP A N 12
ATOM 5723 C CA . ASP A 1 26 ? -8.860 -3.147 0.499 1.00 0.00 26 ASP A CA 12
ATOM 5724 C C . ASP A 1 26 ? -8.416 -1.998 1.416 1.00 0.00 26 ASP A C 12
ATOM 5725 O O . ASP A 1 26 ? -8.405 -2.139 2.624 1.00 0.00 26 ASP A O 12
ATOM 5734 N N . LYS A 1 27 ? -8.049 -0.866 0.851 1.00 0.00 27 LYS A N 12
ATOM 5735 C CA . LYS A 1 27 ? -7.602 0.299 1.680 1.00 0.00 27 LYS A CA 12
ATOM 5736 C C . LYS A 1 27 ? -6.382 -0.079 2.537 1.00 0.00 27 LYS A C 12
ATOM 5737 O O . LYS A 1 27 ? -6.276 0.310 3.685 1.00 0.00 27 LYS A O 12
ATOM 5756 N N . TRP A 1 28 ? -5.460 -0.832 1.984 1.00 0.00 28 TRP A N 12
ATOM 5757 C CA . TRP A 1 28 ? -4.247 -1.233 2.766 1.00 0.00 28 TRP A CA 12
ATOM 5758 C C . TRP A 1 28 ? -3.028 -1.383 1.846 1.00 0.00 28 TRP A C 12
ATOM 5759 O O . TRP A 1 28 ? -3.055 -0.989 0.694 1.00 0.00 28 TRP A O 12
ATOM 5780 N N . CYS A 1 29 ? -1.962 -1.951 2.347 1.00 0.00 29 CYS A N 12
ATOM 5781 C CA . CYS A 1 29 ? -0.744 -2.132 1.506 1.00 0.00 29 CYS A CA 12
ATOM 5782 C C . CYS A 1 29 ? -0.858 -3.434 0.707 1.00 0.00 29 CYS A C 12
ATOM 5783 O O . CYS A 1 29 ? -0.797 -4.517 1.258 1.00 0.00 29 CYS A O 12
ATOM 5790 N N . LYS A 1 30 ? -1.024 -3.335 -0.586 1.00 0.00 30 LYS A N 12
ATOM 5791 C CA . LYS A 1 30 ? -1.138 -4.564 -1.425 1.00 0.00 30 LYS A CA 12
ATOM 5792 C C . LYS A 1 30 ? 0.108 -4.708 -2.301 1.00 0.00 30 LYS A C 12
ATOM 5793 O O . LYS A 1 30 ? 0.698 -3.729 -2.717 1.00 0.00 30 LYS A O 12
ATOM 5812 N N . VAL A 1 31 ? 0.515 -5.921 -2.581 1.00 0.00 31 VAL A N 12
ATOM 5813 C CA . VAL A 1 31 ? 1.730 -6.128 -3.430 1.00 0.00 31 VAL A CA 12
ATOM 5814 C C . VAL A 1 31 ? 1.536 -5.484 -4.811 1.00 0.00 31 VAL A C 12
ATOM 5815 O O . VAL A 1 31 ? 0.462 -5.527 -5.383 1.00 0.00 31 VAL A O 12
ATOM 5828 N N . LEU A 1 32 ? 2.572 -4.887 -5.343 1.00 0.00 32 LEU A N 12
ATOM 5829 C CA . LEU A 1 32 ? 2.465 -4.236 -6.683 1.00 0.00 32 LEU A CA 12
ATOM 5830 C C . LEU A 1 32 ? 3.540 -4.794 -7.625 1.00 0.00 32 LEU A C 12
ATOM 5831 O O . LEU A 1 32 ? 4.603 -4.220 -7.779 1.00 0.00 32 LEU A O 12
ATOM 5847 N N . LEU A 1 33 ? 3.271 -5.912 -8.254 1.00 0.00 33 LEU A N 12
ATOM 5848 C CA . LEU A 1 33 ? 4.273 -6.516 -9.187 1.00 0.00 33 LEU A CA 12
ATOM 5849 C C . LEU A 1 33 ? 3.687 -6.631 -10.599 1.00 0.00 33 LEU A C 12
ATOM 5850 O O . LEU A 1 33 ? 4.524 -6.371 -11.448 1.00 0.00 33 LEU A O 12
ATOM 5869 N N . GLU A 1 1 ? 8.586 8.913 0.945 1.00 0.00 1 GLU A N 13
ATOM 5870 C CA . GLU A 1 1 ? 7.477 8.185 1.631 1.00 0.00 1 GLU A CA 13
ATOM 5871 C C . GLU A 1 1 ? 7.391 6.742 1.115 1.00 0.00 1 GLU A C 13
ATOM 5872 O O . GLU A 1 1 ? 6.829 6.479 0.067 1.00 0.00 1 GLU A O 13
ATOM 5886 N N . CYS A 1 2 ? 7.948 5.808 1.847 1.00 0.00 2 CYS A N 13
ATOM 5887 C CA . CYS A 1 2 ? 7.906 4.380 1.410 1.00 0.00 2 CYS A CA 13
ATOM 5888 C C . CYS A 1 2 ? 7.404 3.492 2.556 1.00 0.00 2 CYS A C 13
ATOM 5889 O O . CYS A 1 2 ? 8.111 3.239 3.514 1.00 0.00 2 CYS A O 13
ATOM 5896 N N . LYS A 1 3 ? 6.185 3.021 2.461 1.00 0.00 3 LYS A N 13
ATOM 5897 C CA . LYS A 1 3 ? 5.624 2.148 3.540 1.00 0.00 3 LYS A CA 13
ATOM 5898 C C . LYS A 1 3 ? 5.916 0.673 3.235 1.00 0.00 3 LYS A C 13
ATOM 5899 O O . LYS A 1 3 ? 5.964 0.266 2.088 1.00 0.00 3 LYS A O 13
ATOM 5918 N N . GLY A 1 4 ? 6.109 -0.128 4.254 1.00 0.00 4 GLY A N 13
ATOM 5919 C CA . GLY A 1 4 ? 6.397 -1.578 4.032 1.00 0.00 4 GLY A CA 13
ATOM 5920 C C . GLY A 1 4 ? 5.082 -2.359 3.930 1.00 0.00 4 GLY A C 13
ATOM 5921 O O . GLY A 1 4 ? 4.009 -1.807 4.081 1.00 0.00 4 GLY A O 13
ATOM 5925 N N . PHE A 1 5 ? 5.159 -3.643 3.673 1.00 0.00 5 PHE A N 13
ATOM 5926 C CA . PHE A 1 5 ? 3.914 -4.468 3.559 1.00 0.00 5 PHE A CA 13
ATOM 5927 C C . PHE A 1 5 ? 3.227 -4.595 4.927 1.00 0.00 5 PHE A C 13
ATOM 5928 O O . PHE A 1 5 ? 3.877 -4.736 5.946 1.00 0.00 5 PHE A O 13
ATOM 5945 N N . GLY A 1 6 ? 1.916 -4.548 4.950 1.00 0.00 6 GLY A N 13
ATOM 5946 C CA . GLY A 1 6 ? 1.180 -4.667 6.245 1.00 0.00 6 GLY A CA 13
ATOM 5947 C C . GLY A 1 6 ? 1.294 -3.356 7.032 1.00 0.00 6 GLY A C 13
ATOM 5948 O O . GLY A 1 6 ? 1.357 -3.361 8.247 1.00 0.00 6 GLY A O 13
ATOM 5952 N N . LYS A 1 7 ? 1.321 -2.236 6.349 1.00 0.00 7 LYS A N 13
ATOM 5953 C CA . LYS A 1 7 ? 1.431 -0.921 7.052 1.00 0.00 7 LYS A CA 13
ATOM 5954 C C . LYS A 1 7 ? 0.207 -0.056 6.738 1.00 0.00 7 LYS A C 13
ATOM 5955 O O . LYS A 1 7 ? -0.161 0.115 5.591 1.00 0.00 7 LYS A O 13
ATOM 5974 N N . SER A 1 8 ? -0.425 0.486 7.751 1.00 0.00 8 SER A N 13
ATOM 5975 C CA . SER A 1 8 ? -1.633 1.341 7.525 1.00 0.00 8 SER A CA 13
ATOM 5976 C C . SER A 1 8 ? -1.303 2.502 6.578 1.00 0.00 8 SER A C 13
ATOM 5977 O O . SER A 1 8 ? -0.471 3.340 6.875 1.00 0.00 8 SER A O 13
ATOM 5985 N N . CYS A 1 9 ? -1.953 2.553 5.442 1.00 0.00 9 CYS A N 13
ATOM 5986 C CA . CYS A 1 9 ? -1.688 3.654 4.466 1.00 0.00 9 CYS A CA 13
ATOM 5987 C C . CYS A 1 9 ? -2.994 4.082 3.782 1.00 0.00 9 CYS A C 13
ATOM 5988 O O . CYS A 1 9 ? -4.005 3.410 3.878 1.00 0.00 9 CYS A O 13
ATOM 5995 N N . VAL A 1 10 ? -2.979 5.198 3.096 1.00 0.00 10 VAL A N 13
ATOM 5996 C CA . VAL A 1 10 ? -4.220 5.671 2.408 1.00 0.00 10 VAL A CA 13
ATOM 5997 C C . VAL A 1 10 ? -4.170 5.330 0.908 1.00 0.00 10 VAL A C 13
ATOM 5998 O O . VAL A 1 10 ? -3.220 5.670 0.225 1.00 0.00 10 VAL A O 13
ATOM 6011 N N . PRO A 1 11 ? -5.203 4.663 0.443 1.00 0.00 11 PRO A N 13
ATOM 6012 C CA . PRO A 1 11 ? -5.279 4.271 -0.989 1.00 0.00 11 PRO A CA 13
ATOM 6013 C C . PRO A 1 11 ? -5.626 5.487 -1.864 1.00 0.00 11 PRO A C 13
ATOM 6014 O O . PRO A 1 11 ? -5.991 6.536 -1.366 1.00 0.00 11 PRO A O 13
ATOM 6025 N N . GLY A 1 12 ? -5.514 5.349 -3.163 1.00 0.00 12 GLY A N 13
ATOM 6026 C CA . GLY A 1 12 ? -5.834 6.490 -4.074 1.00 0.00 12 GLY A CA 13
ATOM 6027 C C . GLY A 1 12 ? -4.568 6.922 -4.819 1.00 0.00 12 GLY A C 13
ATOM 6028 O O . GLY A 1 12 ? -4.449 6.730 -6.014 1.00 0.00 12 GLY A O 13
ATOM 6032 N N . LYS A 1 13 ? -3.621 7.500 -4.119 1.00 0.00 13 LYS A N 13
ATOM 6033 C CA . LYS A 1 13 ? -2.353 7.944 -4.783 1.00 0.00 13 LYS A CA 13
ATOM 6034 C C . LYS A 1 13 ? -1.226 6.920 -4.563 1.00 0.00 13 LYS A C 13
ATOM 6035 O O . LYS A 1 13 ? -0.105 7.133 -4.987 1.00 0.00 13 LYS A O 13
ATOM 6054 N N . ASN A 1 14 ? -1.514 5.811 -3.910 1.00 0.00 14 ASN A N 13
ATOM 6055 C CA . ASN A 1 14 ? -0.469 4.765 -3.660 1.00 0.00 14 ASN A CA 13
ATOM 6056 C C . ASN A 1 14 ? 0.764 5.377 -2.980 1.00 0.00 14 ASN A C 13
ATOM 6057 O O . ASN A 1 14 ? 1.834 5.456 -3.558 1.00 0.00 14 ASN A O 13
ATOM 6068 N N . GLU A 1 15 ? 0.618 5.801 -1.749 1.00 0.00 15 GLU A N 13
ATOM 6069 C CA . GLU A 1 15 ? 1.774 6.401 -1.011 1.00 0.00 15 GLU A CA 13
ATOM 6070 C C . GLU A 1 15 ? 2.769 5.312 -0.577 1.00 0.00 15 GLU A C 13
ATOM 6071 O O . GLU A 1 15 ? 3.887 5.606 -0.195 1.00 0.00 15 GLU A O 13
ATOM 6083 N N . CYS A 1 16 ? 2.375 4.059 -0.632 1.00 0.00 16 CYS A N 13
ATOM 6084 C CA . CYS A 1 16 ? 3.300 2.957 -0.224 1.00 0.00 16 CYS A CA 13
ATOM 6085 C C . CYS A 1 16 ? 4.515 2.897 -1.165 1.00 0.00 16 CYS A C 13
ATOM 6086 O O . CYS A 1 16 ? 4.515 3.483 -2.233 1.00 0.00 16 CYS A O 13
ATOM 6093 N N . CYS A 1 17 ? 5.549 2.193 -0.773 1.00 0.00 17 CYS A N 13
ATOM 6094 C CA . CYS A 1 17 ? 6.770 2.091 -1.635 1.00 0.00 17 CYS A CA 13
ATOM 6095 C C . CYS A 1 17 ? 6.520 1.142 -2.817 1.00 0.00 17 CYS A C 13
ATOM 6096 O O . CYS A 1 17 ? 5.572 0.376 -2.820 1.00 0.00 17 CYS A O 13
ATOM 6103 N N . SER A 1 18 ? 7.371 1.187 -3.818 1.00 0.00 18 SER A N 13
ATOM 6104 C CA . SER A 1 18 ? 7.196 0.290 -5.006 1.00 0.00 18 SER A CA 13
ATOM 6105 C C . SER A 1 18 ? 7.119 -1.176 -4.561 1.00 0.00 18 SER A C 13
ATOM 6106 O O . SER A 1 18 ? 7.816 -1.598 -3.655 1.00 0.00 18 SER A O 13
ATOM 6114 N N . GLY A 1 19 ? 6.265 -1.948 -5.184 1.00 0.00 19 GLY A N 13
ATOM 6115 C CA . GLY A 1 19 ? 6.120 -3.381 -4.796 1.00 0.00 19 GLY A CA 13
ATOM 6116 C C . GLY A 1 19 ? 4.848 -3.545 -3.961 1.00 0.00 19 GLY A C 13
ATOM 6117 O O . GLY A 1 19 ? 4.067 -4.452 -4.177 1.00 0.00 19 GLY A O 13
ATOM 6121 N N . TYR A 1 20 ? 4.631 -2.663 -3.012 1.00 0.00 20 TYR A N 13
ATOM 6122 C CA . TYR A 1 20 ? 3.405 -2.753 -2.161 1.00 0.00 20 TYR A CA 13
ATOM 6123 C C . TYR A 1 20 ? 2.420 -1.645 -2.551 1.00 0.00 20 TYR A C 13
ATOM 6124 O O . TYR A 1 20 ? 2.798 -0.502 -2.731 1.00 0.00 20 TYR A O 13
ATOM 6142 N N . ALA A 1 21 ? 1.160 -1.978 -2.687 1.00 0.00 21 ALA A N 13
ATOM 6143 C CA . ALA A 1 21 ? 0.142 -0.952 -3.071 1.00 0.00 21 ALA A CA 13
ATOM 6144 C C . ALA A 1 21 ? -0.932 -0.829 -1.983 1.00 0.00 21 ALA A C 13
ATOM 6145 O O . ALA A 1 21 ? -1.317 -1.806 -1.366 1.00 0.00 21 ALA A O 13
ATOM 6152 N N . CYS A 1 22 ? -1.422 0.366 -1.750 1.00 0.00 22 CYS A N 13
ATOM 6153 C CA . CYS A 1 22 ? -2.477 0.558 -0.708 1.00 0.00 22 CYS A CA 13
ATOM 6154 C C . CYS A 1 22 ? -3.809 -0.021 -1.199 1.00 0.00 22 CYS A C 13
ATOM 6155 O O . CYS A 1 22 ? -4.368 0.433 -2.180 1.00 0.00 22 CYS A O 13
ATOM 6162 N N . ASN A 1 23 ? -4.315 -1.024 -0.526 1.00 0.00 23 ASN A N 13
ATOM 6163 C CA . ASN A 1 23 ? -5.608 -1.642 -0.955 1.00 0.00 23 ASN A CA 13
ATOM 6164 C C . ASN A 1 23 ? -6.792 -0.930 -0.290 1.00 0.00 23 ASN A C 13
ATOM 6165 O O . ASN A 1 23 ? -6.645 -0.268 0.722 1.00 0.00 23 ASN A O 13
ATOM 6176 N N . SER A 1 24 ? -7.966 -1.066 -0.856 1.00 0.00 24 SER A N 13
ATOM 6177 C CA . SER A 1 24 ? -9.173 -0.406 -0.266 1.00 0.00 24 SER A CA 13
ATOM 6178 C C . SER A 1 24 ? -9.929 -1.373 0.662 1.00 0.00 24 SER A C 13
ATOM 6179 O O . SER A 1 24 ? -11.002 -1.060 1.143 1.00 0.00 24 SER A O 13
ATOM 6187 N N . ARG A 1 25 ? -9.382 -2.540 0.921 1.00 0.00 25 ARG A N 13
ATOM 6188 C CA . ARG A 1 25 ? -10.072 -3.517 1.818 1.00 0.00 25 ARG A CA 13
ATOM 6189 C C . ARG A 1 25 ? -9.368 -3.572 3.179 1.00 0.00 25 ARG A C 13
ATOM 6190 O O . ARG A 1 25 ? -9.989 -3.413 4.212 1.00 0.00 25 ARG A O 13
ATOM 6211 N N . ASP A 1 26 ? -8.075 -3.790 3.185 1.00 0.00 26 ASP A N 13
ATOM 6212 C CA . ASP A 1 26 ? -7.323 -3.849 4.478 1.00 0.00 26 ASP A CA 13
ATOM 6213 C C . ASP A 1 26 ? -6.792 -2.458 4.867 1.00 0.00 26 ASP A C 13
ATOM 6214 O O . ASP A 1 26 ? -6.265 -2.274 5.949 1.00 0.00 26 ASP A O 13
ATOM 6223 N N . LYS A 1 27 ? -6.929 -1.478 3.994 1.00 0.00 27 LYS A N 13
ATOM 6224 C CA . LYS A 1 27 ? -6.440 -0.093 4.300 1.00 0.00 27 LYS A CA 13
ATOM 6225 C C . LYS A 1 27 ? -4.942 -0.099 4.648 1.00 0.00 27 LYS A C 13
ATOM 6226 O O . LYS A 1 27 ? -4.497 0.638 5.509 1.00 0.00 27 LYS A O 13
ATOM 6245 N N . TRP A 1 28 ? -4.161 -0.916 3.982 1.00 0.00 28 TRP A N 13
ATOM 6246 C CA . TRP A 1 28 ? -2.695 -0.953 4.277 1.00 0.00 28 TRP A CA 13
ATOM 6247 C C . TRP A 1 28 ? -1.892 -1.307 3.018 1.00 0.00 28 TRP A C 13
ATOM 6248 O O . TRP A 1 28 ? -2.418 -1.324 1.920 1.00 0.00 28 TRP A O 13
ATOM 6269 N N . CYS A 1 29 ? -0.623 -1.584 3.170 1.00 0.00 29 CYS A N 13
ATOM 6270 C CA . CYS A 1 29 ? 0.217 -1.934 1.986 1.00 0.00 29 CYS A CA 13
ATOM 6271 C C . CYS A 1 29 ? 0.111 -3.431 1.681 1.00 0.00 29 CYS A C 13
ATOM 6272 O O . CYS A 1 29 ? 0.129 -4.258 2.574 1.00 0.00 29 CYS A O 13
ATOM 6279 N N . LYS A 1 30 ? 0.008 -3.780 0.425 1.00 0.00 30 LYS A N 13
ATOM 6280 C CA . LYS A 1 30 ? -0.090 -5.222 0.048 1.00 0.00 30 LYS A CA 13
ATOM 6281 C C . LYS A 1 30 ? 0.767 -5.497 -1.191 1.00 0.00 30 LYS A C 13
ATOM 6282 O O . LYS A 1 30 ? 0.834 -4.691 -2.100 1.00 0.00 30 LYS A O 13
ATOM 6301 N N . VAL A 1 31 ? 1.427 -6.628 -1.231 1.00 0.00 31 VAL A N 13
ATOM 6302 C CA . VAL A 1 31 ? 2.290 -6.956 -2.410 1.00 0.00 31 VAL A CA 13
ATOM 6303 C C . VAL A 1 31 ? 1.442 -7.068 -3.684 1.00 0.00 31 VAL A C 13
ATOM 6304 O O . VAL A 1 31 ? 0.358 -7.624 -3.676 1.00 0.00 31 VAL A O 13
ATOM 6317 N N . LEU A 1 32 ? 1.931 -6.539 -4.776 1.00 0.00 32 LEU A N 13
ATOM 6318 C CA . LEU A 1 32 ? 1.164 -6.607 -6.056 1.00 0.00 32 LEU A CA 13
ATOM 6319 C C . LEU A 1 32 ? 1.425 -7.942 -6.761 1.00 0.00 32 LEU A C 13
ATOM 6320 O O . LEU A 1 32 ? 0.528 -8.539 -7.325 1.00 0.00 32 LEU A O 13
ATOM 6336 N N . LEU A 1 33 ? 2.646 -8.411 -6.729 1.00 0.00 33 LEU A N 13
ATOM 6337 C CA . LEU A 1 33 ? 2.976 -9.708 -7.393 1.00 0.00 33 LEU A CA 13
ATOM 6338 C C . LEU A 1 33 ? 2.808 -10.869 -6.405 1.00 0.00 33 LEU A C 13
ATOM 6339 O O . LEU A 1 33 ? 1.943 -11.647 -6.772 1.00 0.00 33 LEU A O 13
ATOM 6358 N N . GLU A 1 1 ? 11.803 5.420 1.291 1.00 0.00 1 GLU A N 14
ATOM 6359 C CA . GLU A 1 1 ? 10.925 5.147 2.470 1.00 0.00 1 GLU A CA 14
ATOM 6360 C C . GLU A 1 1 ? 10.278 3.762 2.348 1.00 0.00 1 GLU A C 14
ATOM 6361 O O . GLU A 1 1 ? 10.013 3.282 1.260 1.00 0.00 1 GLU A O 14
ATOM 6375 N N . CYS A 1 2 ? 10.022 3.121 3.461 1.00 0.00 2 CYS A N 14
ATOM 6376 C CA . CYS A 1 2 ? 9.389 1.768 3.431 1.00 0.00 2 CYS A CA 14
ATOM 6377 C C . CYS A 1 2 ? 8.210 1.721 4.409 1.00 0.00 2 CYS A C 14
ATOM 6378 O O . CYS A 1 2 ? 8.328 2.112 5.556 1.00 0.00 2 CYS A O 14
ATOM 6385 N N . LYS A 1 3 ? 7.074 1.245 3.963 1.00 0.00 3 LYS A N 14
ATOM 6386 C CA . LYS A 1 3 ? 5.885 1.170 4.865 1.00 0.00 3 LYS A CA 14
ATOM 6387 C C . LYS A 1 3 ? 5.478 -0.290 5.087 1.00 0.00 3 LYS A C 14
ATOM 6388 O O . LYS A 1 3 ? 5.780 -1.158 4.288 1.00 0.00 3 LYS A O 14
ATOM 6407 N N . GLY A 1 4 ? 4.800 -0.564 6.174 1.00 0.00 4 GLY A N 14
ATOM 6408 C CA . GLY A 1 4 ? 4.374 -1.965 6.467 1.00 0.00 4 GLY A CA 14
ATOM 6409 C C . GLY A 1 4 ? 2.957 -2.206 5.942 1.00 0.00 4 GLY A C 14
ATOM 6410 O O . GLY A 1 4 ? 2.342 -1.335 5.354 1.00 0.00 4 GLY A O 14
ATOM 6414 N N . PHE A 1 5 ? 2.434 -3.388 6.157 1.00 0.00 5 PHE A N 14
ATOM 6415 C CA . PHE A 1 5 ? 1.054 -3.704 5.679 1.00 0.00 5 PHE A CA 14
ATOM 6416 C C . PHE A 1 5 ? 0.014 -3.033 6.588 1.00 0.00 5 PHE A C 14
ATOM 6417 O O . PHE A 1 5 ? 0.185 -2.956 7.790 1.00 0.00 5 PHE A O 14
ATOM 6434 N N . GLY A 1 6 ? -1.060 -2.545 6.018 1.00 0.00 6 GLY A N 14
ATOM 6435 C CA . GLY A 1 6 ? -2.111 -1.876 6.841 1.00 0.00 6 GLY A CA 14
ATOM 6436 C C . GLY A 1 6 ? -1.806 -0.376 6.984 1.00 0.00 6 GLY A C 14
ATOM 6437 O O . GLY A 1 6 ? -2.472 0.325 7.722 1.00 0.00 6 GLY A O 14
ATOM 6441 N N . LYS A 1 7 ? -0.812 0.125 6.284 1.00 0.00 7 LYS A N 14
ATOM 6442 C CA . LYS A 1 7 ? -0.477 1.578 6.383 1.00 0.00 7 LYS A CA 14
ATOM 6443 C C . LYS A 1 7 ? -1.238 2.358 5.304 1.00 0.00 7 LYS A C 14
ATOM 6444 O O . LYS A 1 7 ? -1.181 2.024 4.137 1.00 0.00 7 LYS A O 14
ATOM 6463 N N . SER A 1 8 ? -1.956 3.387 5.692 1.00 0.00 8 SER A N 14
ATOM 6464 C CA . SER A 1 8 ? -2.740 4.192 4.697 1.00 0.00 8 SER A CA 14
ATOM 6465 C C . SER A 1 8 ? -1.872 4.565 3.485 1.00 0.00 8 SER A C 14
ATOM 6466 O O . SER A 1 8 ? -0.761 5.041 3.629 1.00 0.00 8 SER A O 14
ATOM 6474 N N . CYS A 1 9 ? -2.374 4.343 2.293 1.00 0.00 9 CYS A N 14
ATOM 6475 C CA . CYS A 1 9 ? -1.587 4.672 1.065 1.00 0.00 9 CYS A CA 14
ATOM 6476 C C . CYS A 1 9 ? -2.513 4.790 -0.155 1.00 0.00 9 CYS A C 14
ATOM 6477 O O . CYS A 1 9 ? -3.565 4.179 -0.209 1.00 0.00 9 CYS A O 14
ATOM 6484 N N . VAL A 1 10 ? -2.118 5.564 -1.136 1.00 0.00 10 VAL A N 14
ATOM 6485 C CA . VAL A 1 10 ? -2.958 5.722 -2.365 1.00 0.00 10 VAL A CA 14
ATOM 6486 C C . VAL A 1 10 ? -2.393 4.843 -3.493 1.00 0.00 10 VAL A C 14
ATOM 6487 O O . VAL A 1 10 ? -1.199 4.840 -3.732 1.00 0.00 10 VAL A O 14
ATOM 6500 N N . PRO A 1 11 ? -3.272 4.124 -4.154 1.00 0.00 11 PRO A N 14
ATOM 6501 C CA . PRO A 1 11 ? -2.847 3.237 -5.269 1.00 0.00 11 PRO A CA 14
ATOM 6502 C C . PRO A 1 11 ? -2.455 4.070 -6.496 1.00 0.00 11 PRO A C 14
ATOM 6503 O O . PRO A 1 11 ? -3.143 5.003 -6.868 1.00 0.00 11 PRO A O 14
ATOM 6514 N N . GLY A 1 12 ? -1.351 3.742 -7.123 1.00 0.00 12 GLY A N 14
ATOM 6515 C CA . GLY A 1 12 ? -0.904 4.513 -8.324 1.00 0.00 12 GLY A CA 14
ATOM 6516 C C . GLY A 1 12 ? 0.492 5.091 -8.069 1.00 0.00 12 GLY A C 14
ATOM 6517 O O . GLY A 1 12 ? 1.366 5.010 -8.911 1.00 0.00 12 GLY A O 14
ATOM 6521 N N . LYS A 1 13 ? 0.709 5.665 -6.911 1.00 0.00 13 LYS A N 14
ATOM 6522 C CA . LYS A 1 13 ? 2.053 6.246 -6.594 1.00 0.00 13 LYS A CA 14
ATOM 6523 C C . LYS A 1 13 ? 2.963 5.183 -5.956 1.00 0.00 13 LYS A C 14
ATOM 6524 O O . LYS A 1 13 ? 4.170 5.334 -5.935 1.00 0.00 13 LYS A O 14
ATOM 6543 N N . ASN A 1 14 ? 2.389 4.116 -5.434 1.00 0.00 14 ASN A N 14
ATOM 6544 C CA . ASN A 1 14 ? 3.202 3.032 -4.789 1.00 0.00 14 ASN A CA 14
ATOM 6545 C C . ASN A 1 14 ? 4.013 3.607 -3.623 1.00 0.00 14 ASN A C 14
ATOM 6546 O O . ASN A 1 14 ? 5.209 3.816 -3.725 1.00 0.00 14 ASN A O 14
ATOM 6557 N N . GLU A 1 15 ? 3.363 3.866 -2.518 1.00 0.00 15 GLU A N 14
ATOM 6558 C CA . GLU A 1 15 ? 4.078 4.431 -1.335 1.00 0.00 15 GLU A CA 14
ATOM 6559 C C . GLU A 1 15 ? 4.338 3.334 -0.292 1.00 0.00 15 GLU A C 14
ATOM 6560 O O . GLU A 1 15 ? 4.147 3.534 0.893 1.00 0.00 15 GLU A O 14
ATOM 6572 N N . CYS A 1 16 ? 4.776 2.176 -0.725 1.00 0.00 16 CYS A N 14
ATOM 6573 C CA . CYS A 1 16 ? 5.054 1.065 0.237 1.00 0.00 16 CYS A CA 14
ATOM 6574 C C . CYS A 1 16 ? 6.411 0.422 -0.074 1.00 0.00 16 CYS A C 14
ATOM 6575 O O . CYS A 1 16 ? 7.091 0.807 -1.008 1.00 0.00 16 CYS A O 14
ATOM 6582 N N . CYS A 1 17 ? 6.810 -0.556 0.703 1.00 0.00 17 CYS A N 14
ATOM 6583 C CA . CYS A 1 17 ? 8.125 -1.229 0.457 1.00 0.00 17 CYS A CA 14
ATOM 6584 C C . CYS A 1 17 ? 8.046 -2.131 -0.783 1.00 0.00 17 CYS A C 14
ATOM 6585 O O . CYS A 1 17 ? 6.977 -2.394 -1.304 1.00 0.00 17 CYS A O 14
ATOM 6592 N N . SER A 1 18 ? 9.175 -2.607 -1.256 1.00 0.00 18 SER A N 14
ATOM 6593 C CA . SER A 1 18 ? 9.180 -3.496 -2.461 1.00 0.00 18 SER A CA 14
ATOM 6594 C C . SER A 1 18 ? 8.372 -4.769 -2.181 1.00 0.00 18 SER A C 14
ATOM 6595 O O . SER A 1 18 ? 8.613 -5.468 -1.214 1.00 0.00 18 SER A O 14
ATOM 6603 N N . GLY A 1 19 ? 7.407 -5.066 -3.017 1.00 0.00 19 GLY A N 14
ATOM 6604 C CA . GLY A 1 19 ? 6.570 -6.285 -2.803 1.00 0.00 19 GLY A CA 14
ATOM 6605 C C . GLY A 1 19 ? 5.196 -5.880 -2.252 1.00 0.00 19 GLY A C 14
ATOM 6606 O O . GLY A 1 19 ? 4.203 -6.533 -2.511 1.00 0.00 19 GLY A O 14
ATOM 6610 N N . TYR A 1 20 ? 5.133 -4.809 -1.496 1.00 0.00 20 TYR A N 14
ATOM 6611 C CA . TYR A 1 20 ? 3.824 -4.359 -0.927 1.00 0.00 20 TYR A CA 14
ATOM 6612 C C . TYR A 1 20 ? 3.218 -3.264 -1.815 1.00 0.00 20 TYR A C 14
ATOM 6613 O O . TYR A 1 20 ? 3.834 -2.243 -2.059 1.00 0.00 20 TYR A O 14
ATOM 6631 N N . ALA A 1 21 ? 2.018 -3.473 -2.300 1.00 0.00 21 ALA A N 14
ATOM 6632 C CA . ALA A 1 21 ? 1.366 -2.451 -3.178 1.00 0.00 21 ALA A CA 14
ATOM 6633 C C . ALA A 1 21 ? 0.171 -1.811 -2.460 1.00 0.00 21 ALA A C 14
ATOM 6634 O O . ALA A 1 21 ? -0.440 -2.411 -1.595 1.00 0.00 21 ALA A O 14
ATOM 6641 N N . CYS A 1 22 ? -0.164 -0.596 -2.818 1.00 0.00 22 CYS A N 14
ATOM 6642 C CA . CYS A 1 22 ? -1.319 0.092 -2.161 1.00 0.00 22 CYS A CA 14
ATOM 6643 C C . CYS A 1 22 ? -2.619 -0.211 -2.916 1.00 0.00 22 CYS A C 14
ATOM 6644 O O . CYS A 1 22 ? -2.641 -0.275 -4.132 1.00 0.00 22 CYS A O 14
ATOM 6651 N N . ASN A 1 23 ? -3.700 -0.401 -2.201 1.00 0.00 23 ASN A N 14
ATOM 6652 C CA . ASN A 1 23 ? -5.006 -0.706 -2.865 1.00 0.00 23 ASN A CA 14
ATOM 6653 C C . ASN A 1 23 ? -5.976 0.475 -2.714 1.00 0.00 23 ASN A C 14
ATOM 6654 O O . ASN A 1 23 ? -5.773 1.356 -1.900 1.00 0.00 23 ASN A O 14
ATOM 6665 N N . SER A 1 24 ? -7.032 0.491 -3.492 1.00 0.00 24 SER A N 14
ATOM 6666 C CA . SER A 1 24 ? -8.026 1.606 -3.398 1.00 0.00 24 SER A CA 14
ATOM 6667 C C . SER A 1 24 ? -9.227 1.192 -2.534 1.00 0.00 24 SER A C 14
ATOM 6668 O O . SER A 1 24 ? -9.897 2.028 -1.958 1.00 0.00 24 SER A O 14
ATOM 6676 N N . ARG A 1 25 ? -9.504 -0.090 -2.438 1.00 0.00 25 ARG A N 14
ATOM 6677 C CA . ARG A 1 25 ? -10.661 -0.553 -1.606 1.00 0.00 25 ARG A CA 14
ATOM 6678 C C . ARG A 1 25 ? -10.429 -0.182 -0.135 1.00 0.00 25 ARG A C 14
ATOM 6679 O O . ARG A 1 25 ? -11.275 0.417 0.501 1.00 0.00 25 ARG A O 14
ATOM 6700 N N . ASP A 1 26 ? -9.280 -0.519 0.399 1.00 0.00 26 ASP A N 14
ATOM 6701 C CA . ASP A 1 26 ? -8.973 -0.176 1.823 1.00 0.00 26 ASP A CA 14
ATOM 6702 C C . ASP A 1 26 ? -8.101 1.090 1.896 1.00 0.00 26 ASP A C 14
ATOM 6703 O O . ASP A 1 26 ? -7.898 1.643 2.961 1.00 0.00 26 ASP A O 14
ATOM 6712 N N . LYS A 1 27 ? -7.583 1.546 0.771 1.00 0.00 27 LYS A N 14
ATOM 6713 C CA . LYS A 1 27 ? -6.719 2.771 0.756 1.00 0.00 27 LYS A CA 14
ATOM 6714 C C . LYS A 1 27 ? -5.521 2.598 1.702 1.00 0.00 27 LYS A C 14
ATOM 6715 O O . LYS A 1 27 ? -5.195 3.484 2.472 1.00 0.00 27 LYS A O 14
ATOM 6734 N N . TRP A 1 28 ? -4.862 1.465 1.647 1.00 0.00 28 TRP A N 14
ATOM 6735 C CA . TRP A 1 28 ? -3.684 1.237 2.541 1.00 0.00 28 TRP A CA 14
ATOM 6736 C C . TRP A 1 28 ? -2.657 0.309 1.874 1.00 0.00 28 TRP A C 14
ATOM 6737 O O . TRP A 1 28 ? -2.733 0.030 0.692 1.00 0.00 28 TRP A O 14
ATOM 6758 N N . CYS A 1 29 ? -1.694 -0.160 2.627 1.00 0.00 29 CYS A N 14
ATOM 6759 C CA . CYS A 1 29 ? -0.654 -1.064 2.049 1.00 0.00 29 CYS A CA 14
ATOM 6760 C C . CYS A 1 29 ? -1.143 -2.515 2.067 1.00 0.00 29 CYS A C 14
ATOM 6761 O O . CYS A 1 29 ? -1.829 -2.938 2.980 1.00 0.00 29 CYS A O 14
ATOM 6768 N N . LYS A 1 30 ? -0.790 -3.279 1.065 1.00 0.00 30 LYS A N 14
ATOM 6769 C CA . LYS A 1 30 ? -1.225 -4.706 1.012 1.00 0.00 30 LYS A CA 14
ATOM 6770 C C . LYS A 1 30 ? -0.088 -5.583 0.479 1.00 0.00 30 LYS A C 14
ATOM 6771 O O . LYS A 1 30 ? 0.510 -5.285 -0.539 1.00 0.00 30 LYS A O 14
ATOM 6790 N N . VAL A 1 31 ? 0.214 -6.661 1.160 1.00 0.00 31 VAL A N 14
ATOM 6791 C CA . VAL A 1 31 ? 1.316 -7.561 0.694 1.00 0.00 31 VAL A CA 14
ATOM 6792 C C . VAL A 1 31 ? 0.941 -8.212 -0.645 1.00 0.00 31 VAL A C 14
ATOM 6793 O O . VAL A 1 31 ? -0.174 -8.660 -0.839 1.00 0.00 31 VAL A O 14
ATOM 6806 N N . LEU A 1 32 ? 1.867 -8.259 -1.568 1.00 0.00 32 LEU A N 14
ATOM 6807 C CA . LEU A 1 32 ? 1.575 -8.873 -2.898 1.00 0.00 32 LEU A CA 14
ATOM 6808 C C . LEU A 1 32 ? 2.547 -10.027 -3.170 1.00 0.00 32 LEU A C 14
ATOM 6809 O O . LEU A 1 32 ? 3.683 -9.818 -3.553 1.00 0.00 32 LEU A O 14
ATOM 6825 N N . LEU A 1 33 ? 2.105 -11.244 -2.972 1.00 0.00 33 LEU A N 14
ATOM 6826 C CA . LEU A 1 33 ? 2.996 -12.421 -3.215 1.00 0.00 33 LEU A CA 14
ATOM 6827 C C . LEU A 1 33 ? 2.292 -13.445 -4.114 1.00 0.00 33 LEU A C 14
ATOM 6828 O O . LEU A 1 33 ? 1.321 -13.943 -3.564 1.00 0.00 33 LEU A O 14
ATOM 6847 N N . GLU A 1 1 ? 9.533 6.984 3.298 1.00 0.00 1 GLU A N 15
ATOM 6848 C CA . GLU A 1 1 ? 8.448 6.503 2.390 1.00 0.00 1 GLU A CA 15
ATOM 6849 C C . GLU A 1 1 ? 8.368 4.971 2.429 1.00 0.00 1 GLU A C 15
ATOM 6850 O O . GLU A 1 1 ? 8.756 4.293 1.495 1.00 0.00 1 GLU A O 15
ATOM 6864 N N . CYS A 1 2 ? 7.871 4.422 3.510 1.00 0.00 2 CYS A N 15
ATOM 6865 C CA . CYS A 1 2 ? 7.767 2.934 3.620 1.00 0.00 2 CYS A CA 15
ATOM 6866 C C . CYS A 1 2 ? 6.661 2.548 4.610 1.00 0.00 2 CYS A C 15
ATOM 6867 O O . CYS A 1 2 ? 6.701 2.910 5.772 1.00 0.00 2 CYS A O 15
ATOM 6874 N N . LYS A 1 3 ? 5.681 1.806 4.159 1.00 0.00 3 LYS A N 15
ATOM 6875 C CA . LYS A 1 3 ? 4.575 1.378 5.067 1.00 0.00 3 LYS A CA 15
ATOM 6876 C C . LYS A 1 3 ? 4.529 -0.151 5.144 1.00 0.00 3 LYS A C 15
ATOM 6877 O O . LYS A 1 3 ? 4.764 -0.837 4.166 1.00 0.00 3 LYS A O 15
ATOM 6896 N N . GLY A 1 4 ? 4.230 -0.689 6.300 1.00 0.00 4 GLY A N 15
ATOM 6897 C CA . GLY A 1 4 ? 4.170 -2.173 6.446 1.00 0.00 4 GLY A CA 15
ATOM 6898 C C . GLY A 1 4 ? 2.909 -2.710 5.763 1.00 0.00 4 GLY A C 15
ATOM 6899 O O . GLY A 1 4 ? 2.150 -1.969 5.166 1.00 0.00 4 GLY A O 15
ATOM 6903 N N . PHE A 1 5 ? 2.677 -3.996 5.853 1.00 0.00 5 PHE A N 15
ATOM 6904 C CA . PHE A 1 5 ? 1.461 -4.586 5.217 1.00 0.00 5 PHE A CA 15
ATOM 6905 C C . PHE A 1 5 ? 0.230 -4.287 6.082 1.00 0.00 5 PHE A C 15
ATOM 6906 O O . PHE A 1 5 ? 0.267 -4.415 7.293 1.00 0.00 5 PHE A O 15
ATOM 6923 N N . GLY A 1 6 ? -0.855 -3.883 5.471 1.00 0.00 6 GLY A N 15
ATOM 6924 C CA . GLY A 1 6 ? -2.085 -3.565 6.255 1.00 0.00 6 GLY A CA 15
ATOM 6925 C C . GLY A 1 6 ? -1.955 -2.164 6.863 1.00 0.00 6 GLY A C 15
ATOM 6926 O O . GLY A 1 6 ? -2.431 -1.906 7.953 1.00 0.00 6 GLY A O 15
ATOM 6930 N N . LYS A 1 7 ? -1.309 -1.260 6.166 1.00 0.00 7 LYS A N 15
ATOM 6931 C CA . LYS A 1 7 ? -1.138 0.126 6.692 1.00 0.00 7 LYS A CA 15
ATOM 6932 C C . LYS A 1 7 ? -1.900 1.117 5.810 1.00 0.00 7 LYS A C 15
ATOM 6933 O O . LYS A 1 7 ? -1.665 1.203 4.620 1.00 0.00 7 LYS A O 15
ATOM 6952 N N . SER A 1 8 ? -2.813 1.861 6.387 1.00 0.00 8 SER A N 15
ATOM 6953 C CA . SER A 1 8 ? -3.603 2.851 5.588 1.00 0.00 8 SER A CA 15
ATOM 6954 C C . SER A 1 8 ? -2.669 3.740 4.756 1.00 0.00 8 SER A C 15
ATOM 6955 O O . SER A 1 8 ? -1.817 4.428 5.288 1.00 0.00 8 SER A O 15
ATOM 6963 N N . CYS A 1 9 ? -2.824 3.726 3.455 1.00 0.00 9 CYS A N 15
ATOM 6964 C CA . CYS A 1 9 ? -1.950 4.564 2.579 1.00 0.00 9 CYS A CA 15
ATOM 6965 C C . CYS A 1 9 ? -2.787 5.252 1.493 1.00 0.00 9 CYS A C 15
ATOM 6966 O O . CYS A 1 9 ? -3.979 5.035 1.385 1.00 0.00 9 CYS A O 15
ATOM 6973 N N . VAL A 1 10 ? -2.168 6.080 0.689 1.00 0.00 10 VAL A N 15
ATOM 6974 C CA . VAL A 1 10 ? -2.923 6.785 -0.391 1.00 0.00 10 VAL A CA 15
ATOM 6975 C C . VAL A 1 10 ? -2.676 6.098 -1.744 1.00 0.00 10 VAL A C 15
ATOM 6976 O O . VAL A 1 10 ? -1.576 6.138 -2.263 1.00 0.00 10 VAL A O 15
ATOM 6989 N N . PRO A 1 11 ? -3.715 5.494 -2.274 1.00 0.00 11 PRO A N 15
ATOM 6990 C CA . PRO A 1 11 ? -3.605 4.800 -3.584 1.00 0.00 11 PRO A CA 15
ATOM 6991 C C . PRO A 1 11 ? -3.483 5.823 -4.721 1.00 0.00 11 PRO A C 15
ATOM 6992 O O . PRO A 1 11 ? -4.386 6.601 -4.969 1.00 0.00 11 PRO A O 15
ATOM 7003 N N . GLY A 1 12 ? -2.367 5.827 -5.406 1.00 0.00 12 GLY A N 15
ATOM 7004 C CA . GLY A 1 12 ? -2.167 6.797 -6.525 1.00 0.00 12 GLY A CA 15
ATOM 7005 C C . GLY A 1 12 ? -0.742 7.354 -6.467 1.00 0.00 12 GLY A C 15
ATOM 7006 O O . GLY A 1 12 ? -0.067 7.458 -7.474 1.00 0.00 12 GLY A O 15
ATOM 7010 N N . LYS A 1 13 ? -0.280 7.709 -5.291 1.00 0.00 13 LYS A N 15
ATOM 7011 C CA . LYS A 1 13 ? 1.107 8.255 -5.157 1.00 0.00 13 LYS A CA 15
ATOM 7012 C C . LYS A 1 13 ? 2.070 7.179 -4.624 1.00 0.00 13 LYS A C 15
ATOM 7013 O O . LYS A 1 13 ? 3.166 7.487 -4.196 1.00 0.00 13 LYS A O 15
ATOM 7032 N N . ASN A 1 14 ? 1.669 5.922 -4.650 1.00 0.00 14 ASN A N 15
ATOM 7033 C CA . ASN A 1 14 ? 2.552 4.820 -4.147 1.00 0.00 14 ASN A CA 15
ATOM 7034 C C . ASN A 1 14 ? 3.074 5.147 -2.739 1.00 0.00 14 ASN A C 15
ATOM 7035 O O . ASN A 1 14 ? 4.218 5.526 -2.560 1.00 0.00 14 ASN A O 15
ATOM 7046 N N . GLU A 1 15 ? 2.238 5.003 -1.742 1.00 0.00 15 GLU A N 15
ATOM 7047 C CA . GLU A 1 15 ? 2.672 5.305 -0.343 1.00 0.00 15 GLU A CA 15
ATOM 7048 C C . GLU A 1 15 ? 2.971 4.005 0.420 1.00 0.00 15 GLU A C 15
ATOM 7049 O O . GLU A 1 15 ? 2.525 3.812 1.536 1.00 0.00 15 GLU A O 15
ATOM 7061 N N . CYS A 1 16 ? 3.728 3.114 -0.174 1.00 0.00 16 CYS A N 15
ATOM 7062 C CA . CYS A 1 16 ? 4.062 1.828 0.514 1.00 0.00 16 CYS A CA 15
ATOM 7063 C C . CYS A 1 16 ? 5.571 1.561 0.443 1.00 0.00 16 CYS A C 15
ATOM 7064 O O . CYS A 1 16 ? 6.321 2.326 -0.136 1.00 0.00 16 CYS A O 15
ATOM 7071 N N . CYS A 1 17 ? 6.020 0.479 1.031 1.00 0.00 17 CYS A N 15
ATOM 7072 C CA . CYS A 1 17 ? 7.480 0.154 1.004 1.00 0.00 17 CYS A CA 15
ATOM 7073 C C . CYS A 1 17 ? 7.820 -0.685 -0.236 1.00 0.00 17 CYS A C 15
ATOM 7074 O O . CYS A 1 17 ? 6.964 -0.978 -1.052 1.00 0.00 17 CYS A O 15
ATOM 7081 N N . SER A 1 18 ? 9.065 -1.071 -0.382 1.00 0.00 18 SER A N 15
ATOM 7082 C CA . SER A 1 18 ? 9.472 -1.891 -1.567 1.00 0.00 18 SER A CA 15
ATOM 7083 C C . SER A 1 18 ? 8.756 -3.246 -1.542 1.00 0.00 18 SER A C 15
ATOM 7084 O O . SER A 1 18 ? 8.872 -4.002 -0.595 1.00 0.00 18 SER A O 15
ATOM 7092 N N . GLY A 1 19 ? 8.011 -3.552 -2.575 1.00 0.00 19 GLY A N 15
ATOM 7093 C CA . GLY A 1 19 ? 7.277 -4.852 -2.616 1.00 0.00 19 GLY A CA 15
ATOM 7094 C C . GLY A 1 19 ? 5.799 -4.630 -2.265 1.00 0.00 19 GLY A C 15
ATOM 7095 O O . GLY A 1 19 ? 4.944 -5.399 -2.658 1.00 0.00 19 GLY A O 15
ATOM 7099 N N . TYR A 1 20 ? 5.491 -3.589 -1.525 1.00 0.00 20 TYR A N 15
ATOM 7100 C CA . TYR A 1 20 ? 4.067 -3.325 -1.149 1.00 0.00 20 TYR A CA 15
ATOM 7101 C C . TYR A 1 20 ? 3.472 -2.222 -2.032 1.00 0.00 20 TYR A C 15
ATOM 7102 O O . TYR A 1 20 ? 4.177 -1.366 -2.535 1.00 0.00 20 TYR A O 15
ATOM 7120 N N . ALA A 1 21 ? 2.176 -2.241 -2.218 1.00 0.00 21 ALA A N 15
ATOM 7121 C CA . ALA A 1 21 ? 1.513 -1.201 -3.061 1.00 0.00 21 ALA A CA 15
ATOM 7122 C C . ALA A 1 21 ? 0.132 -0.859 -2.489 1.00 0.00 21 ALA A C 15
ATOM 7123 O O . ALA A 1 21 ? -0.544 -1.704 -1.931 1.00 0.00 21 ALA A O 15
ATOM 7130 N N . CYS A 1 22 ? -0.291 0.374 -2.625 1.00 0.00 22 CYS A N 15
ATOM 7131 C CA . CYS A 1 22 ? -1.630 0.776 -2.091 1.00 0.00 22 CYS A CA 15
ATOM 7132 C C . CYS A 1 22 ? -2.745 0.029 -2.835 1.00 0.00 22 CYS A C 15
ATOM 7133 O O . CYS A 1 22 ? -2.816 0.056 -4.050 1.00 0.00 22 CYS A O 15
ATOM 7140 N N . ASN A 1 23 ? -3.611 -0.641 -2.115 1.00 0.00 23 ASN A N 15
ATOM 7141 C CA . ASN A 1 23 ? -4.720 -1.397 -2.777 1.00 0.00 23 ASN A CA 15
ATOM 7142 C C . ASN A 1 23 ? -6.039 -0.621 -2.672 1.00 0.00 23 ASN A C 15
ATOM 7143 O O . ASN A 1 23 ? -6.174 0.289 -1.877 1.00 0.00 23 ASN A O 15
ATOM 7154 N N . SER A 1 24 ? -7.012 -0.981 -3.472 1.00 0.00 24 SER A N 15
ATOM 7155 C CA . SER A 1 24 ? -8.329 -0.272 -3.429 1.00 0.00 24 SER A CA 15
ATOM 7156 C C . SER A 1 24 ? -9.303 -0.981 -2.474 1.00 0.00 24 SER A C 15
ATOM 7157 O O . SER A 1 24 ? -10.276 -0.399 -2.035 1.00 0.00 24 SER A O 15
ATOM 7165 N N . ARG A 1 25 ? -9.054 -2.231 -2.155 1.00 0.00 25 ARG A N 15
ATOM 7166 C CA . ARG A 1 25 ? -9.971 -2.975 -1.233 1.00 0.00 25 ARG A CA 15
ATOM 7167 C C . ARG A 1 25 ? -10.025 -2.296 0.143 1.00 0.00 25 ARG A C 15
ATOM 7168 O O . ARG A 1 25 ? -11.088 -1.981 0.643 1.00 0.00 25 ARG A O 15
ATOM 7189 N N . ASP A 1 26 ? -8.889 -2.076 0.757 1.00 0.00 26 ASP A N 15
ATOM 7190 C CA . ASP A 1 26 ? -8.875 -1.424 2.104 1.00 0.00 26 ASP A CA 15
ATOM 7191 C C . ASP A 1 26 ? -8.051 -0.126 2.083 1.00 0.00 26 ASP A C 15
ATOM 7192 O O . ASP A 1 26 ? -7.792 0.460 3.118 1.00 0.00 26 ASP A O 15
ATOM 7201 N N . LYS A 1 27 ? -7.636 0.329 0.917 1.00 0.00 27 LYS A N 15
ATOM 7202 C CA . LYS A 1 27 ? -6.825 1.587 0.831 1.00 0.00 27 LYS A CA 15
ATOM 7203 C C . LYS A 1 27 ? -5.591 1.494 1.741 1.00 0.00 27 LYS A C 15
ATOM 7204 O O . LYS A 1 27 ? -5.252 2.430 2.443 1.00 0.00 27 LYS A O 15
ATOM 7223 N N . TRP A 1 28 ? -4.918 0.370 1.731 1.00 0.00 28 TRP A N 15
ATOM 7224 C CA . TRP A 1 28 ? -3.704 0.210 2.593 1.00 0.00 28 TRP A CA 15
ATOM 7225 C C . TRP A 1 28 ? -2.536 -0.376 1.786 1.00 0.00 28 TRP A C 15
ATOM 7226 O O . TRP A 1 28 ? -2.621 -0.534 0.583 1.00 0.00 28 TRP A O 15
ATOM 7247 N N . CYS A 1 29 ? -1.443 -0.688 2.437 1.00 0.00 29 CYS A N 15
ATOM 7248 C CA . CYS A 1 29 ? -0.271 -1.252 1.701 1.00 0.00 29 CYS A CA 15
ATOM 7249 C C . CYS A 1 29 ? -0.369 -2.778 1.625 1.00 0.00 29 CYS A C 15
ATOM 7250 O O . CYS A 1 29 ? -0.202 -3.473 2.610 1.00 0.00 29 CYS A O 15
ATOM 7257 N N . LYS A 1 30 ? -0.633 -3.299 0.455 1.00 0.00 30 LYS A N 15
ATOM 7258 C CA . LYS A 1 30 ? -0.737 -4.778 0.287 1.00 0.00 30 LYS A CA 15
ATOM 7259 C C . LYS A 1 30 ? 0.445 -5.286 -0.546 1.00 0.00 30 LYS A C 15
ATOM 7260 O O . LYS A 1 30 ? 1.053 -4.540 -1.288 1.00 0.00 30 LYS A O 15
ATOM 7279 N N . VAL A 1 31 ? 0.773 -6.548 -0.433 1.00 0.00 31 VAL A N 15
ATOM 7280 C CA . VAL A 1 31 ? 1.919 -7.098 -1.226 1.00 0.00 31 VAL A CA 15
ATOM 7281 C C . VAL A 1 31 ? 1.640 -6.944 -2.728 1.00 0.00 31 VAL A C 15
ATOM 7282 O O . VAL A 1 31 ? 0.501 -6.919 -3.156 1.00 0.00 31 VAL A O 15
ATOM 7295 N N . LEU A 1 32 ? 2.674 -6.837 -3.526 1.00 0.00 32 LEU A N 15
ATOM 7296 C CA . LEU A 1 32 ? 2.480 -6.679 -5.002 1.00 0.00 32 LEU A CA 15
ATOM 7297 C C . LEU A 1 32 ? 1.664 -7.848 -5.566 1.00 0.00 32 LEU A C 15
ATOM 7298 O O . LEU A 1 32 ? 0.670 -7.653 -6.239 1.00 0.00 32 LEU A O 15
ATOM 7314 N N . LEU A 1 33 ? 2.078 -9.057 -5.291 1.00 0.00 33 LEU A N 15
ATOM 7315 C CA . LEU A 1 33 ? 1.331 -10.250 -5.804 1.00 0.00 33 LEU A CA 15
ATOM 7316 C C . LEU A 1 33 ? 1.480 -11.441 -4.844 1.00 0.00 33 LEU A C 15
ATOM 7317 O O . LEU A 1 33 ? 2.566 -11.461 -4.283 1.00 0.00 33 LEU A O 15
ATOM 7336 N N . GLU A 1 1 ? 8.915 8.219 4.289 1.00 0.00 1 GLU A N 16
ATOM 7337 C CA . GLU A 1 1 ? 7.796 7.390 4.830 1.00 0.00 1 GLU A CA 16
ATOM 7338 C C . GLU A 1 1 ? 7.762 6.019 4.141 1.00 0.00 1 GLU A C 16
ATOM 7339 O O . GLU A 1 1 ? 7.910 5.915 2.937 1.00 0.00 1 GLU A O 16
ATOM 7353 N N . CYS A 1 2 ? 7.567 4.970 4.901 1.00 0.00 2 CYS A N 16
ATOM 7354 C CA . CYS A 1 2 ? 7.520 3.599 4.305 1.00 0.00 2 CYS A CA 16
ATOM 7355 C C . CYS A 1 2 ? 6.461 2.750 5.021 1.00 0.00 2 CYS A C 16
ATOM 7356 O O . CYS A 1 2 ? 6.491 2.595 6.228 1.00 0.00 2 CYS A O 16
ATOM 7363 N N . LYS A 1 3 ? 5.530 2.197 4.283 1.00 0.00 3 LYS A N 16
ATOM 7364 C CA . LYS A 1 3 ? 4.469 1.353 4.914 1.00 0.00 3 LYS A CA 16
ATOM 7365 C C . LYS A 1 3 ? 4.771 -0.133 4.689 1.00 0.00 3 LYS A C 16
ATOM 7366 O O . LYS A 1 3 ? 5.532 -0.495 3.811 1.00 0.00 3 LYS A O 16
ATOM 7385 N N . GLY A 1 4 ? 4.179 -0.994 5.478 1.00 0.00 4 GLY A N 16
ATOM 7386 C CA . GLY A 1 4 ? 4.424 -2.459 5.318 1.00 0.00 4 GLY A CA 16
ATOM 7387 C C . GLY A 1 4 ? 3.164 -3.133 4.768 1.00 0.00 4 GLY A C 16
ATOM 7388 O O . GLY A 1 4 ? 2.305 -2.489 4.197 1.00 0.00 4 GLY A O 16
ATOM 7392 N N . PHE A 1 5 ? 3.047 -4.425 4.939 1.00 0.00 5 PHE A N 16
ATOM 7393 C CA . PHE A 1 5 ? 1.841 -5.147 4.429 1.00 0.00 5 PHE A CA 16
ATOM 7394 C C . PHE A 1 5 ? 0.660 -4.945 5.389 1.00 0.00 5 PHE A C 16
ATOM 7395 O O . PHE A 1 5 ? 0.814 -4.996 6.595 1.00 0.00 5 PHE A O 16
ATOM 7412 N N . GLY A 1 6 ? -0.515 -4.711 4.857 1.00 0.00 6 GLY A N 16
ATOM 7413 C CA . GLY A 1 6 ? -1.711 -4.499 5.727 1.00 0.00 6 GLY A CA 16
ATOM 7414 C C . GLY A 1 6 ? -1.640 -3.117 6.392 1.00 0.00 6 GLY A C 16
ATOM 7415 O O . GLY A 1 6 ? -2.178 -2.914 7.464 1.00 0.00 6 GLY A O 16
ATOM 7419 N N . LYS A 1 7 ? -0.984 -2.167 5.767 1.00 0.00 7 LYS A N 16
ATOM 7420 C CA . LYS A 1 7 ? -0.883 -0.802 6.365 1.00 0.00 7 LYS A CA 16
ATOM 7421 C C . LYS A 1 7 ? -1.762 0.182 5.588 1.00 0.00 7 LYS A C 16
ATOM 7422 O O . LYS A 1 7 ? -1.523 0.452 4.426 1.00 0.00 7 LYS A O 16
ATOM 7441 N N . SER A 1 8 ? -2.776 0.717 6.224 1.00 0.00 8 SER A N 16
ATOM 7442 C CA . SER A 1 8 ? -3.684 1.688 5.533 1.00 0.00 8 SER A CA 16
ATOM 7443 C C . SER A 1 8 ? -2.869 2.792 4.846 1.00 0.00 8 SER A C 16
ATOM 7444 O O . SER A 1 8 ? -2.104 3.496 5.479 1.00 0.00 8 SER A O 16
ATOM 7452 N N . CYS A 1 9 ? -3.029 2.942 3.555 1.00 0.00 9 CYS A N 16
ATOM 7453 C CA . CYS A 1 9 ? -2.271 3.995 2.813 1.00 0.00 9 CYS A CA 16
ATOM 7454 C C . CYS A 1 9 ? -3.196 4.719 1.825 1.00 0.00 9 CYS A C 16
ATOM 7455 O O . CYS A 1 9 ? -4.393 4.496 1.803 1.00 0.00 9 CYS A O 16
ATOM 7462 N N . VAL A 1 10 ? -2.648 5.585 1.011 1.00 0.00 10 VAL A N 16
ATOM 7463 C CA . VAL A 1 10 ? -3.489 6.327 0.024 1.00 0.00 10 VAL A CA 16
ATOM 7464 C C . VAL A 1 10 ? -3.091 5.932 -1.405 1.00 0.00 10 VAL A C 16
ATOM 7465 O O . VAL A 1 10 ? -2.021 6.285 -1.865 1.00 0.00 10 VAL A O 16
ATOM 7478 N N . PRO A 1 11 ? -3.969 5.212 -2.067 1.00 0.00 11 PRO A N 16
ATOM 7479 C CA . PRO A 1 11 ? -3.697 4.774 -3.461 1.00 0.00 11 PRO A CA 16
ATOM 7480 C C . PRO A 1 11 ? -3.780 5.970 -4.419 1.00 0.00 11 PRO A C 16
ATOM 7481 O O . PRO A 1 11 ? -4.523 6.906 -4.192 1.00 0.00 11 PRO A O 16
ATOM 7492 N N . GLY A 1 12 ? -3.014 5.946 -5.481 1.00 0.00 12 GLY A N 16
ATOM 7493 C CA . GLY A 1 12 ? -3.034 7.081 -6.454 1.00 0.00 12 GLY A CA 16
ATOM 7494 C C . GLY A 1 12 ? -1.802 7.963 -6.234 1.00 0.00 12 GLY A C 16
ATOM 7495 O O . GLY A 1 12 ? -1.102 8.306 -7.168 1.00 0.00 12 GLY A O 16
ATOM 7499 N N . LYS A 1 13 ? -1.525 8.325 -5.004 1.00 0.00 13 LYS A N 16
ATOM 7500 C CA . LYS A 1 13 ? -0.330 9.180 -4.719 1.00 0.00 13 LYS A CA 16
ATOM 7501 C C . LYS A 1 13 ? 0.913 8.305 -4.471 1.00 0.00 13 LYS A C 16
ATOM 7502 O O . LYS A 1 13 ? 2.015 8.809 -4.361 1.00 0.00 13 LYS A O 16
ATOM 7521 N N . ASN A 1 14 ? 0.741 6.999 -4.389 1.00 0.00 14 ASN A N 16
ATOM 7522 C CA . ASN A 1 14 ? 1.901 6.079 -4.156 1.00 0.00 14 ASN A CA 16
ATOM 7523 C C . ASN A 1 14 ? 2.655 6.476 -2.880 1.00 0.00 14 ASN A C 16
ATOM 7524 O O . ASN A 1 14 ? 3.762 6.981 -2.925 1.00 0.00 14 ASN A O 16
ATOM 7535 N N . GLU A 1 15 ? 2.055 6.248 -1.739 1.00 0.00 15 GLU A N 16
ATOM 7536 C CA . GLU A 1 15 ? 2.722 6.604 -0.450 1.00 0.00 15 GLU A CA 16
ATOM 7537 C C . GLU A 1 15 ? 3.182 5.334 0.285 1.00 0.00 15 GLU A C 16
ATOM 7538 O O . GLU A 1 15 ? 3.340 5.332 1.492 1.00 0.00 15 GLU A O 16
ATOM 7550 N N . CYS A 1 16 ? 3.399 4.255 -0.433 1.00 0.00 16 CYS A N 16
ATOM 7551 C CA . CYS A 1 16 ? 3.847 2.988 0.221 1.00 0.00 16 CYS A CA 16
ATOM 7552 C C . CYS A 1 16 ? 5.336 2.733 -0.060 1.00 0.00 16 CYS A C 16
ATOM 7553 O O . CYS A 1 16 ? 5.935 3.365 -0.910 1.00 0.00 16 CYS A O 16
ATOM 7560 N N . CYS A 1 17 ? 5.934 1.808 0.655 1.00 0.00 17 CYS A N 16
ATOM 7561 C CA . CYS A 1 17 ? 7.386 1.501 0.443 1.00 0.00 17 CYS A CA 16
ATOM 7562 C C . CYS A 1 17 ? 7.606 0.849 -0.928 1.00 0.00 17 CYS A C 16
ATOM 7563 O O . CYS A 1 17 ? 6.697 0.286 -1.510 1.00 0.00 17 CYS A O 16
ATOM 7570 N N . SER A 1 18 ? 8.812 0.917 -1.442 1.00 0.00 18 SER A N 16
ATOM 7571 C CA . SER A 1 18 ? 9.101 0.297 -2.773 1.00 0.00 18 SER A CA 16
ATOM 7572 C C . SER A 1 18 ? 8.865 -1.218 -2.707 1.00 0.00 18 SER A C 16
ATOM 7573 O O . SER A 1 18 ? 9.558 -1.935 -2.008 1.00 0.00 18 SER A O 16
ATOM 7581 N N . GLY A 1 19 ? 7.879 -1.701 -3.422 1.00 0.00 19 GLY A N 16
ATOM 7582 C CA . GLY A 1 19 ? 7.573 -3.162 -3.402 1.00 0.00 19 GLY A CA 16
ATOM 7583 C C . GLY A 1 19 ? 6.092 -3.369 -3.065 1.00 0.00 19 GLY A C 16
ATOM 7584 O O . GLY A 1 19 ? 5.428 -4.209 -3.645 1.00 0.00 19 GLY A O 16
ATOM 7588 N N . TYR A 1 20 ? 5.571 -2.609 -2.132 1.00 0.00 20 TYR A N 16
ATOM 7589 C CA . TYR A 1 20 ? 4.132 -2.754 -1.750 1.00 0.00 20 TYR A CA 16
ATOM 7590 C C . TYR A 1 20 ? 3.306 -1.623 -2.374 1.00 0.00 20 TYR A C 16
ATOM 7591 O O . TYR A 1 20 ? 3.655 -0.461 -2.276 1.00 0.00 20 TYR A O 16
ATOM 7609 N N . ALA A 1 21 ? 2.215 -1.957 -3.019 1.00 0.00 21 ALA A N 16
ATOM 7610 C CA . ALA A 1 21 ? 1.360 -0.909 -3.659 1.00 0.00 21 ALA A CA 16
ATOM 7611 C C . ALA A 1 21 ? 0.042 -0.751 -2.891 1.00 0.00 21 ALA A C 16
ATOM 7612 O O . ALA A 1 21 ? -0.450 -1.686 -2.286 1.00 0.00 21 ALA A O 16
ATOM 7619 N N . CYS A 1 22 ? -0.535 0.428 -2.919 1.00 0.00 22 CYS A N 16
ATOM 7620 C CA . CYS A 1 22 ? -1.826 0.653 -2.197 1.00 0.00 22 CYS A CA 16
ATOM 7621 C C . CYS A 1 22 ? -2.957 -0.103 -2.903 1.00 0.00 22 CYS A C 16
ATOM 7622 O O . CYS A 1 22 ? -3.308 0.196 -4.030 1.00 0.00 22 CYS A O 16
ATOM 7629 N N . ASN A 1 23 ? -3.524 -1.083 -2.246 1.00 0.00 23 ASN A N 16
ATOM 7630 C CA . ASN A 1 23 ? -4.629 -1.871 -2.872 1.00 0.00 23 ASN A CA 16
ATOM 7631 C C . ASN A 1 23 ? -5.986 -1.236 -2.557 1.00 0.00 23 ASN A C 16
ATOM 7632 O O . ASN A 1 23 ? -6.188 -0.670 -1.498 1.00 0.00 23 ASN A O 16
ATOM 7643 N N . SER A 1 24 ? -6.917 -1.332 -3.473 1.00 0.00 24 SER A N 16
ATOM 7644 C CA . SER A 1 24 ? -8.271 -0.741 -3.242 1.00 0.00 24 SER A CA 16
ATOM 7645 C C . SER A 1 24 ? -9.126 -1.665 -2.358 1.00 0.00 24 SER A C 16
ATOM 7646 O O . SER A 1 24 ? -10.102 -1.234 -1.772 1.00 0.00 24 SER A O 16
ATOM 7654 N N . ARG A 1 25 ? -8.769 -2.929 -2.259 1.00 0.00 25 ARG A N 16
ATOM 7655 C CA . ARG A 1 25 ? -9.561 -3.884 -1.413 1.00 0.00 25 ARG A CA 16
ATOM 7656 C C . ARG A 1 25 ? -9.729 -3.336 0.012 1.00 0.00 25 ARG A C 16
ATOM 7657 O O . ARG A 1 25 ? -10.831 -3.235 0.517 1.00 0.00 25 ARG A O 16
ATOM 7678 N N . ASP A 1 26 ? -8.645 -2.984 0.661 1.00 0.00 26 ASP A N 16
ATOM 7679 C CA . ASP A 1 26 ? -8.742 -2.444 2.053 1.00 0.00 26 ASP A CA 16
ATOM 7680 C C . ASP A 1 26 ? -7.923 -1.149 2.190 1.00 0.00 26 ASP A C 16
ATOM 7681 O O . ASP A 1 26 ? -7.374 -0.873 3.240 1.00 0.00 26 ASP A O 16
ATOM 7690 N N . LYS A 1 27 ? -7.841 -0.363 1.130 1.00 0.00 27 LYS A N 16
ATOM 7691 C CA . LYS A 1 27 ? -7.059 0.925 1.151 1.00 0.00 27 LYS A CA 16
ATOM 7692 C C . LYS A 1 27 ? -5.774 0.793 1.988 1.00 0.00 27 LYS A C 16
ATOM 7693 O O . LYS A 1 27 ? -5.427 1.668 2.761 1.00 0.00 27 LYS A O 16
ATOM 7712 N N . TRP A 1 28 ? -5.061 -0.297 1.825 1.00 0.00 28 TRP A N 16
ATOM 7713 C CA . TRP A 1 28 ? -3.796 -0.493 2.597 1.00 0.00 28 TRP A CA 16
ATOM 7714 C C . TRP A 1 28 ? -2.639 -0.874 1.663 1.00 0.00 28 TRP A C 16
ATOM 7715 O O . TRP A 1 28 ? -2.762 -0.818 0.455 1.00 0.00 28 TRP A O 16
ATOM 7736 N N . CYS A 1 29 ? -1.514 -1.246 2.217 1.00 0.00 29 CYS A N 16
ATOM 7737 C CA . CYS A 1 29 ? -0.343 -1.616 1.369 1.00 0.00 29 CYS A CA 16
ATOM 7738 C C . CYS A 1 29 ? -0.285 -3.132 1.158 1.00 0.00 29 CYS A C 16
ATOM 7739 O O . CYS A 1 29 ? -0.215 -3.898 2.101 1.00 0.00 29 CYS A O 16
ATOM 7746 N N . LYS A 1 30 ? -0.303 -3.563 -0.078 1.00 0.00 30 LYS A N 16
ATOM 7747 C CA . LYS A 1 30 ? -0.239 -5.026 -0.373 1.00 0.00 30 LYS A CA 16
ATOM 7748 C C . LYS A 1 30 ? 1.008 -5.336 -1.210 1.00 0.00 30 LYS A C 16
ATOM 7749 O O . LYS A 1 30 ? 1.513 -4.490 -1.923 1.00 0.00 30 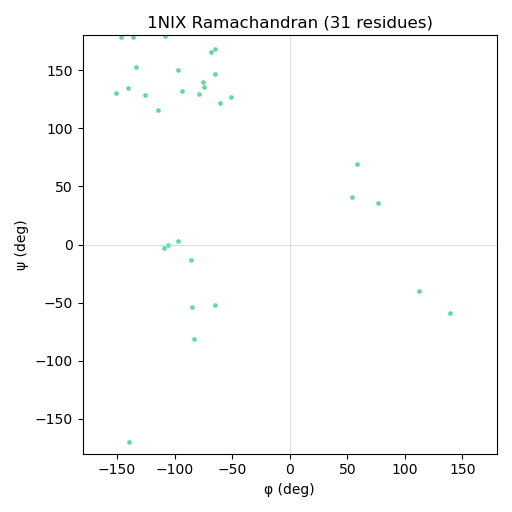LYS A O 16
ATOM 7768 N N . VAL A 1 31 ? 1.503 -6.545 -1.128 1.00 0.00 31 VAL A N 16
ATOM 7769 C CA . VAL A 1 31 ? 2.718 -6.920 -1.918 1.00 0.00 31 VAL A CA 16
ATOM 7770 C C . VAL A 1 31 ? 2.355 -7.078 -3.403 1.00 0.00 31 VAL A C 16
ATOM 7771 O O . VAL A 1 31 ? 1.228 -7.385 -3.745 1.00 0.00 31 VAL A O 16
ATOM 7784 N N . LEU A 1 32 ? 3.303 -6.868 -4.284 1.00 0.00 32 LEU A N 16
ATOM 7785 C CA . LEU A 1 32 ? 3.015 -7.004 -5.747 1.00 0.00 32 LEU A CA 16
ATOM 7786 C C . LEU A 1 32 ? 2.814 -8.480 -6.116 1.00 0.00 32 LEU A C 16
ATOM 7787 O O . LEU A 1 32 ? 3.716 -9.288 -5.990 1.00 0.00 32 LEU A O 16
ATOM 7803 N N . LEU A 1 33 ? 1.636 -8.834 -6.571 1.00 0.00 33 LEU A N 16
ATOM 7804 C CA . LEU A 1 33 ? 1.370 -10.258 -6.952 1.00 0.00 33 LEU A CA 16
ATOM 7805 C C . LEU A 1 33 ? 1.423 -10.427 -8.477 1.00 0.00 33 LEU A C 16
ATOM 7806 O O . LEU A 1 33 ? 0.920 -9.483 -9.071 1.00 0.00 33 LEU A O 16
ATOM 7825 N N . GLU A 1 1 ? 9.747 7.608 1.940 1.00 0.00 1 GLU A N 17
ATOM 7826 C CA . GLU A 1 1 ? 9.402 6.777 3.132 1.00 0.00 1 GLU A CA 17
ATOM 7827 C C . GLU A 1 1 ? 8.758 5.457 2.689 1.00 0.00 1 GLU A C 17
ATOM 7828 O O . GLU A 1 1 ? 7.808 5.443 1.929 1.00 0.00 1 GLU A O 17
ATOM 7842 N N . CYS A 1 2 ? 9.271 4.349 3.165 1.00 0.00 2 CYS A N 17
ATOM 7843 C CA . CYS A 1 2 ? 8.695 3.023 2.780 1.00 0.00 2 CYS A CA 17
ATOM 7844 C C . CYS A 1 2 ? 7.538 2.659 3.716 1.00 0.00 2 CYS A C 17
ATOM 7845 O O . CYS A 1 2 ? 7.610 2.863 4.914 1.00 0.00 2 CYS A O 17
ATOM 7852 N N . LYS A 1 3 ? 6.473 2.122 3.177 1.00 0.00 3 LYS A N 17
ATOM 7853 C CA . LYS A 1 3 ? 5.306 1.742 4.031 1.00 0.00 3 LYS A CA 17
ATOM 7854 C C . LYS A 1 3 ? 5.362 0.249 4.371 1.00 0.00 3 LYS A C 17
ATOM 7855 O O . LYS A 1 3 ? 5.798 -0.561 3.574 1.00 0.00 3 LYS A O 17
ATOM 7874 N N . GLY A 1 4 ? 4.925 -0.117 5.550 1.00 0.00 4 GLY A N 17
ATOM 7875 C CA . GLY A 1 4 ? 4.952 -1.554 5.953 1.00 0.00 4 GLY A CA 17
ATOM 7876 C C . GLY A 1 4 ? 3.667 -2.248 5.496 1.00 0.00 4 GLY A C 17
ATOM 7877 O O . GLY A 1 4 ? 3.387 -2.341 4.316 1.00 0.00 4 GLY A O 17
ATOM 7881 N N . PHE A 1 5 ? 2.887 -2.740 6.427 1.00 0.00 5 PHE A N 17
ATOM 7882 C CA . PHE A 1 5 ? 1.617 -3.437 6.062 1.00 0.00 5 PHE A CA 17
ATOM 7883 C C . PHE A 1 5 ? 0.483 -2.993 6.995 1.00 0.00 5 PHE A C 17
ATOM 7884 O O . PHE A 1 5 ? 0.604 -3.056 8.205 1.00 0.00 5 PHE A O 17
ATOM 7901 N N . GLY A 1 6 ? -0.613 -2.543 6.439 1.00 0.00 6 GLY A N 17
ATOM 7902 C CA . GLY A 1 6 ? -1.758 -2.091 7.285 1.00 0.00 6 GLY A CA 17
ATOM 7903 C C . GLY A 1 6 ? -1.552 -0.630 7.695 1.00 0.00 6 GLY A C 17
ATOM 7904 O O . GLY A 1 6 ? -1.745 -0.266 8.840 1.00 0.00 6 GLY A O 17
ATOM 7908 N N . LYS A 1 7 ? -1.164 0.209 6.765 1.00 0.00 7 LYS A N 17
ATOM 7909 C CA . LYS A 1 7 ? -0.946 1.652 7.089 1.00 0.00 7 LYS A CA 17
ATOM 7910 C C . LYS A 1 7 ? -1.618 2.528 6.028 1.00 0.00 7 LYS A C 17
ATOM 7911 O O . LYS A 1 7 ? -1.525 2.258 4.845 1.00 0.00 7 LYS A O 17
ATOM 7930 N N . SER A 1 8 ? -2.300 3.566 6.451 1.00 0.00 8 SER A N 17
ATOM 7931 C CA . SER A 1 8 ? -3.006 4.474 5.486 1.00 0.00 8 SER A CA 17
ATOM 7932 C C . SER A 1 8 ? -2.131 4.774 4.258 1.00 0.00 8 SER A C 17
ATOM 7933 O O . SER A 1 8 ? -1.016 5.249 4.376 1.00 0.00 8 SER A O 17
ATOM 7941 N N . CYS A 1 9 ? -2.635 4.492 3.082 1.00 0.00 9 CYS A N 17
ATOM 7942 C CA . CYS A 1 9 ? -1.849 4.747 1.835 1.00 0.00 9 CYS A CA 17
ATOM 7943 C C . CYS A 1 9 ? -2.779 5.220 0.710 1.00 0.00 9 CYS A C 17
ATOM 7944 O O . CYS A 1 9 ? -3.893 4.747 0.573 1.00 0.00 9 CYS A O 17
ATOM 7951 N N . VAL A 1 10 ? -2.324 6.144 -0.099 1.00 0.00 10 VAL A N 17
ATOM 7952 C CA . VAL A 1 10 ? -3.172 6.648 -1.224 1.00 0.00 10 VAL A CA 17
ATOM 7953 C C . VAL A 1 10 ? -2.723 5.996 -2.542 1.00 0.00 10 VAL A C 17
ATOM 7954 O O . VAL A 1 10 ? -1.605 6.190 -2.975 1.00 0.00 10 VAL A O 17
ATOM 7967 N N . PRO A 1 11 ? -3.613 5.239 -3.138 1.00 0.00 11 PRO A N 17
ATOM 7968 C CA . PRO A 1 11 ? -3.294 4.556 -4.419 1.00 0.00 11 PRO A CA 17
ATOM 7969 C C . PRO A 1 11 ? -3.262 5.566 -5.575 1.00 0.00 11 PRO A C 17
ATOM 7970 O O . PRO A 1 11 ? -4.045 6.497 -5.618 1.00 0.00 11 PRO A O 17
ATOM 7981 N N . GLY A 1 12 ? -2.361 5.387 -6.509 1.00 0.00 12 GLY A N 17
ATOM 7982 C CA . GLY A 1 12 ? -2.269 6.332 -7.664 1.00 0.00 12 GLY A CA 17
ATOM 7983 C C . GLY A 1 12 ? -0.804 6.481 -8.084 1.00 0.00 12 GLY A C 17
ATOM 7984 O O . GLY A 1 12 ? -0.453 6.253 -9.226 1.00 0.00 12 GLY A O 17
ATOM 7988 N N . LYS A 1 13 ? 0.052 6.858 -7.166 1.00 0.00 13 LYS A N 17
ATOM 7989 C CA . LYS A 1 13 ? 1.501 7.018 -7.502 1.00 0.00 13 LYS A CA 17
ATOM 7990 C C . LYS A 1 13 ? 2.342 5.927 -6.813 1.00 0.00 13 LYS A C 17
ATOM 7991 O O . LYS A 1 13 ? 3.549 6.040 -6.716 1.00 0.00 13 LYS A O 17
ATOM 8010 N N . ASN A 1 14 ? 1.710 4.871 -6.341 1.00 0.00 14 ASN A N 17
ATOM 8011 C CA . ASN A 1 14 ? 2.453 3.762 -5.660 1.00 0.00 14 ASN A CA 17
ATOM 8012 C C . ASN A 1 14 ? 3.222 4.288 -4.438 1.00 0.00 14 ASN A C 17
ATOM 8013 O O . ASN A 1 14 ? 4.395 4.606 -4.516 1.00 0.00 14 ASN A O 17
ATOM 8024 N N . GLU A 1 15 ? 2.564 4.376 -3.308 1.00 0.00 15 GLU A N 17
ATOM 8025 C CA . GLU A 1 15 ? 3.247 4.876 -2.076 1.00 0.00 15 GLU A CA 17
ATOM 8026 C C . GLU A 1 15 ? 3.546 3.710 -1.126 1.00 0.00 15 GLU A C 17
ATOM 8027 O O . GLU A 1 15 ? 3.023 3.639 -0.030 1.00 0.00 15 GLU A O 17
ATOM 8039 N N . CYS A 1 16 ? 4.384 2.793 -1.542 1.00 0.00 16 CYS A N 17
ATOM 8040 C CA . CYS A 1 16 ? 4.721 1.629 -0.667 1.00 0.00 16 CYS A CA 17
ATOM 8041 C C . CYS A 1 16 ? 6.151 1.149 -0.943 1.00 0.00 16 CYS A C 17
ATOM 8042 O O . CYS A 1 16 ? 6.776 1.548 -1.909 1.00 0.00 16 CYS A O 17
ATOM 8049 N N . CYS A 1 17 ? 6.672 0.292 -0.099 1.00 0.00 17 CYS A N 17
ATOM 8050 C CA . CYS A 1 17 ? 8.063 -0.220 -0.305 1.00 0.00 17 CYS A CA 17
ATOM 8051 C C . CYS A 1 17 ? 8.087 -1.272 -1.423 1.00 0.00 17 CYS A C 17
ATOM 8052 O O . CYS A 1 17 ? 7.055 -1.721 -1.885 1.00 0.00 17 CYS A O 17
ATOM 8059 N N . SER A 1 18 ? 9.262 -1.666 -1.860 1.00 0.00 18 SER A N 17
ATOM 8060 C CA . SER A 1 18 ? 9.361 -2.689 -2.951 1.00 0.00 18 SER A CA 17
ATOM 8061 C C . SER A 1 18 ? 8.627 -3.975 -2.546 1.00 0.00 18 SER A C 17
ATOM 8062 O O . SER A 1 18 ? 8.847 -4.515 -1.478 1.00 0.00 18 SER A O 17
ATOM 8070 N N . GLY A 1 19 ? 7.746 -4.460 -3.389 1.00 0.00 19 GLY A N 17
ATOM 8071 C CA . GLY A 1 19 ? 6.983 -5.702 -3.055 1.00 0.00 19 GLY A CA 17
ATOM 8072 C C . GLY A 1 19 ? 5.594 -5.323 -2.530 1.00 0.00 19 GLY A C 17
ATOM 8073 O O . GLY A 1 19 ? 4.612 -5.979 -2.824 1.00 0.00 19 GLY A O 17
ATOM 8077 N N . TYR A 1 20 ? 5.506 -4.266 -1.758 1.00 0.00 20 TYR A N 17
ATOM 8078 C CA . TYR A 1 20 ? 4.185 -3.836 -1.212 1.00 0.00 20 TYR A CA 17
ATOM 8079 C C . TYR A 1 20 ? 3.580 -2.733 -2.090 1.00 0.00 20 TYR A C 17
ATOM 8080 O O . TYR A 1 20 ? 4.283 -1.897 -2.625 1.00 0.00 20 TYR A O 17
ATOM 8098 N N . ALA A 1 21 ? 2.279 -2.729 -2.237 1.00 0.00 21 ALA A N 17
ATOM 8099 C CA . ALA A 1 21 ? 1.612 -1.686 -3.074 1.00 0.00 21 ALA A CA 17
ATOM 8100 C C . ALA A 1 21 ? 0.382 -1.133 -2.344 1.00 0.00 21 ALA A C 17
ATOM 8101 O O . ALA A 1 21 ? 0.031 -1.588 -1.273 1.00 0.00 21 ALA A O 17
ATOM 8108 N N . CYS A 1 22 ? -0.275 -0.154 -2.914 1.00 0.00 22 CYS A N 17
ATOM 8109 C CA . CYS A 1 22 ? -1.482 0.425 -2.247 1.00 0.00 22 CYS A CA 17
ATOM 8110 C C . CYS A 1 22 ? -2.746 -0.306 -2.717 1.00 0.00 22 CYS A C 17
ATOM 8111 O O . CYS A 1 22 ? -3.052 -0.342 -3.895 1.00 0.00 22 CYS A O 17
ATOM 8118 N N . ASN A 1 23 ? -3.478 -0.894 -1.801 1.00 0.00 23 ASN A N 17
ATOM 8119 C CA . ASN A 1 23 ? -4.722 -1.632 -2.184 1.00 0.00 23 ASN A CA 17
ATOM 8120 C C . ASN A 1 23 ? -5.960 -0.744 -1.999 1.00 0.00 23 ASN A C 17
ATOM 8121 O O . ASN A 1 23 ? -5.875 0.359 -1.491 1.00 0.00 23 ASN A O 17
ATOM 8132 N N . SER A 1 24 ? -7.110 -1.221 -2.414 1.00 0.00 24 SER A N 17
ATOM 8133 C CA . SER A 1 24 ? -8.362 -0.413 -2.271 1.00 0.00 24 SER A CA 17
ATOM 8134 C C . SER A 1 24 ? -9.283 -0.992 -1.184 1.00 0.00 24 SER A C 17
ATOM 8135 O O . SER A 1 24 ? -10.202 -0.332 -0.739 1.00 0.00 24 SER A O 17
ATOM 8143 N N . ARG A 1 25 ? -9.051 -2.214 -0.754 1.00 0.00 25 ARG A N 17
ATOM 8144 C CA . ARG A 1 25 ? -9.923 -2.820 0.305 1.00 0.00 25 ARG A CA 17
ATOM 8145 C C . ARG A 1 25 ? -9.901 -1.955 1.569 1.00 0.00 25 ARG A C 17
ATOM 8146 O O . ARG A 1 25 ? -10.928 -1.501 2.038 1.00 0.00 25 ARG A O 17
ATOM 8167 N N . ASP A 1 26 ? -8.736 -1.719 2.116 1.00 0.00 26 ASP A N 17
ATOM 8168 C CA . ASP A 1 26 ? -8.634 -0.875 3.345 1.00 0.00 26 ASP A CA 17
ATOM 8169 C C . ASP A 1 26 ? -7.900 0.441 3.037 1.00 0.00 26 ASP A C 17
ATOM 8170 O O . ASP A 1 26 ? -7.633 1.226 3.929 1.00 0.00 26 ASP A O 17
ATOM 8179 N N . LYS A 1 27 ? -7.573 0.686 1.783 1.00 0.00 27 LYS A N 17
ATOM 8180 C CA . LYS A 1 27 ? -6.855 1.946 1.410 1.00 0.00 27 LYS A CA 17
ATOM 8181 C C . LYS A 1 27 ? -5.520 2.049 2.164 1.00 0.00 27 LYS A C 17
ATOM 8182 O O . LYS A 1 27 ? -5.185 3.083 2.712 1.00 0.00 27 LYS A O 17
ATOM 8201 N N . TRP A 1 28 ? -4.755 0.982 2.190 1.00 0.00 28 TRP A N 17
ATOM 8202 C CA . TRP A 1 28 ? -3.440 1.018 2.905 1.00 0.00 28 TRP A CA 17
ATOM 8203 C C . TRP A 1 28 ? -2.368 0.237 2.131 1.00 0.00 28 TRP A C 17
ATOM 8204 O O . TRP A 1 28 ? -2.582 -0.180 1.008 1.00 0.00 28 TRP A O 17
ATOM 8225 N N . CYS A 1 29 ? -1.209 0.050 2.718 1.00 0.00 29 CYS A N 17
ATOM 8226 C CA . CYS A 1 29 ? -0.120 -0.690 2.011 1.00 0.00 29 CYS A CA 17
ATOM 8227 C C . CYS A 1 29 ? -0.304 -2.203 2.173 1.00 0.00 29 CYS A C 17
ATOM 8228 O O . CYS A 1 29 ? -0.371 -2.719 3.274 1.00 0.00 29 CYS A O 17
ATOM 8235 N N . LYS A 1 30 ? -0.387 -2.911 1.075 1.00 0.00 30 LYS A N 17
ATOM 8236 C CA . LYS A 1 30 ? -0.565 -4.393 1.134 1.00 0.00 30 LYS A CA 17
ATOM 8237 C C . LYS A 1 30 ? 0.345 -5.073 0.102 1.00 0.00 30 LYS A C 17
ATOM 8238 O O . LYS A 1 30 ? 0.558 -4.563 -0.981 1.00 0.00 30 LYS A O 17
ATOM 8257 N N . VAL A 1 31 ? 0.883 -6.222 0.435 1.00 0.00 31 VAL A N 17
ATOM 8258 C CA . VAL A 1 31 ? 1.784 -6.944 -0.520 1.00 0.00 31 VAL A CA 17
ATOM 8259 C C . VAL A 1 31 ? 1.008 -7.366 -1.779 1.00 0.00 31 VAL A C 17
ATOM 8260 O O . VAL A 1 31 ? -0.191 -7.574 -1.740 1.00 0.00 31 VAL A O 17
ATOM 8273 N N . LEU A 1 32 ? 1.688 -7.490 -2.894 1.00 0.00 32 LEU A N 17
ATOM 8274 C CA . LEU A 1 32 ? 0.998 -7.896 -4.160 1.00 0.00 32 LEU A CA 17
ATOM 8275 C C . LEU A 1 32 ? 0.422 -9.310 -4.027 1.00 0.00 32 LEU A C 17
ATOM 8276 O O . LEU A 1 32 ? 1.051 -10.197 -3.481 1.00 0.00 32 LEU A O 17
ATOM 8292 N N . LEU A 1 33 ? -0.769 -9.524 -4.528 1.00 0.00 33 LEU A N 17
ATOM 8293 C CA . LEU A 1 33 ? -1.393 -10.883 -4.438 1.00 0.00 33 LEU A CA 17
ATOM 8294 C C . LEU A 1 33 ? -1.022 -11.739 -5.663 1.00 0.00 33 LEU A C 17
ATOM 8295 O O . LEU A 1 33 ? -0.775 -11.058 -6.648 1.00 0.00 33 LEU A O 17
ATOM 8314 N N . GLU A 1 1 ? 8.837 6.753 4.025 1.00 0.00 1 GLU A N 18
ATOM 8315 C CA . GLU A 1 1 ? 7.416 6.299 4.125 1.00 0.00 1 GLU A CA 18
ATOM 8316 C C . GLU A 1 1 ? 7.299 4.833 3.684 1.00 0.00 1 GLU A C 18
ATOM 8317 O O . GLU A 1 1 ? 6.865 4.535 2.586 1.00 0.00 1 GLU A O 18
ATOM 8331 N N . CYS A 1 2 ? 7.688 3.919 4.538 1.00 0.00 2 CYS A N 18
ATOM 8332 C CA . CYS A 1 2 ? 7.608 2.469 4.182 1.00 0.00 2 CYS A CA 18
ATOM 8333 C C . CYS A 1 2 ? 6.465 1.798 4.952 1.00 0.00 2 CYS A C 18
ATOM 8334 O O . CYS A 1 2 ? 6.558 1.570 6.145 1.00 0.00 2 CYS A O 18
ATOM 8341 N N . LYS A 1 3 ? 5.389 1.478 4.277 1.00 0.00 3 LYS A N 18
ATOM 8342 C CA . LYS A 1 3 ? 4.237 0.817 4.964 1.00 0.00 3 LYS A CA 18
ATOM 8343 C C . LYS A 1 3 ? 4.414 -0.704 4.939 1.00 0.00 3 LYS A C 18
ATOM 8344 O O . LYS A 1 3 ? 4.717 -1.286 3.911 1.00 0.00 3 LYS A O 18
ATOM 8363 N N . GLY A 1 4 ? 4.227 -1.351 6.062 1.00 0.00 4 GLY A N 18
ATOM 8364 C CA . GLY A 1 4 ? 4.382 -2.834 6.114 1.00 0.00 4 GLY A CA 18
ATOM 8365 C C . GLY A 1 4 ? 3.107 -3.496 5.591 1.00 0.00 4 GLY A C 18
ATOM 8366 O O . GLY A 1 4 ? 2.925 -3.649 4.399 1.00 0.00 4 GLY A O 18
ATOM 8370 N N . PHE A 1 5 ? 2.223 -3.889 6.473 1.00 0.00 5 PHE A N 18
ATOM 8371 C CA . PHE A 1 5 ? 0.957 -4.544 6.027 1.00 0.00 5 PHE A CA 18
ATOM 8372 C C . PHE A 1 5 ? -0.238 -3.985 6.807 1.00 0.00 5 PHE A C 18
ATOM 8373 O O . PHE A 1 5 ? -0.203 -3.871 8.019 1.00 0.00 5 PHE A O 18
ATOM 8390 N N . GLY A 1 6 ? -1.293 -3.635 6.114 1.00 0.00 6 GLY A N 18
ATOM 8391 C CA . GLY A 1 6 ? -2.498 -3.078 6.798 1.00 0.00 6 GLY A CA 18
ATOM 8392 C C . GLY A 1 6 ? -2.242 -1.619 7.195 1.00 0.00 6 GLY A C 18
ATOM 8393 O O . GLY A 1 6 ? -2.723 -1.155 8.212 1.00 0.00 6 GLY A O 18
ATOM 8397 N N . LYS A 1 7 ? -1.491 -0.894 6.399 1.00 0.00 7 LYS A N 18
ATOM 8398 C CA . LYS A 1 7 ? -1.204 0.536 6.726 1.00 0.00 7 LYS A CA 18
ATOM 8399 C C . LYS A 1 7 ? -1.838 1.449 5.674 1.00 0.00 7 LYS A C 18
ATOM 8400 O O . LYS A 1 7 ? -1.502 1.390 4.507 1.00 0.00 7 LYS A O 18
ATOM 8419 N N . SER A 1 8 ? -2.761 2.288 6.083 1.00 0.00 8 SER A N 18
ATOM 8420 C CA . SER A 1 8 ? -3.438 3.209 5.115 1.00 0.00 8 SER A CA 18
ATOM 8421 C C . SER A 1 8 ? -2.406 3.985 4.285 1.00 0.00 8 SER A C 18
ATOM 8422 O O . SER A 1 8 ? -1.481 4.572 4.817 1.00 0.00 8 SER A O 18
ATOM 8430 N N . CYS A 1 9 ? -2.562 3.987 2.983 1.00 0.00 9 CYS A N 18
ATOM 8431 C CA . CYS A 1 9 ? -1.595 4.720 2.107 1.00 0.00 9 CYS A CA 18
ATOM 8432 C C . CYS A 1 9 ? -2.324 5.372 0.924 1.00 0.00 9 CYS A C 18
ATOM 8433 O O . CYS A 1 9 ? -3.531 5.277 0.796 1.00 0.00 9 CYS A O 18
ATOM 8440 N N . VAL A 1 10 ? -1.594 6.035 0.060 1.00 0.00 10 VAL A N 18
ATOM 8441 C CA . VAL A 1 10 ? -2.232 6.699 -1.119 1.00 0.00 10 VAL A CA 18
ATOM 8442 C C . VAL A 1 10 ? -1.896 5.927 -2.405 1.00 0.00 10 VAL A C 18
ATOM 8443 O O . VAL A 1 10 ? -0.737 5.726 -2.720 1.00 0.00 10 VAL A O 18
ATOM 8456 N N . PRO A 1 11 ? -2.927 5.520 -3.110 1.00 0.00 11 PRO A N 18
ATOM 8457 C CA . PRO A 1 11 ? -2.736 4.767 -4.378 1.00 0.00 11 PRO A CA 18
ATOM 8458 C C . PRO A 1 11 ? -2.279 5.710 -5.504 1.00 0.00 11 PRO A C 18
ATOM 8459 O O . PRO A 1 11 ? -2.345 6.919 -5.376 1.00 0.00 11 PRO A O 18
ATOM 8470 N N . GLY A 1 12 ? -1.811 5.164 -6.602 1.00 0.00 12 GLY A N 18
ATOM 8471 C CA . GLY A 1 12 ? -1.342 6.022 -7.734 1.00 0.00 12 GLY A CA 18
ATOM 8472 C C . GLY A 1 12 ? 0.181 6.151 -7.674 1.00 0.00 12 GLY A C 18
ATOM 8473 O O . GLY A 1 12 ? 0.885 5.710 -8.563 1.00 0.00 12 GLY A O 18
ATOM 8477 N N . LYS A 1 13 ? 0.693 6.738 -6.621 1.00 0.00 13 LYS A N 18
ATOM 8478 C CA . LYS A 1 13 ? 2.175 6.884 -6.483 1.00 0.00 13 LYS A CA 18
ATOM 8479 C C . LYS A 1 13 ? 2.760 5.663 -5.757 1.00 0.00 13 LYS A C 18
ATOM 8480 O O . LYS A 1 13 ? 3.944 5.394 -5.846 1.00 0.00 13 LYS A O 18
ATOM 8499 N N . ASN A 1 14 ? 1.933 4.924 -5.043 1.00 0.00 14 ASN A N 18
ATOM 8500 C CA . ASN A 1 14 ? 2.412 3.713 -4.304 1.00 0.00 14 ASN A CA 18
ATOM 8501 C C . ASN A 1 14 ? 3.497 4.093 -3.288 1.00 0.00 14 ASN A C 18
ATOM 8502 O O . ASN A 1 14 ? 4.678 3.927 -3.530 1.00 0.00 14 ASN A O 18
ATOM 8513 N N . GLU A 1 15 ? 3.098 4.595 -2.145 1.00 0.00 15 GLU A N 18
ATOM 8514 C CA . GLU A 1 15 ? 4.098 4.979 -1.100 1.00 0.00 15 GLU A CA 18
ATOM 8515 C C . GLU A 1 15 ? 4.258 3.834 -0.090 1.00 0.00 15 GLU A C 18
ATOM 8516 O O . GLU A 1 15 ? 4.329 4.052 1.105 1.00 0.00 15 GLU A O 18
ATOM 8528 N N . CYS A 1 16 ? 4.313 2.615 -0.568 1.00 0.00 16 CYS A N 18
ATOM 8529 C CA . CYS A 1 16 ? 4.464 1.446 0.349 1.00 0.00 16 CYS A CA 18
ATOM 8530 C C . CYS A 1 16 ? 5.908 0.933 0.325 1.00 0.00 16 CYS A C 18
ATOM 8531 O O . CYS A 1 16 ? 6.700 1.318 -0.516 1.00 0.00 16 CYS A O 18
ATOM 8538 N N . CYS A 1 17 ? 6.253 0.065 1.243 1.00 0.00 17 CYS A N 18
ATOM 8539 C CA . CYS A 1 17 ? 7.646 -0.482 1.281 1.00 0.00 17 CYS A CA 18
ATOM 8540 C C . CYS A 1 17 ? 7.794 -1.639 0.283 1.00 0.00 17 CYS A C 18
ATOM 8541 O O . CYS A 1 17 ? 6.826 -2.102 -0.291 1.00 0.00 17 CYS A O 18
ATOM 8548 N N . SER A 1 18 ? 9.003 -2.108 0.077 1.00 0.00 18 SER A N 18
ATOM 8549 C CA . SER A 1 18 ? 9.225 -3.239 -0.882 1.00 0.00 18 SER A CA 18
ATOM 8550 C C . SER A 1 18 ? 8.497 -4.498 -0.391 1.00 0.00 18 SER A C 18
ATOM 8551 O O . SER A 1 18 ? 8.560 -4.848 0.773 1.00 0.00 18 SER A O 18
ATOM 8559 N N . GLY A 1 19 ? 7.794 -5.169 -1.270 1.00 0.00 19 GLY A N 18
ATOM 8560 C CA . GLY A 1 19 ? 7.045 -6.396 -0.861 1.00 0.00 19 GLY A CA 18
ATOM 8561 C C . GLY A 1 19 ? 5.557 -6.062 -0.683 1.00 0.00 19 GLY A C 18
ATOM 8562 O O . GLY A 1 19 ? 4.716 -6.941 -0.699 1.00 0.00 19 GLY A O 18
ATOM 8566 N N . TYR A 1 20 ? 5.226 -4.801 -0.511 1.00 0.00 20 TYR A N 18
ATOM 8567 C CA . TYR A 1 20 ? 3.795 -4.409 -0.330 1.00 0.00 20 TYR A CA 18
ATOM 8568 C C . TYR A 1 20 ? 3.421 -3.300 -1.321 1.00 0.00 20 TYR A C 18
ATOM 8569 O O . TYR A 1 20 ? 4.259 -2.526 -1.744 1.00 0.00 20 TYR A O 18
ATOM 8587 N N . ALA A 1 21 ? 2.167 -3.217 -1.687 1.00 0.00 21 ALA A N 18
ATOM 8588 C CA . ALA A 1 21 ? 1.727 -2.158 -2.646 1.00 0.00 21 ALA A CA 18
ATOM 8589 C C . ALA A 1 21 ? 0.432 -1.501 -2.153 1.00 0.00 21 ALA A C 18
ATOM 8590 O O . ALA A 1 21 ? -0.439 -2.157 -1.611 1.00 0.00 21 ALA A O 18
ATOM 8597 N N . CYS A 1 22 ? 0.300 -0.211 -2.341 1.00 0.00 22 CYS A N 18
ATOM 8598 C CA . CYS A 1 22 ? -0.940 0.495 -1.886 1.00 0.00 22 CYS A CA 18
ATOM 8599 C C . CYS A 1 22 ? -2.142 0.050 -2.729 1.00 0.00 22 CYS A C 18
ATOM 8600 O O . CYS A 1 22 ? -2.125 0.137 -3.943 1.00 0.00 22 CYS A O 18
ATOM 8607 N N . ASN A 1 23 ? -3.179 -0.433 -2.091 1.00 0.00 23 ASN A N 18
ATOM 8608 C CA . ASN A 1 23 ? -4.386 -0.895 -2.845 1.00 0.00 23 ASN A CA 18
ATOM 8609 C C . ASN A 1 23 ? -5.559 0.070 -2.630 1.00 0.00 23 ASN A C 18
ATOM 8610 O O . ASN A 1 23 ? -5.586 0.827 -1.677 1.00 0.00 23 ASN A O 18
ATOM 8621 N N . SER A 1 24 ? -6.529 0.041 -3.512 1.00 0.00 24 SER A N 18
ATOM 8622 C CA . SER A 1 24 ? -7.712 0.947 -3.370 1.00 0.00 24 SER A CA 18
ATOM 8623 C C . SER A 1 24 ? -8.866 0.222 -2.659 1.00 0.00 24 SER A C 18
ATOM 8624 O O . SER A 1 24 ? -9.704 0.847 -2.035 1.00 0.00 24 SER A O 18
ATOM 8632 N N . ARG A 1 25 ? -8.915 -1.090 -2.746 1.00 0.00 25 ARG A N 18
ATOM 8633 C CA . ARG A 1 25 ? -10.012 -1.858 -2.072 1.00 0.00 25 ARG A CA 18
ATOM 8634 C C . ARG A 1 25 ? -9.994 -1.591 -0.562 1.00 0.00 25 ARG A C 18
ATOM 8635 O O . ARG A 1 25 ? -10.998 -1.238 0.027 1.00 0.00 25 ARG A O 18
ATOM 8656 N N . ASP A 1 26 ? -8.852 -1.751 0.061 1.00 0.00 26 ASP A N 18
ATOM 8657 C CA . ASP A 1 26 ? -8.747 -1.501 1.531 1.00 0.00 26 ASP A CA 18
ATOM 8658 C C . ASP A 1 26 ? -8.089 -0.138 1.803 1.00 0.00 26 ASP A C 18
ATOM 8659 O O . ASP A 1 26 ? -7.993 0.289 2.940 1.00 0.00 26 ASP A O 18
ATOM 8668 N N . LYS A 1 27 ? -7.633 0.545 0.770 1.00 0.00 27 LYS A N 18
ATOM 8669 C CA . LYS A 1 27 ? -6.976 1.882 0.951 1.00 0.00 27 LYS A CA 18
ATOM 8670 C C . LYS A 1 27 ? -5.770 1.773 1.898 1.00 0.00 27 LYS A C 18
ATOM 8671 O O . LYS A 1 27 ? -5.485 2.680 2.660 1.00 0.00 27 LYS A O 18
ATOM 8690 N N . TRP A 1 28 ? -5.056 0.672 1.849 1.00 0.00 28 TRP A N 18
ATOM 8691 C CA . TRP A 1 28 ? -3.866 0.508 2.741 1.00 0.00 28 TRP A CA 18
ATOM 8692 C C . TRP A 1 28 ? -2.741 -0.253 2.023 1.00 0.00 28 TRP A C 18
ATOM 8693 O O . TRP A 1 28 ? -2.793 -0.472 0.826 1.00 0.00 28 TRP A O 18
ATOM 8714 N N . CYS A 1 29 ? -1.720 -0.645 2.743 1.00 0.00 29 CYS A N 18
ATOM 8715 C CA . CYS A 1 29 ? -0.586 -1.378 2.105 1.00 0.00 29 CYS A CA 18
ATOM 8716 C C . CYS A 1 29 ? -0.881 -2.881 2.047 1.00 0.00 29 CYS A C 18
ATOM 8717 O O . CYS A 1 29 ? -0.941 -3.552 3.060 1.00 0.00 29 CYS A O 18
ATOM 8724 N N . LYS A 1 30 ? -1.055 -3.409 0.862 1.00 0.00 30 LYS A N 18
ATOM 8725 C CA . LYS A 1 30 ? -1.334 -4.870 0.715 1.00 0.00 30 LYS A CA 18
ATOM 8726 C C . LYS A 1 30 ? -0.042 -5.602 0.334 1.00 0.00 30 LYS A C 18
ATOM 8727 O O . LYS A 1 30 ? 0.993 -4.990 0.163 1.00 0.00 30 LYS A O 18
ATOM 8746 N N . VAL A 1 31 ? -0.091 -6.903 0.198 1.00 0.00 31 VAL A N 18
ATOM 8747 C CA . VAL A 1 31 ? 1.146 -7.661 -0.175 1.00 0.00 31 VAL A CA 18
ATOM 8748 C C . VAL A 1 31 ? 1.237 -7.802 -1.700 1.00 0.00 31 VAL A C 18
ATOM 8749 O O . VAL A 1 31 ? 0.236 -7.808 -2.392 1.00 0.00 31 VAL A O 18
ATOM 8762 N N . LEU A 1 32 ? 2.433 -7.917 -2.224 1.00 0.00 32 LEU A N 18
ATOM 8763 C CA . LEU A 1 32 ? 2.599 -8.060 -3.705 1.00 0.00 32 LEU A CA 18
ATOM 8764 C C . LEU A 1 32 ? 2.095 -9.432 -4.164 1.00 0.00 32 LEU A C 18
ATOM 8765 O O . LEU A 1 32 ? 1.294 -9.534 -5.074 1.00 0.00 32 LEU A O 18
ATOM 8781 N N . LEU A 1 33 ? 2.558 -10.482 -3.537 1.00 0.00 33 LEU A N 18
ATOM 8782 C CA . LEU A 1 33 ? 2.111 -11.855 -3.924 1.00 0.00 33 LEU A CA 18
ATOM 8783 C C . LEU A 1 33 ? 1.626 -12.625 -2.689 1.00 0.00 33 LEU A C 18
ATOM 8784 O O . LEU A 1 33 ? 2.521 -12.812 -1.879 1.00 0.00 33 LEU A O 18
ATOM 8803 N N . GLU A 1 1 ? 6.132 9.694 1.860 1.00 0.00 1 GLU A N 19
ATOM 8804 C CA . GLU A 1 1 ? 7.102 8.923 2.696 1.00 0.00 1 GLU A CA 19
ATOM 8805 C C . GLU A 1 1 ? 6.683 7.448 2.776 1.00 0.00 1 GLU A C 19
ATOM 8806 O O . GLU A 1 1 ? 5.625 7.067 2.309 1.00 0.00 1 GLU A O 19
ATOM 8820 N N . CYS A 1 2 ? 7.508 6.617 3.368 1.00 0.00 2 CYS A N 19
ATOM 8821 C CA . CYS A 1 2 ? 7.164 5.164 3.484 1.00 0.00 2 CYS A CA 19
ATOM 8822 C C . CYS A 1 2 ? 5.890 4.986 4.317 1.00 0.00 2 CYS A C 19
ATOM 8823 O O . CYS A 1 2 ? 5.766 5.527 5.402 1.00 0.00 2 CYS A O 19
ATOM 8830 N N . LYS A 1 3 ? 4.943 4.234 3.814 1.00 0.00 3 LYS A N 19
ATOM 8831 C CA . LYS A 1 3 ? 3.668 4.017 4.566 1.00 0.00 3 LYS A CA 19
ATOM 8832 C C . LYS A 1 3 ? 3.659 2.621 5.199 1.00 0.00 3 LYS A C 19
ATOM 8833 O O . LYS A 1 3 ? 4.021 1.642 4.570 1.00 0.00 3 LYS A O 19
ATOM 8852 N N . GLY A 1 4 ? 3.251 2.524 6.442 1.00 0.00 4 GLY A N 19
ATOM 8853 C CA . GLY A 1 4 ? 3.221 1.195 7.125 1.00 0.00 4 GLY A CA 19
ATOM 8854 C C . GLY A 1 4 ? 1.884 0.496 6.865 1.00 0.00 4 GLY A C 19
ATOM 8855 O O . GLY A 1 4 ? 1.148 0.852 5.964 1.00 0.00 4 GLY A O 19
ATOM 8859 N N . PHE A 1 5 ? 1.570 -0.502 7.652 1.00 0.00 5 PHE A N 19
ATOM 8860 C CA . PHE A 1 5 ? 0.283 -1.241 7.464 1.00 0.00 5 PHE A CA 19
ATOM 8861 C C . PHE A 1 5 ? -0.880 -0.446 8.070 1.00 0.00 5 PHE A C 19
ATOM 8862 O O . PHE A 1 5 ? -0.743 0.177 9.107 1.00 0.00 5 PHE A O 19
ATOM 8879 N N . GLY A 1 6 ? -2.022 -0.464 7.428 1.00 0.00 6 GLY A N 19
ATOM 8880 C CA . GLY A 1 6 ? -3.198 0.290 7.961 1.00 0.00 6 GLY A CA 19
ATOM 8881 C C . GLY A 1 6 ? -3.065 1.778 7.618 1.00 0.00 6 GLY A C 19
ATOM 8882 O O . GLY A 1 6 ? -3.529 2.632 8.351 1.00 0.00 6 GLY A O 19
ATOM 8886 N N . LYS A 1 7 ? -2.440 2.096 6.510 1.00 0.00 7 LYS A N 19
ATOM 8887 C CA . LYS A 1 7 ? -2.281 3.528 6.115 1.00 0.00 7 LYS A CA 19
ATOM 8888 C C . LYS A 1 7 ? -3.015 3.788 4.795 1.00 0.00 7 LYS A C 19
ATOM 8889 O O . LYS A 1 7 ? -2.777 3.119 3.807 1.00 0.00 7 LYS A O 19
ATOM 8908 N N . SER A 1 8 ? -3.910 4.751 4.781 1.00 0.00 8 SER A N 19
ATOM 8909 C CA . SER A 1 8 ? -4.680 5.065 3.532 1.00 0.00 8 SER A CA 19
ATOM 8910 C C . SER A 1 8 ? -3.737 5.174 2.326 1.00 0.00 8 SER A C 19
ATOM 8911 O O . SER A 1 8 ? -2.871 6.028 2.276 1.00 0.00 8 SER A O 19
ATOM 8919 N N . CYS A 1 9 ? -3.901 4.305 1.360 1.00 0.00 9 CYS A N 19
ATOM 8920 C CA . CYS A 1 9 ? -3.018 4.336 0.155 1.00 0.00 9 CYS A CA 19
ATOM 8921 C C . CYS A 1 9 ? -3.858 4.203 -1.120 1.00 0.00 9 CYS A C 19
ATOM 8922 O O . CYS A 1 9 ? -4.841 3.485 -1.155 1.00 0.00 9 CYS A O 19
ATOM 8929 N N . VAL A 1 10 ? -3.468 4.883 -2.170 1.00 0.00 10 VAL A N 19
ATOM 8930 C CA . VAL A 1 10 ? -4.232 4.795 -3.452 1.00 0.00 10 VAL A CA 19
ATOM 8931 C C . VAL A 1 10 ? -3.581 3.752 -4.373 1.00 0.00 10 VAL A C 19
ATOM 8932 O O . VAL A 1 10 ? -2.392 3.812 -4.625 1.00 0.00 10 VAL A O 19
ATOM 8945 N N . PRO A 1 11 ? -4.385 2.828 -4.847 1.00 0.00 11 PRO A N 19
ATOM 8946 C CA . PRO A 1 11 ? -3.875 1.760 -5.750 1.00 0.00 11 PRO A CA 19
ATOM 8947 C C . PRO A 1 11 ? -3.473 2.350 -7.108 1.00 0.00 11 PRO A C 19
ATOM 8948 O O . PRO A 1 11 ? -4.226 3.083 -7.723 1.00 0.00 11 PRO A O 19
ATOM 8959 N N . GLY A 1 12 ? -2.286 2.041 -7.572 1.00 0.00 12 GLY A N 19
ATOM 8960 C CA . GLY A 1 12 ? -1.820 2.587 -8.883 1.00 0.00 12 GLY A CA 19
ATOM 8961 C C . GLY A 1 12 ? -0.678 3.585 -8.651 1.00 0.00 12 GLY A C 19
ATOM 8962 O O . GLY A 1 12 ? 0.193 3.742 -9.487 1.00 0.00 12 GLY A O 19
ATOM 8966 N N . LYS A 1 13 ? -0.669 4.253 -7.520 1.00 0.00 13 LYS A N 19
ATOM 8967 C CA . LYS A 1 13 ? 0.426 5.232 -7.230 1.00 0.00 13 LYS A CA 19
ATOM 8968 C C . LYS A 1 13 ? 1.594 4.527 -6.528 1.00 0.00 13 LYS A C 19
ATOM 8969 O O . LYS A 1 13 ? 2.722 4.977 -6.596 1.00 0.00 13 LYS A O 19
ATOM 8988 N N . ASN A 1 14 ? 1.328 3.425 -5.855 1.00 0.00 14 ASN A N 19
ATOM 8989 C CA . ASN A 1 14 ? 2.411 2.677 -5.143 1.00 0.00 14 ASN A CA 19
ATOM 8990 C C . ASN A 1 14 ? 3.137 3.604 -4.156 1.00 0.00 14 ASN A C 19
ATOM 8991 O O . ASN A 1 14 ? 4.279 3.976 -4.359 1.00 0.00 14 ASN A O 19
ATOM 9002 N N . GLU A 1 15 ? 2.476 3.981 -3.089 1.00 0.00 15 GLU A N 19
ATOM 9003 C CA . GLU A 1 15 ? 3.116 4.886 -2.085 1.00 0.00 15 GLU A CA 19
ATOM 9004 C C . GLU A 1 15 ? 3.430 4.117 -0.792 1.00 0.00 15 GLU A C 19
ATOM 9005 O O . GLU A 1 15 ? 3.457 4.684 0.284 1.00 0.00 15 GLU A O 19
ATOM 9017 N N . CYS A 1 16 ? 3.676 2.832 -0.892 1.00 0.00 16 CYS A N 19
ATOM 9018 C CA . CYS A 1 16 ? 3.995 2.028 0.326 1.00 0.00 16 CYS A CA 19
ATOM 9019 C C . CYS A 1 16 ? 5.508 1.816 0.438 1.00 0.00 16 CYS A C 19
ATOM 9020 O O . CYS A 1 16 ? 6.244 2.023 -0.510 1.00 0.00 16 CYS A O 19
ATOM 9027 N N . CYS A 1 17 ? 5.977 1.403 1.590 1.00 0.00 17 CYS A N 19
ATOM 9028 C CA . CYS A 1 17 ? 7.445 1.174 1.768 1.00 0.00 17 CYS A CA 19
ATOM 9029 C C . CYS A 1 17 ? 7.876 -0.109 1.044 1.00 0.00 17 CYS A C 19
ATOM 9030 O O . CYS A 1 17 ? 7.053 -0.886 0.595 1.00 0.00 17 CYS A O 19
ATOM 9037 N N . SER A 1 18 ? 9.164 -0.330 0.925 1.00 0.00 18 SER A N 19
ATOM 9038 C CA . SER A 1 18 ? 9.666 -1.557 0.228 1.00 0.00 18 SER A CA 19
ATOM 9039 C C . SER A 1 18 ? 9.114 -2.820 0.900 1.00 0.00 18 SER A C 19
ATOM 9040 O O . SER A 1 18 ? 9.181 -2.972 2.106 1.00 0.00 18 SER A O 19
ATOM 9048 N N . GLY A 1 19 ? 8.560 -3.720 0.126 1.00 0.00 19 GLY A N 19
ATOM 9049 C CA . GLY A 1 19 ? 7.990 -4.972 0.709 1.00 0.00 19 GLY A CA 19
ATOM 9050 C C . GLY A 1 19 ? 6.468 -4.838 0.868 1.00 0.00 19 GLY A C 19
ATOM 9051 O O . GLY A 1 19 ? 5.783 -5.808 1.138 1.00 0.00 19 GLY A O 19
ATOM 9055 N N . TYR A 1 20 ? 5.932 -3.648 0.705 1.00 0.00 20 TYR A N 19
ATOM 9056 C CA . TYR A 1 20 ? 4.458 -3.457 0.850 1.00 0.00 20 TYR A CA 19
ATOM 9057 C C . TYR A 1 20 ? 3.877 -2.835 -0.423 1.00 0.00 20 TYR A C 19
ATOM 9058 O O . TYR A 1 20 ? 4.475 -1.965 -1.030 1.00 0.00 20 TYR A O 19
ATOM 9076 N N . ALA A 1 21 ? 2.712 -3.274 -0.825 1.00 0.00 21 ALA A N 19
ATOM 9077 C CA . ALA A 1 21 ? 2.071 -2.718 -2.052 1.00 0.00 21 ALA A CA 19
ATOM 9078 C C . ALA A 1 21 ? 0.642 -2.269 -1.735 1.00 0.00 21 ALA A C 19
ATOM 9079 O O . ALA A 1 21 ? -0.021 -2.838 -0.886 1.00 0.00 21 ALA A O 19
ATOM 9086 N N . CYS A 1 22 ? 0.163 -1.254 -2.410 1.00 0.00 22 CYS A N 19
ATOM 9087 C CA . CYS A 1 22 ? -1.226 -0.766 -2.148 1.00 0.00 22 CYS A CA 19
ATOM 9088 C C . CYS A 1 22 ? -2.248 -1.867 -2.459 1.00 0.00 22 CYS A C 19
ATOM 9089 O O . CYS A 1 22 ? -2.071 -2.648 -3.376 1.00 0.00 22 CYS A O 19
ATOM 9096 N N . ASN A 1 23 ? -3.311 -1.938 -1.695 1.00 0.00 23 ASN A N 19
ATOM 9097 C CA . ASN A 1 23 ? -4.344 -2.993 -1.934 1.00 0.00 23 ASN A CA 19
ATOM 9098 C C . ASN A 1 23 ? -5.713 -2.356 -2.207 1.00 0.00 23 ASN A C 19
ATOM 9099 O O . ASN A 1 23 ? -5.988 -1.247 -1.787 1.00 0.00 23 ASN A O 19
ATOM 9110 N N . SER A 1 24 ? -6.573 -3.058 -2.903 1.00 0.00 24 SER A N 19
ATOM 9111 C CA . SER A 1 24 ? -7.931 -2.508 -3.203 1.00 0.00 24 SER A CA 19
ATOM 9112 C C . SER A 1 24 ? -8.926 -2.941 -2.119 1.00 0.00 24 SER A C 19
ATOM 9113 O O . SER A 1 24 ? -9.695 -2.141 -1.620 1.00 0.00 24 SER A O 19
ATOM 9121 N N . ARG A 1 25 ? -8.907 -4.201 -1.748 1.00 0.00 25 ARG A N 19
ATOM 9122 C CA . ARG A 1 25 ? -9.844 -4.696 -0.687 1.00 0.00 25 ARG A CA 19
ATOM 9123 C C . ARG A 1 25 ? -9.487 -4.070 0.668 1.00 0.00 25 ARG A C 19
ATOM 9124 O O . ARG A 1 25 ? -10.352 -3.777 1.471 1.00 0.00 25 ARG A O 19
ATOM 9145 N N . ASP A 1 26 ? -8.219 -3.859 0.918 1.00 0.00 26 ASP A N 19
ATOM 9146 C CA . ASP A 1 26 ? -7.793 -3.246 2.213 1.00 0.00 26 ASP A CA 19
ATOM 9147 C C . ASP A 1 26 ? -7.756 -1.715 2.090 1.00 0.00 26 ASP A C 19
ATOM 9148 O O . ASP A 1 26 ? -7.911 -1.006 3.066 1.00 0.00 26 ASP A O 19
ATOM 9157 N N . LYS A 1 27 ? -7.555 -1.210 0.891 1.00 0.00 27 LYS A N 19
ATOM 9158 C CA . LYS A 1 27 ? -7.509 0.274 0.664 1.00 0.00 27 LYS A CA 19
ATOM 9159 C C . LYS A 1 27 ? -6.316 0.929 1.387 1.00 0.00 27 LYS A C 19
ATOM 9160 O O . LYS A 1 27 ? -6.274 2.135 1.548 1.00 0.00 27 LYS A O 19
ATOM 9179 N N . TRP A 1 28 ? -5.337 0.157 1.802 1.00 0.00 28 TRP A N 19
ATOM 9180 C CA . TRP A 1 28 ? -4.149 0.758 2.486 1.00 0.00 28 TRP A CA 19
ATOM 9181 C C . TRP A 1 28 ? -2.867 0.024 2.076 1.00 0.00 28 TRP A C 19
ATOM 9182 O O . TRP A 1 28 ? -2.889 -0.860 1.237 1.00 0.00 28 TRP A O 19
ATOM 9203 N N . CYS A 1 29 ? -1.752 0.384 2.660 1.00 0.00 29 CYS A N 19
ATOM 9204 C CA . CYS A 1 29 ? -0.468 -0.293 2.306 1.00 0.00 29 CYS A CA 19
ATOM 9205 C C . CYS A 1 29 ? -0.460 -1.723 2.853 1.00 0.00 29 CYS A C 19
ATOM 9206 O O . CYS A 1 29 ? -0.361 -1.943 4.047 1.00 0.00 29 CYS A O 19
ATOM 9213 N N . LYS A 1 30 ? -0.567 -2.692 1.982 1.00 0.00 30 LYS A N 19
ATOM 9214 C CA . LYS A 1 30 ? -0.571 -4.117 2.428 1.00 0.00 30 LYS A CA 19
ATOM 9215 C C . LYS A 1 30 ? 0.743 -4.793 2.023 1.00 0.00 30 LYS A C 19
ATOM 9216 O O . LYS A 1 30 ? 1.585 -4.191 1.389 1.00 0.00 30 LYS A O 19
ATOM 9235 N N . VAL A 1 31 ? 0.925 -6.039 2.377 1.00 0.00 31 VAL A N 19
ATOM 9236 C CA . VAL A 1 31 ? 2.187 -6.748 1.998 1.00 0.00 31 VAL A CA 19
ATOM 9237 C C . VAL A 1 31 ? 2.112 -7.207 0.532 1.00 0.00 31 VAL A C 19
ATOM 9238 O O . VAL A 1 31 ? 1.049 -7.229 -0.063 1.00 0.00 31 VAL A O 19
ATOM 9251 N N . LEU A 1 32 ? 3.229 -7.572 -0.053 1.00 0.00 32 LEU A N 19
ATOM 9252 C CA . LEU A 1 32 ? 3.217 -8.028 -1.480 1.00 0.00 32 LEU A CA 19
ATOM 9253 C C . LEU A 1 32 ? 2.347 -9.279 -1.631 1.00 0.00 32 LEU A C 19
ATOM 9254 O O . LEU A 1 32 ? 1.442 -9.320 -2.443 1.00 0.00 32 LEU A O 19
ATOM 9270 N N . LEU A 1 33 ? 2.615 -10.292 -0.851 1.00 0.00 33 LEU A N 19
ATOM 9271 C CA . LEU A 1 33 ? 1.809 -11.548 -0.935 1.00 0.00 33 LEU A CA 19
ATOM 9272 C C . LEU A 1 33 ? 1.412 -12.019 0.470 1.00 0.00 33 LEU A C 19
ATOM 9273 O O . LEU A 1 33 ? 0.201 -11.990 0.615 1.00 0.00 33 LEU A O 19
ATOM 9292 N N . GLU A 1 1 ? 1.799 4.025 -12.687 1.00 0.00 1 GLU A N 20
ATOM 9293 C CA . GLU A 1 1 ? 0.697 4.377 -11.742 1.00 0.00 1 GLU A CA 20
ATOM 9294 C C . GLU A 1 1 ? 0.175 3.113 -11.039 1.00 0.00 1 GLU A C 20
ATOM 9295 O O . GLU A 1 1 ? -0.974 2.738 -11.189 1.00 0.00 1 GLU A O 20
ATOM 9309 N N . CYS A 1 2 ? 1.016 2.456 -10.272 1.00 0.00 2 CYS A N 20
ATOM 9310 C CA . CYS A 1 2 ? 0.584 1.215 -9.551 1.00 0.00 2 CYS A CA 20
ATOM 9311 C C . CYS A 1 2 ? 1.731 0.678 -8.683 1.00 0.00 2 CYS A C 20
ATOM 9312 O O . CYS A 1 2 ? 2.777 0.310 -9.184 1.00 0.00 2 CYS A O 20
ATOM 9319 N N . LYS A 1 3 ? 1.540 0.627 -7.387 1.00 0.00 3 LYS A N 20
ATOM 9320 C CA . LYS A 1 3 ? 2.618 0.110 -6.483 1.00 0.00 3 LYS A CA 20
ATOM 9321 C C . LYS A 1 3 ? 2.581 -1.424 -6.436 1.00 0.00 3 LYS A C 20
ATOM 9322 O O . LYS A 1 3 ? 1.672 -2.048 -6.952 1.00 0.00 3 LYS A O 20
ATOM 9341 N N . GLY A 1 4 ? 3.565 -2.035 -5.822 1.00 0.00 4 GLY A N 20
ATOM 9342 C CA . GLY A 1 4 ? 3.594 -3.526 -5.743 1.00 0.00 4 GLY A CA 20
ATOM 9343 C C . GLY A 1 4 ? 3.473 -3.971 -4.283 1.00 0.00 4 GLY A C 20
ATOM 9344 O O . GLY A 1 4 ? 2.652 -3.471 -3.538 1.00 0.00 4 GLY A O 20
ATOM 9348 N N . PHE A 1 5 ? 4.290 -4.911 -3.874 1.00 0.00 5 PHE A N 20
ATOM 9349 C CA . PHE A 1 5 ? 4.237 -5.402 -2.464 1.00 0.00 5 PHE A CA 20
ATOM 9350 C C . PHE A 1 5 ? 5.543 -5.053 -1.740 1.00 0.00 5 PHE A C 20
ATOM 9351 O O . PHE A 1 5 ? 6.625 -5.323 -2.229 1.00 0.00 5 PHE A O 20
ATOM 9368 N N . GLY A 1 6 ? 5.448 -4.450 -0.581 1.00 0.00 6 GLY A N 20
ATOM 9369 C CA . GLY A 1 6 ? 6.679 -4.074 0.177 1.00 0.00 6 GLY A CA 20
ATOM 9370 C C . GLY A 1 6 ? 7.253 -2.770 -0.388 1.00 0.00 6 GLY A C 20
ATOM 9371 O O . GLY A 1 6 ? 8.454 -2.610 -0.491 1.00 0.00 6 GLY A O 20
ATOM 9375 N N . LYS A 1 7 ? 6.403 -1.840 -0.754 1.00 0.00 7 LYS A N 20
ATOM 9376 C CA . LYS A 1 7 ? 6.894 -0.543 -1.315 1.00 0.00 7 LYS A CA 20
ATOM 9377 C C . LYS A 1 7 ? 6.383 0.622 -0.463 1.00 0.00 7 LYS A C 20
ATOM 9378 O O . LYS A 1 7 ? 5.206 0.724 -0.183 1.00 0.00 7 LYS A O 20
ATOM 9397 N N . SER A 1 8 ? 7.263 1.499 -0.049 1.00 0.00 8 SER A N 20
ATOM 9398 C CA . SER A 1 8 ? 6.836 2.662 0.793 1.00 0.00 8 SER A CA 20
ATOM 9399 C C . SER A 1 8 ? 5.735 3.468 0.090 1.00 0.00 8 SER A C 20
ATOM 9400 O O . SER A 1 8 ? 5.875 3.859 -1.054 1.00 0.00 8 SER A O 20
ATOM 9408 N N . CYS A 1 9 ? 4.643 3.722 0.772 1.00 0.00 9 CYS A N 20
ATOM 9409 C CA . CYS A 1 9 ? 3.531 4.507 0.148 1.00 0.00 9 CYS A CA 20
ATOM 9410 C C . CYS A 1 9 ? 2.888 5.436 1.187 1.00 0.00 9 CYS A C 20
ATOM 9411 O O . CYS A 1 9 ? 3.357 5.546 2.304 1.00 0.00 9 CYS A O 20
ATOM 9418 N N . VAL A 1 10 ? 1.820 6.104 0.827 1.00 0.00 10 VAL A N 20
ATOM 9419 C CA . VAL A 1 10 ? 1.152 7.024 1.797 1.00 0.00 10 VAL A CA 20
ATOM 9420 C C . VAL A 1 10 ? -0.182 6.425 2.270 1.00 0.00 10 VAL A C 20
ATOM 9421 O O . VAL A 1 10 ? -1.126 6.342 1.504 1.00 0.00 10 VAL A O 20
ATOM 9434 N N . PRO A 1 11 ? -0.219 6.033 3.524 1.00 0.00 11 PRO A N 20
ATOM 9435 C CA . PRO A 1 11 ? -1.455 5.447 4.105 1.00 0.00 11 PRO A CA 20
ATOM 9436 C C . PRO A 1 11 ? -2.515 6.535 4.311 1.00 0.00 11 PRO A C 20
ATOM 9437 O O . PRO A 1 11 ? -2.228 7.610 4.806 1.00 0.00 11 PRO A O 20
ATOM 9448 N N . GLY A 1 12 ? -3.737 6.264 3.924 1.00 0.00 12 GLY A N 20
ATOM 9449 C CA . GLY A 1 12 ? -4.821 7.278 4.083 1.00 0.00 12 GLY A CA 20
ATOM 9450 C C . GLY A 1 12 ? -5.145 7.887 2.718 1.00 0.00 12 GLY A C 20
ATOM 9451 O O . GLY A 1 12 ? -6.294 8.120 2.391 1.00 0.00 12 GLY A O 20
ATOM 9455 N N . LYS A 1 13 ? -4.137 8.139 1.915 1.00 0.00 13 LYS A N 20
ATOM 9456 C CA . LYS A 1 13 ? -4.377 8.728 0.562 1.00 0.00 13 LYS A CA 20
ATOM 9457 C C . LYS A 1 13 ? -4.597 7.622 -0.485 1.00 0.00 13 LYS A C 20
ATOM 9458 O O . LYS A 1 13 ? -4.866 7.906 -1.636 1.00 0.00 13 LYS A O 20
ATOM 9477 N N . ASN A 1 14 ? -4.485 6.365 -0.098 1.00 0.00 14 ASN A N 20
ATOM 9478 C CA . ASN A 1 14 ? -4.686 5.245 -1.071 1.00 0.00 14 ASN A CA 20
ATOM 9479 C C . ASN A 1 14 ? -3.743 5.411 -2.273 1.00 0.00 14 ASN A C 20
ATOM 9480 O O . ASN A 1 14 ? -4.173 5.518 -3.407 1.00 0.00 14 ASN A O 20
ATOM 9491 N N . GLU A 1 15 ? -2.457 5.436 -2.021 1.00 0.00 15 GLU A N 20
ATOM 9492 C CA . GLU A 1 15 ? -1.468 5.600 -3.129 1.00 0.00 15 GLU A CA 20
ATOM 9493 C C . GLU A 1 15 ? -0.859 4.242 -3.499 1.00 0.00 15 GLU A C 20
ATOM 9494 O O . GLU A 1 15 ? 0.324 4.010 -3.327 1.00 0.00 15 GLU A O 20
ATOM 9506 N N . CYS A 1 16 ? -1.665 3.344 -4.005 1.00 0.00 16 CYS A N 20
ATOM 9507 C CA . CYS A 1 16 ? -1.146 1.996 -4.393 1.00 0.00 16 CYS A CA 20
ATOM 9508 C C . CYS A 1 16 ? -1.872 1.485 -5.647 1.00 0.00 16 CYS A C 20
ATOM 9509 O O . CYS A 1 16 ? -2.746 2.142 -6.181 1.00 0.00 16 CYS A O 20
ATOM 9516 N N . CYS A 1 17 ? -1.512 0.316 -6.118 1.00 0.00 17 CYS A N 20
ATOM 9517 C CA . CYS A 1 17 ? -2.176 -0.248 -7.335 1.00 0.00 17 CYS A CA 20
ATOM 9518 C C . CYS A 1 17 ? -3.538 -0.849 -6.963 1.00 0.00 17 CYS A C 20
ATOM 9519 O O . CYS A 1 17 ? -3.813 -1.112 -5.807 1.00 0.00 17 CYS A O 20
ATOM 9526 N N . SER A 1 18 ? -4.389 -1.070 -7.937 1.00 0.00 18 SER A N 20
ATOM 9527 C CA . SER A 1 18 ? -5.734 -1.660 -7.650 1.00 0.00 18 SER A CA 20
ATOM 9528 C C . SER A 1 18 ? -5.577 -3.017 -6.950 1.00 0.00 18 SER A C 20
ATOM 9529 O O . SER A 1 18 ? -4.908 -3.905 -7.446 1.00 0.00 18 SER A O 20
ATOM 9537 N N . GLY A 1 19 ? -6.180 -3.178 -5.798 1.00 0.00 19 GLY A N 20
ATOM 9538 C CA . GLY A 1 19 ? -6.061 -4.470 -5.060 1.00 0.00 19 GLY A CA 20
ATOM 9539 C C . GLY A 1 19 ? -5.139 -4.288 -3.850 1.00 0.00 19 GLY A C 20
ATOM 9540 O O . GLY A 1 19 ? -5.415 -4.778 -2.772 1.00 0.00 19 GLY A O 20
ATOM 9544 N N . TYR A 1 20 ? -4.044 -3.585 -4.022 1.00 0.00 20 TYR A N 20
ATOM 9545 C CA . TYR A 1 20 ? -3.100 -3.369 -2.884 1.00 0.00 20 TYR A CA 20
ATOM 9546 C C . TYR A 1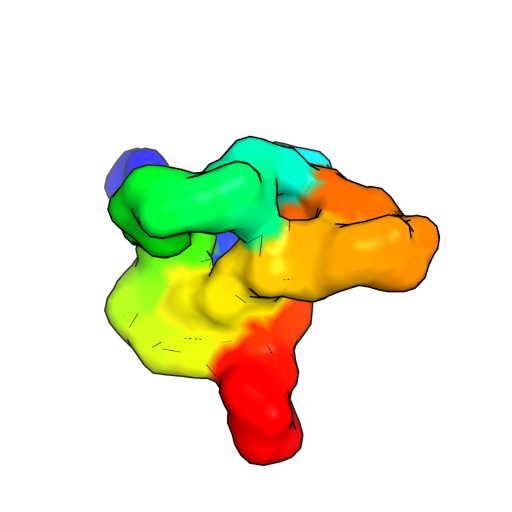 20 ? -3.406 -2.042 -2.178 1.00 0.00 20 TYR A C 20
ATOM 9547 O O . TYR A 1 20 ? -3.693 -1.042 -2.811 1.00 0.00 20 TYR A O 20
ATOM 9565 N N . ALA A 1 21 ? -3.348 -2.034 -0.870 1.00 0.00 21 ALA A N 20
ATOM 9566 C CA . ALA A 1 21 ? -3.634 -0.782 -0.104 1.00 0.00 21 ALA A CA 20
ATOM 9567 C C . ALA A 1 21 ? -2.445 -0.416 0.794 1.00 0.00 21 ALA A C 20
ATOM 9568 O O . ALA A 1 21 ? -1.589 -1.235 1.077 1.00 0.00 21 ALA A O 20
ATOM 9575 N N . CYS A 1 22 ? -2.391 0.813 1.248 1.00 0.00 22 CYS A N 20
ATOM 9576 C CA . CYS A 1 22 ? -1.263 1.241 2.131 1.00 0.00 22 CYS A CA 20
ATOM 9577 C C . CYS A 1 22 ? -1.496 0.746 3.563 1.00 0.00 22 CYS A C 20
ATOM 9578 O O . CYS A 1 22 ? -2.536 0.985 4.151 1.00 0.00 22 CYS A O 20
ATOM 9585 N N . ASN A 1 23 ? -0.535 0.053 4.124 1.00 0.00 23 ASN A N 20
ATOM 9586 C CA . ASN A 1 23 ? -0.690 -0.469 5.517 1.00 0.00 23 ASN A CA 20
ATOM 9587 C C . ASN A 1 23 ? -0.076 0.505 6.528 1.00 0.00 23 ASN A C 20
ATOM 9588 O O . ASN A 1 23 ? 0.902 1.172 6.245 1.00 0.00 23 ASN A O 20
ATOM 9599 N N . SER A 1 24 ? -0.640 0.583 7.707 1.00 0.00 24 SER A N 20
ATOM 9600 C CA . SER A 1 24 ? -0.091 1.506 8.747 1.00 0.00 24 SER A CA 20
ATOM 9601 C C . SER A 1 24 ? 1.004 0.804 9.567 1.00 0.00 24 SER A C 20
ATOM 9602 O O . SER A 1 24 ? 1.832 1.449 10.182 1.00 0.00 24 SER A O 20
ATOM 9610 N N . ARG A 1 25 ? 1.014 -0.510 9.582 1.00 0.00 25 ARG A N 20
ATOM 9611 C CA . ARG A 1 25 ? 2.056 -1.248 10.362 1.00 0.00 25 ARG A CA 20
ATOM 9612 C C . ARG A 1 25 ? 3.437 -1.051 9.727 1.00 0.00 25 ARG A C 20
ATOM 9613 O O . ARG A 1 25 ? 4.399 -0.741 10.403 1.00 0.00 25 ARG A O 20
ATOM 9634 N N . ASP A 1 26 ? 3.538 -1.229 8.433 1.00 0.00 26 ASP A N 20
ATOM 9635 C CA . ASP A 1 26 ? 4.856 -1.052 7.746 1.00 0.00 26 ASP A CA 20
ATOM 9636 C C . ASP A 1 26 ? 4.878 0.240 6.910 1.00 0.00 26 ASP A C 20
ATOM 9637 O O . ASP A 1 26 ? 5.896 0.595 6.345 1.00 0.00 26 ASP A O 20
ATOM 9646 N N . LYS A 1 27 ? 3.766 0.944 6.825 1.00 0.00 27 LYS A N 20
ATOM 9647 C CA . LYS A 1 27 ? 3.716 2.213 6.026 1.00 0.00 27 LYS A CA 20
ATOM 9648 C C . LYS A 1 27 ? 4.126 1.954 4.564 1.00 0.00 27 LYS A C 20
ATOM 9649 O O . LYS A 1 27 ? 4.819 2.748 3.948 1.00 0.00 27 LYS A O 20
ATOM 9668 N N . TRP A 1 28 ? 3.692 0.852 4.002 1.00 0.00 28 TRP A N 20
ATOM 9669 C CA . TRP A 1 28 ? 4.048 0.542 2.583 1.00 0.00 28 TRP A CA 20
ATOM 9670 C C . TRP A 1 28 ? 2.845 -0.037 1.824 1.00 0.00 28 TRP A C 20
ATOM 9671 O O . TRP A 1 28 ? 1.727 -0.020 2.306 1.00 0.00 28 TRP A O 20
ATOM 9692 N N . CYS A 1 29 ? 3.070 -0.540 0.637 1.00 0.00 29 CYS A N 20
ATOM 9693 C CA . CYS A 1 29 ? 1.950 -1.114 -0.164 1.00 0.00 29 CYS A CA 20
ATOM 9694 C C . CYS A 1 29 ? 1.802 -2.611 0.125 1.00 0.00 29 CYS A C 20
ATOM 9695 O O . CYS A 1 29 ? 2.725 -3.384 -0.057 1.00 0.00 29 CYS A O 20
ATOM 9702 N N . LYS A 1 30 ? 0.643 -3.019 0.572 1.00 0.00 30 LYS A N 20
ATOM 9703 C CA . LYS A 1 30 ? 0.412 -4.462 0.876 1.00 0.00 30 LYS A CA 20
ATOM 9704 C C . LYS A 1 30 ? -0.911 -4.918 0.256 1.00 0.00 30 LYS A C 20
ATOM 9705 O O . LYS A 1 30 ? -1.788 -4.117 -0.005 1.00 0.00 30 LYS A O 20
ATOM 9724 N N . VAL A 1 31 ? -1.065 -6.197 0.020 1.00 0.00 31 VAL A N 20
ATOM 9725 C CA . VAL A 1 31 ? -2.340 -6.694 -0.584 1.00 0.00 31 VAL A CA 20
ATOM 9726 C C . VAL A 1 31 ? -3.498 -6.509 0.408 1.00 0.00 31 VAL A C 20
ATOM 9727 O O . VAL A 1 31 ? -3.353 -6.732 1.596 1.00 0.00 31 VAL A O 20
ATOM 9740 N N . LEU A 1 32 ? -4.640 -6.089 -0.074 1.00 0.00 32 LEU A N 20
ATOM 9741 C CA . LEU A 1 32 ? -5.809 -5.873 0.833 1.00 0.00 32 LEU A CA 20
ATOM 9742 C C . LEU A 1 32 ? -6.895 -6.921 0.562 1.00 0.00 32 LEU A C 20
ATOM 9743 O O . LEU A 1 32 ? -7.237 -7.193 -0.574 1.00 0.00 32 LEU A O 20
ATOM 9759 N N . LEU A 1 33 ? -7.438 -7.508 1.601 1.00 0.00 33 LEU A N 20
ATOM 9760 C CA . LEU A 1 33 ? -8.504 -8.541 1.416 1.00 0.00 33 LEU A CA 20
ATOM 9761 C C . LEU A 1 33 ? -9.774 -8.141 2.178 1.00 0.00 33 LEU A C 20
ATOM 9762 O O . LEU A 1 33 ? -10.781 -8.381 1.533 1.00 0.00 33 LEU A O 20
#

InterPro domains:
  IPR013140 Huwentoxin, conserved site-1 [PS60021] (50-77)

Sequence (33 aa):
ECKGFGKSCVPGKNECCSGYACNSRDKWCKVLLECKGFGKSCVPGKNECCSGYACNSRDKWCKVLLECKGFGKSCVPGKNECCSGYACNSRDKWCKVLLECKGFGKSCVPGKNECCSGYACNSRDKWCKVLLECKGFGKSCVPGKNECCSGYACNSRDKWCKVLLECKGFGKSCVPGKNECCSGYACNSRDKWCKVLLECKGFGKSCVPGKNECCSGYACNSRDKWCKVLLECKGFGKSCVPGKNECCSGYACNSRDKWCKVLLECKGFGKSCVPGKNECCSGYACNSRDKWCKVLLECKGFGKSCVPGKNECCSGYACNSRDKWCKVLLECKGFGKSCVPGKNECCSGYACNSRDKWCKVLLECKGFGKSCVPGKNECCSGYACNSRDKWCKVLLECKGFGKSCVPGKNECCSGYACNSRDKWCKVLLECKGFGKSCVPGKNECCSGYACNSRDKWCKVLLECKGFGKSCVPGKNECCSGYACNSRDKWCKVLLECKGFGKSCVPGKNECCSGYACNSRDKWCKVLLECKGFGKSCVPGKNECCSGYACNSRDKWCKVLLECKGFGKSCVPGKNECCSGYACNSRDKWCKVLLECKGFGKSCVPGKNECCSGYACNSRDKWCKVLLECKGFGKSCVPGKNECCSGYACNSRDKWCKVLL

GO terms:
  GO:0005576 extracellular region (C, EXP)

Organism: Cyriopagopus hainanus (NCBI:txid2781057)